Protein AF-A0A538TYU0-F1 (afdb_monomer_lite)

Sequence (383 aa):
MIAGYLTDHRKGSFALDLVLAPALLDLAMARHRGRPYVLGRWQAAYFGRKFGPLAARVRDAKRRLDPAWILNRGVLVGFRLRGILGAVVSTTMVPGVALLRTLLGLPGGATLGRTLRAALAVMPGPAAGRGEPVSAAHDVATNGKAPHAESAEVTTQVAAARALHCVNCGECNSVCPIFHESKIRLPQMLTHLGEAGFAGEAVPASGSALLDLCMRCGNCEAVCQAGIPHLPLYEQLQQASNAARPYDRERHVAVLTAVRGSSRYLRDFLDVRPGGYVRRTPAALPGVARYLLFRAENDAGPAATCIHCGGCVAVCPTGANKEFEGEDARWITTDHRRCIGCGTCVEVCPANHLNGGRTLRVMEAPTRDWFVALDEFEKQGTS

Radius of gyration: 24.49 Å; chains: 1; bounding box: 61×47×75 Å

pLDDT: mean 71.96, std 16.56, range [26.11, 94.56]

Secondary structure (DSSP, 8-state):
--HHHHS-TTBTHHHHHHHHHHHHHHHHHHHH----S---S-GGGGHHHHHGGGHHHHHHHHHHH-TT--TTBTTTB----SHHHHHHHHHHHHHHHHHHHHHTTSTTHHHHHHHHHHHHHTSB-TTTTSS--THHHHHHHHS-----S------HHHHHHHHTT-----HHHHT-HHHHHH---HHHHHHHHHHHHHTTPPPPHHHHHHHTT-----HHHHT-TT---HHHHHHHHHHHHHHHS---HHHHHHHHHHHHTSHHHIIIIISPPSSSSS--SS---TTS--EEEE----TTSGGGG-----HHHHT-TTS-EEES-SSSTTPEEE-TTT-----HHHHT-HHHHHHTS-SSEEEEPPPHHHHHHHHHHHHHTT-

InterPro domains:
  IPR009051 Alpha-helical ferredoxin [G3DSA:1.10.1060.10] (138-243)
  IPR017896 4Fe-4S ferredoxin-type, iron-sulphur binding domain [PF13183] (163-228)
  IPR017896 4Fe-4S ferredoxin-type, iron-sulphur binding domain [PS51379] (294-327)
  IPR017896 4Fe-4S ferredoxin-type, iron-sulphur binding domain [PS51379] (330-359)
  IPR017900 4Fe-4S ferredoxin, iron-sulphur binding, conserved site [PS00198] (166-177)
  IPR017900 4Fe-4S ferredoxin, iron-sulphur binding, conserved site [PS00198] (339-350)
  IPR050157 Photosystem I iron-sulfur center [PTHR24960] (159-352)

Organism: Eiseniibacteriota bacterium (NCBI:txid2212470)

Foldseek 3Di:
DCLLLPDDLQFQLSLLSLLVVLLVVVVCCVPVVDDDPDSQFQLQLVLCVVQPVCSVVVVVVCCVVPVVCLFCHRRNHDQAFADPSRVCSSNCSVVSSVVLNVLVPDVCSVVVSVVVSVVRRPPTGSQHVAADDLVVVVCCVPPVDPPPDPDPPCALLNLLSLLVSQSVRLQLLVQDLCCVVPVRSLLNSLSVLSPCVNVVHQQDPVSQVSLLLDLLLLSSCLRRSSNRPSNSNSVVNNVSSCVVDPDPLVVSLVNLLVSLPDPCCVVPPQNDDPDDPDDDDSDPNVPDQQWDFDALPDCPFLLVLAPLPCSLQSNQSQSQWDADPDPDRSDIGGNSVRDPSSCSSQVSGPSCVVPVSGNTPTDRDDDPVNVVVVVVVVVVVVD

Structure (mmCIF, N/CA/C/O backbone):
data_AF-A0A538TYU0-F1
#
_entry.id   AF-A0A538TYU0-F1
#
loop_
_atom_site.group_PDB
_atom_site.id
_atom_site.type_symbol
_atom_site.label_atom_id
_atom_site.label_alt_id
_atom_site.label_comp_id
_atom_site.label_asym_id
_atom_site.label_entity_id
_atom_site.label_seq_id
_atom_site.pdbx_PDB_ins_code
_atom_site.Cartn_x
_atom_site.Cartn_y
_atom_site.Cartn_z
_atom_site.occupancy
_atom_site.B_iso_or_equiv
_atom_site.auth_seq_id
_atom_site.auth_comp_id
_atom_site.auth_asym_id
_atom_site.auth_atom_id
_atom_site.pdbx_PDB_model_num
ATOM 1 N N . MET A 1 1 ? 10.589 -7.713 -11.048 1.00 45.81 1 MET A N 1
ATOM 2 C CA . MET A 1 1 ? 11.843 -7.116 -11.546 1.00 45.81 1 MET A CA 1
ATOM 3 C C . MET A 1 1 ? 12.604 -6.554 -10.360 1.00 45.81 1 MET A C 1
ATOM 5 O O . MET A 1 1 ? 12.067 -5.718 -9.649 1.00 45.81 1 MET A O 1
ATOM 9 N N . ILE A 1 2 ? 13.789 -7.112 -10.127 1.00 52.94 2 ILE A N 1
ATOM 10 C CA . ILE A 1 2 ? 14.536 -7.147 -8.860 1.00 52.94 2 ILE A CA 1
ATOM 11 C C . ILE A 1 2 ? 15.548 -5.982 -8.721 1.00 52.94 2 ILE A C 1
ATOM 13 O O . ILE A 1 2 ? 16.112 -5.779 -7.654 1.00 52.94 2 ILE A O 1
ATOM 17 N N . ALA A 1 3 ? 15.748 -5.165 -9.763 1.00 50.41 3 ALA A N 1
ATOM 18 C CA . ALA A 1 3 ? 16.797 -4.135 -9.784 1.00 50.41 3 ALA A CA 1
ATOM 19 C C . ALA A 1 3 ? 16.694 -3.106 -8.644 1.00 50.41 3 ALA A C 1
ATOM 21 O O . ALA A 1 3 ? 17.700 -2.767 -8.037 1.00 50.41 3 ALA A O 1
ATOM 22 N N . GLY A 1 4 ? 15.483 -2.667 -8.285 1.00 54.16 4 GLY A N 1
ATOM 23 C CA . GLY A 1 4 ? 15.311 -1.730 -7.169 1.00 54.16 4 GLY A CA 1
ATOM 24 C C . GLY A 1 4 ? 15.592 -2.331 -5.784 1.00 54.16 4 GLY A C 1
ATOM 25 O O . GLY A 1 4 ? 15.680 -1.581 -4.823 1.00 54.16 4 GLY A O 1
ATOM 26 N N . TYR A 1 5 ? 15.701 -3.659 -5.671 1.00 54.69 5 TYR A N 1
ATOM 27 C CA . TYR A 1 5 ? 16.047 -4.354 -4.428 1.00 54.69 5 TYR A CA 1
ATOM 28 C C . TYR A 1 5 ? 17.561 -4.585 -4.306 1.00 54.69 5 TYR A C 1
ATOM 30 O O . TYR A 1 5 ? 18.103 -4.555 -3.208 1.00 54.69 5 TYR A O 1
ATOM 38 N N . LEU A 1 6 ? 18.253 -4.796 -5.431 1.00 60.22 6 LEU A N 1
ATOM 39 C CA . LEU A 1 6 ? 19.683 -5.138 -5.451 1.00 60.22 6 LEU A CA 1
ATOM 40 C C . LEU A 1 6 ? 20.618 -3.937 -5.619 1.00 60.22 6 LEU A C 1
ATOM 42 O O . LEU A 1 6 ? 21.837 -4.105 -5.543 1.00 60.22 6 LEU A O 1
ATOM 46 N N . THR A 1 7 ? 20.080 -2.746 -5.875 1.00 71.75 7 THR A N 1
ATOM 47 C CA . THR A 1 7 ? 20.894 -1.570 -6.180 1.00 71.75 7 THR A CA 1
ATOM 48 C C . THR A 1 7 ? 20.493 -0.395 -5.307 1.00 71.75 7 THR A C 1
ATOM 50 O O . THR A 1 7 ? 19.320 -0.061 -5.213 1.00 71.75 7 THR A O 1
ATOM 53 N N . ASP A 1 8 ? 21.480 0.257 -4.696 1.00 76.94 8 ASP A N 1
ATOM 54 C CA . ASP A 1 8 ? 21.295 1.506 -3.960 1.00 76.94 8 ASP A CA 1
ATOM 55 C C . ASP A 1 8 ? 20.897 2.635 -4.928 1.00 76.94 8 ASP A C 1
ATOM 57 O O . ASP A 1 8 ? 21.692 3.051 -5.773 1.00 76.94 8 ASP A O 1
ATOM 61 N N . HIS A 1 9 ? 19.669 3.149 -4.799 1.00 78.69 9 HIS A N 1
ATOM 62 C CA . HIS A 1 9 ? 19.091 4.187 -5.671 1.00 78.69 9 HIS A CA 1
ATOM 63 C C . HIS A 1 9 ? 19.804 5.536 -5.510 1.00 78.69 9 HIS A C 1
ATOM 65 O O . HIS A 1 9 ? 19.615 6.459 -6.309 1.00 78.69 9 HIS A O 1
ATOM 71 N N . ARG A 1 10 ? 20.631 5.662 -4.468 1.00 79.25 10 ARG A N 1
ATOM 72 C CA . ARG A 1 10 ? 21.467 6.831 -4.196 1.00 79.25 10 ARG A CA 1
ATOM 73 C C . ARG A 1 10 ? 22.742 6.828 -5.036 1.00 79.25 10 ARG A C 1
ATOM 75 O O . ARG A 1 10 ? 23.387 7.868 -5.134 1.00 79.25 10 ARG A O 1
ATOM 82 N N . LYS A 1 11 ? 23.084 5.702 -5.674 1.00 86.56 11 LYS A N 1
ATOM 83 C CA . LYS A 1 11 ? 24.226 5.562 -6.586 1.00 86.56 11 LYS A CA 1
ATOM 84 C C . LYS A 1 11 ? 23.770 5.585 -8.041 1.00 86.56 11 LYS A C 1
ATOM 86 O O . LYS A 1 11 ? 22.711 5.064 -8.389 1.00 86.56 11 LYS A O 1
ATOM 91 N N . GLY A 1 12 ? 24.593 6.153 -8.915 1.00 88.00 12 GLY A N 1
ATOM 92 C CA . GLY A 1 12 ? 24.295 6.281 -10.340 1.00 88.00 12 GLY A CA 1
ATOM 93 C C . GLY A 1 12 ? 24.202 4.940 -11.071 1.00 88.00 12 GLY A C 1
ATOM 94 O O . GLY A 1 12 ? 23.494 4.839 -12.072 1.00 88.00 12 GLY A O 1
ATOM 95 N N . SER A 1 13 ? 24.824 3.880 -10.543 1.00 88.56 13 SER A N 1
ATOM 96 C CA . SER A 1 13 ? 24.722 2.509 -11.069 1.00 88.56 13 SER A CA 1
ATOM 97 C C . SER A 1 13 ? 23.277 2.002 -11.171 1.00 88.56 13 SER A C 1
ATOM 99 O O . SER A 1 13 ? 22.978 1.197 -12.055 1.00 88.56 13 SER A O 1
ATOM 101 N N . PHE A 1 14 ? 22.364 2.543 -10.355 1.00 85.81 14 PHE A N 1
ATOM 102 C CA . PHE A 1 14 ? 20.924 2.301 -10.450 1.00 85.81 14 PHE A CA 1
ATOM 103 C C . PHE A 1 14 ? 20.359 2.552 -11.854 1.00 85.81 14 PHE A C 1
ATOM 105 O O . PHE A 1 14 ? 19.514 1.788 -12.315 1.00 85.81 14 PHE A O 1
ATOM 112 N N . ALA A 1 15 ? 20.843 3.577 -12.562 1.00 86.06 15 ALA A N 1
ATOM 113 C CA . ALA A 1 15 ? 20.376 3.904 -13.907 1.00 86.06 15 ALA A CA 1
ATOM 114 C C . ALA A 1 15 ? 20.588 2.749 -14.896 1.00 86.06 15 ALA A C 1
ATOM 116 O O . ALA A 1 15 ? 19.697 2.433 -15.684 1.00 86.06 15 ALA A O 1
ATOM 117 N N . LEU A 1 16 ? 21.751 2.094 -14.826 1.00 87.25 16 LEU A N 1
ATOM 118 C CA . LEU A 1 16 ? 22.074 0.959 -15.685 1.00 87.25 16 LEU A CA 1
ATOM 119 C C . LEU A 1 16 ? 21.305 -0.295 -15.259 1.00 87.25 16 LEU A C 1
ATOM 121 O O . LEU A 1 16 ? 20.738 -0.986 -16.103 1.00 87.25 16 LEU A O 1
ATOM 125 N N . ASP A 1 17 ? 21.235 -0.565 -13.955 1.00 85.00 17 ASP A N 1
ATOM 126 C CA . ASP A 1 17 ? 20.553 -1.748 -13.424 1.00 85.00 17 ASP A CA 1
ATOM 127 C C . ASP A 1 17 ? 19.045 -1.737 -13.715 1.00 85.00 17 ASP A C 1
ATOM 129 O O . ASP A 1 17 ? 18.448 -2.783 -13.996 1.00 85.00 17 ASP A O 1
ATOM 133 N N . LEU A 1 18 ? 18.435 -0.548 -13.716 1.00 82.31 18 LEU A N 1
ATOM 134 C CA . LEU A 1 18 ? 17.023 -0.372 -14.038 1.00 82.31 18 LEU A CA 1
ATOM 135 C C . LEU A 1 18 ? 16.703 -0.769 -15.488 1.00 82.31 18 LEU A C 1
ATOM 137 O O . LEU A 1 18 ? 15.649 -1.349 -15.739 1.00 82.31 18 LEU A O 1
ATOM 141 N N . VAL A 1 19 ? 17.617 -0.502 -16.425 1.00 85.44 19 VAL A N 1
ATOM 142 C CA . VAL A 1 19 ? 17.491 -0.838 -17.856 1.00 85.44 19 VAL A CA 1
ATOM 143 C C . VAL A 1 19 ? 17.939 -2.279 -18.145 1.00 85.44 19 VAL A C 1
ATOM 145 O O . VAL A 1 19 ? 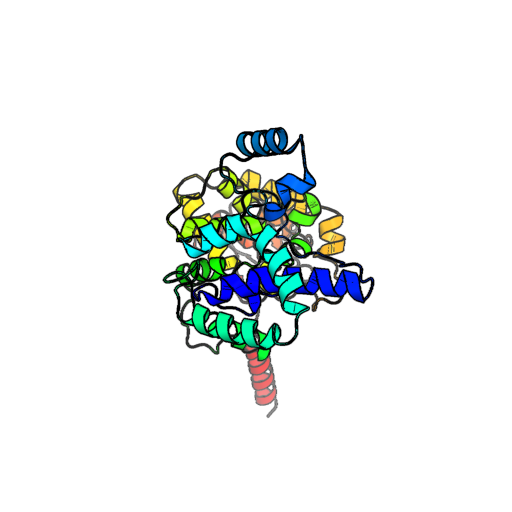17.398 -2.937 -19.038 1.00 85.44 19 VAL A O 1
ATOM 148 N N . LEU A 1 20 ? 18.878 -2.804 -17.355 1.00 85.25 20 LEU A N 1
ATOM 149 C CA . LEU A 1 20 ? 19.406 -4.162 -17.478 1.00 85.25 20 LEU A CA 1
ATOM 150 C C . LEU A 1 20 ? 18.343 -5.229 -17.250 1.00 85.25 20 LEU A C 1
ATOM 152 O O . LEU A 1 20 ? 18.216 -6.155 -18.046 1.00 85.25 20 LEU A O 1
ATOM 156 N N . ALA A 1 21 ? 17.560 -5.107 -16.182 1.00 80.00 21 ALA A N 1
ATOM 157 C CA . ALA A 1 21 ? 16.576 -6.127 -15.856 1.00 80.00 21 ALA A CA 1
ATOM 158 C C . ALA A 1 21 ? 15.508 -6.352 -16.959 1.00 80.00 21 ALA A C 1
ATOM 160 O O . ALA A 1 21 ? 15.220 -7.516 -17.249 1.00 80.00 21 ALA A O 1
ATOM 161 N N . PRO A 1 22 ? 14.929 -5.317 -17.608 1.00 80.56 22 PRO A N 1
ATOM 162 C CA . PRO A 1 22 ? 14.040 -5.519 -18.754 1.00 80.56 22 PRO A CA 1
ATOM 163 C C . PRO A 1 22 ? 14.766 -6.093 -19.969 1.00 80.56 22 PRO A C 1
ATOM 165 O O . PRO A 1 22 ? 14.225 -6.980 -20.617 1.00 80.56 22 PRO A O 1
ATOM 168 N N . ALA A 1 23 ? 16.003 -5.664 -20.241 1.00 84.88 23 ALA A N 1
ATOM 169 C CA . ALA A 1 23 ? 16.786 -6.211 -21.349 1.00 84.88 23 ALA A CA 1
ATOM 170 C C . ALA A 1 23 ? 17.063 -7.717 -21.176 1.00 84.88 23 ALA A C 1
ATOM 172 O O . ALA A 1 23 ? 16.933 -8.487 -22.128 1.00 84.88 23 ALA A O 1
ATOM 173 N N . LEU A 1 24 ? 17.391 -8.156 -19.956 1.00 81.81 24 LEU A N 1
ATOM 174 C CA . LEU A 1 24 ? 17.571 -9.574 -19.631 1.00 81.81 24 LEU A CA 1
ATOM 175 C C . LEU A 1 24 ? 16.269 -10.365 -19.776 1.00 81.81 24 LEU A C 1
ATOM 177 O O . LEU A 1 24 ? 16.295 -11.493 -20.265 1.00 81.81 24 LEU A O 1
ATOM 181 N N . LEU A 1 25 ? 15.136 -9.775 -19.386 1.00 80.38 25 LEU A N 1
ATOM 182 C CA . LEU A 1 25 ? 13.830 -10.407 -19.538 1.00 80.38 25 LEU A CA 1
ATOM 183 C C . LEU A 1 25 ? 13.468 -10.597 -21.015 1.00 80.38 25 LEU A C 1
ATOM 185 O O . LEU A 1 25 ? 13.085 -11.699 -21.401 1.00 80.38 25 LEU A O 1
ATOM 189 N N . ASP A 1 26 ? 13.665 -9.571 -21.845 1.00 81.19 26 ASP A N 1
ATOM 190 C CA . ASP A 1 26 ? 13.439 -9.644 -23.292 1.00 81.19 26 ASP A CA 1
ATOM 191 C C . ASP A 1 26 ? 14.320 -10.724 -23.944 1.00 81.19 26 ASP A C 1
ATOM 193 O O . ASP A 1 26 ? 13.837 -11.517 -24.755 1.00 81.19 26 ASP A O 1
ATOM 197 N N . LEU A 1 27 ? 15.604 -10.805 -23.567 1.00 82.19 27 LEU A N 1
ATOM 198 C CA . LEU A 1 27 ? 16.514 -11.855 -24.045 1.00 82.19 27 LEU A CA 1
ATOM 199 C C . LEU A 1 27 ? 16.064 -13.248 -23.607 1.00 82.19 27 LEU A C 1
ATOM 201 O O . LEU A 1 27 ? 16.085 -14.176 -24.417 1.00 82.19 27 LEU A O 1
ATOM 205 N N . ALA A 1 28 ? 15.654 -13.402 -22.347 1.00 81.81 28 ALA A N 1
ATOM 206 C CA . ALA A 1 28 ? 15.185 -14.675 -21.820 1.00 81.81 28 ALA A CA 1
ATOM 207 C C . ALA A 1 28 ? 13.914 -15.144 -22.543 1.00 81.81 28 ALA A C 1
ATOM 209 O O . ALA A 1 28 ? 13.820 -16.306 -22.938 1.00 81.81 28 ALA A O 1
ATOM 210 N N . MET A 1 29 ? 12.963 -14.237 -22.785 1.00 82.50 29 MET A N 1
ATOM 211 C CA . MET A 1 29 ? 11.754 -14.526 -23.558 1.00 82.50 29 MET A CA 1
ATOM 212 C C . MET A 1 29 ? 12.082 -14.912 -25.004 1.00 82.50 29 MET A C 1
ATOM 214 O O . MET A 1 29 ? 11.548 -15.901 -25.504 1.00 82.50 29 MET A O 1
ATOM 218 N N . ALA A 1 30 ? 12.985 -14.175 -25.659 1.00 82.25 30 ALA A N 1
ATOM 219 C CA . ALA A 1 30 ? 13.378 -14.437 -27.041 1.00 82.25 30 ALA A CA 1
ATOM 220 C C . ALA A 1 30 ? 14.114 -15.778 -27.206 1.00 82.25 30 ALA A C 1
ATOM 222 O O . ALA A 1 30 ? 13.846 -16.509 -28.156 1.00 82.25 30 ALA A O 1
ATOM 223 N N . ARG A 1 31 ? 15.027 -16.117 -26.284 1.00 84.19 31 ARG A N 1
ATOM 224 C CA . ARG A 1 31 ? 15.854 -17.334 -26.369 1.00 84.19 31 ARG A CA 1
ATOM 225 C C . ARG A 1 31 ? 15.167 -18.584 -25.834 1.00 84.19 31 ARG A C 1
ATOM 227 O O . ARG A 1 31 ? 15.345 -19.655 -26.400 1.00 84.19 31 ARG A O 1
ATOM 234 N N . HIS A 1 32 ? 14.389 -18.461 -24.762 1.00 83.06 32 HIS A N 1
ATOM 235 C CA . HIS A 1 32 ? 13.834 -19.613 -24.044 1.00 83.06 32 HIS A CA 1
ATOM 236 C C . HIS A 1 32 ? 12.313 -19.744 -24.183 1.00 83.06 32 HIS A C 1
ATOM 238 O O . HIS A 1 32 ? 11.716 -20.584 -23.517 1.00 83.06 32 HIS A O 1
ATOM 244 N N . ARG A 1 33 ? 11.668 -18.916 -25.023 1.00 80.00 33 ARG A N 1
ATOM 245 C CA . ARG A 1 33 ? 10.202 -18.879 -25.215 1.00 80.00 33 ARG A CA 1
ATOM 246 C C . ARG A 1 33 ? 9.415 -18.760 -23.898 1.00 80.00 33 ARG A C 1
ATOM 248 O O . ARG A 1 33 ? 8.262 -19.180 -23.811 1.00 80.00 33 ARG A O 1
ATOM 255 N N . GLY A 1 34 ? 10.035 -18.187 -22.866 1.00 68.06 34 GLY A N 1
ATOM 256 C CA . GLY A 1 34 ? 9.423 -18.018 -21.554 1.00 68.06 34 GLY A CA 1
ATOM 257 C C . GLY A 1 34 ? 8.248 -17.040 -21.601 1.00 68.06 34 GLY A C 1
ATOM 258 O O . GLY A 1 34 ? 8.292 -16.029 -22.302 1.00 68.06 34 GLY A O 1
ATOM 259 N N . ARG A 1 35 ? 7.199 -17.320 -20.822 1.00 61.75 35 ARG A N 1
ATOM 260 C CA . ARG A 1 35 ? 6.083 -16.395 -20.592 1.00 61.75 35 ARG A CA 1
ATOM 261 C C . ARG A 1 35 ? 6.214 -15.795 -19.191 1.00 61.75 35 ARG A C 1
ATOM 263 O O . ARG A 1 35 ? 6.073 -16.529 -18.215 1.00 61.75 35 ARG A O 1
ATOM 270 N N . PRO A 1 36 ? 6.497 -14.491 -19.052 1.00 61.84 36 PRO A N 1
ATOM 271 C CA . PRO A 1 36 ? 6.613 -13.876 -17.739 1.00 61.84 36 PRO A CA 1
ATOM 272 C C . PRO A 1 36 ? 5.249 -13.868 -17.045 1.00 61.84 36 PRO A C 1
ATOM 274 O O . PRO A 1 36 ? 4.289 -13.306 -17.566 1.00 61.84 36 PRO A O 1
ATOM 277 N N . TYR A 1 37 ? 5.182 -14.448 -15.845 1.00 51.88 37 TYR A N 1
ATOM 278 C CA . TYR A 1 37 ? 3.980 -14.419 -15.003 1.00 51.88 37 TYR A CA 1
ATOM 279 C C . TYR A 1 37 ? 3.629 -12.983 -14.561 1.00 51.88 37 TYR A C 1
ATOM 281 O O . TYR A 1 37 ? 2.462 -12.609 -14.502 1.00 51.88 37 TYR A O 1
ATOM 289 N N . VAL A 1 38 ? 4.647 -12.138 -14.324 1.00 52.72 38 VAL A N 1
ATOM 290 C CA . VAL A 1 38 ? 4.511 -10.693 -14.065 1.00 52.72 38 VAL A CA 1
ATOM 291 C C . VAL A 1 38 ? 5.725 -9.959 -14.651 1.00 52.72 38 VAL A C 1
ATOM 293 O O . VAL A 1 38 ? 6.854 -10.191 -14.229 1.00 52.72 38 VAL A O 1
ATOM 296 N N . LEU A 1 39 ? 5.517 -9.017 -15.579 1.00 52.75 39 LEU A N 1
ATOM 297 C CA . LEU A 1 39 ? 6.603 -8.275 -16.257 1.00 52.75 39 LEU A CA 1
ATOM 298 C C . LEU A 1 39 ? 7.386 -7.289 -15.359 1.00 52.75 39 LEU A C 1
ATOM 300 O O . LEU A 1 39 ? 8.367 -6.696 -15.791 1.00 52.75 39 LEU A O 1
ATOM 304 N N . GLY A 1 40 ? 6.998 -7.105 -14.094 1.00 54.06 40 GLY A N 1
ATOM 305 C CA . GLY A 1 40 ? 7.494 -5.994 -13.277 1.00 54.06 40 GLY A CA 1
ATOM 306 C C . GLY A 1 40 ? 6.951 -4.656 -13.798 1.00 54.06 40 GLY A C 1
ATOM 307 O O . GLY A 1 40 ? 6.911 -4.370 -14.991 1.00 54.06 40 GLY A O 1
ATOM 308 N N . ARG A 1 41 ? 6.405 -3.844 -12.899 1.00 57.22 41 ARG A N 1
ATOM 309 C CA . ARG A 1 41 ? 5.501 -2.750 -13.262 1.00 57.22 41 ARG A CA 1
ATOM 310 C C . ARG A 1 41 ? 6.262 -1.446 -13.547 1.00 57.22 41 ARG A C 1
ATOM 312 O O . ARG A 1 41 ? 6.225 -0.543 -12.728 1.00 57.22 41 ARG A O 1
ATOM 319 N N . TRP A 1 42 ? 6.870 -1.339 -14.731 1.00 64.50 42 TRP A N 1
ATOM 320 C CA . TRP A 1 42 ? 7.351 -0.069 -15.319 1.00 64.50 42 TRP A CA 1
ATOM 321 C C . TRP A 1 42 ? 6.707 0.191 -16.693 1.00 64.50 42 TRP A C 1
ATOM 323 O O . TRP A 1 42 ? 7.331 0.679 -17.633 1.00 64.50 42 TRP A O 1
ATOM 333 N N . GLN A 1 43 ? 5.424 -0.165 -16.821 1.00 72.12 43 GLN A N 1
ATOM 334 C CA . GLN A 1 43 ? 4.649 -0.036 -18.064 1.00 72.12 43 GLN A CA 1
ATOM 335 C C . GLN A 1 43 ? 4.526 1.422 -18.525 1.00 72.12 43 GLN A C 1
ATOM 337 O O . GLN A 1 43 ? 4.315 1.679 -19.707 1.00 72.12 43 GLN A O 1
ATOM 342 N N . ALA A 1 44 ? 4.698 2.376 -17.609 1.00 78.94 44 ALA A N 1
ATOM 343 C CA . ALA A 1 44 ? 4.678 3.800 -17.899 1.00 78.94 44 ALA A CA 1
ATOM 344 C C . ALA A 1 44 ? 5.704 4.227 -18.961 1.00 78.94 44 ALA A C 1
ATOM 346 O O . ALA A 1 44 ? 5.376 5.071 -19.792 1.00 78.94 44 ALA A O 1
ATOM 347 N N . ALA A 1 45 ? 6.890 3.608 -19.010 1.00 80.38 45 ALA A N 1
ATOM 348 C CA . ALA A 1 45 ? 7.867 3.880 -20.068 1.00 80.38 45 ALA A CA 1
ATOM 349 C C . ALA A 1 45 ? 7.356 3.449 -21.460 1.00 80.38 45 ALA A C 1
ATOM 351 O O . ALA A 1 45 ? 7.660 4.078 -22.469 1.00 80.38 45 ALA A O 1
ATOM 352 N N . TYR A 1 46 ? 6.509 2.419 -21.512 1.00 82.62 46 TYR A N 1
ATOM 353 C CA . TYR A 1 46 ? 5.915 1.868 -22.733 1.00 82.62 46 TYR A CA 1
ATOM 354 C C . TYR A 1 46 ? 4.505 2.410 -23.017 1.00 82.62 46 TYR A C 1
ATOM 356 O O . TYR A 1 46 ? 3.828 1.929 -23.927 1.00 82.62 46 TYR A O 1
ATOM 364 N N . PHE A 1 47 ? 4.053 3.425 -22.273 1.00 85.19 47 PHE A N 1
ATOM 365 C CA . PHE A 1 47 ? 2.687 3.948 -22.340 1.00 85.19 47 PHE A CA 1
ATOM 366 C C . PHE A 1 47 ? 2.260 4.337 -23.761 1.00 85.19 47 PHE A C 1
ATOM 368 O O . PHE A 1 47 ? 1.181 3.949 -24.209 1.00 85.19 47 PHE A O 1
ATOM 375 N N . GLY A 1 48 ? 3.122 5.053 -24.492 1.00 84.88 48 GLY A N 1
ATOM 376 C CA . GLY A 1 48 ? 2.845 5.460 -25.872 1.00 84.88 48 GLY A CA 1
ATOM 377 C C . GLY A 1 48 ? 2.633 4.267 -26.808 1.00 84.88 48 GLY A C 1
ATOM 378 O O . GLY A 1 48 ? 1.687 4.270 -27.588 1.00 84.88 48 GLY A O 1
ATOM 379 N N . ARG A 1 49 ? 3.443 3.208 -26.669 1.00 85.38 49 ARG A N 1
ATOM 380 C CA . ARG A 1 49 ? 3.296 1.972 -27.457 1.00 85.38 49 ARG A CA 1
ATOM 381 C C . ARG A 1 49 ? 2.019 1.213 -27.103 1.00 85.38 49 ARG A C 1
ATOM 383 O O . ARG A 1 49 ? 1.367 0.684 -27.990 1.00 85.38 49 ARG A O 1
ATOM 390 N N . LYS A 1 50 ? 1.656 1.172 -25.816 1.00 84.56 50 LYS A N 1
ATOM 391 C CA . LYS A 1 50 ? 0.471 0.449 -25.337 1.00 84.56 50 LYS A CA 1
ATOM 392 C C . LYS A 1 50 ? -0.841 1.076 -25.810 1.00 84.56 50 LYS A C 1
ATOM 394 O O . LYS A 1 50 ? -1.769 0.346 -26.134 1.00 84.56 50 LYS A O 1
ATOM 399 N N . PHE A 1 51 ? -0.942 2.405 -25.788 1.00 88.50 51 PHE A N 1
ATOM 400 C CA . PHE A 1 51 ? -2.205 3.099 -26.062 1.00 88.50 51 PHE A CA 1
ATOM 401 C C . PHE A 1 51 ? -2.279 3.754 -27.443 1.00 88.50 51 PHE A C 1
ATOM 403 O O . PHE A 1 51 ? -3.379 4.106 -27.867 1.00 88.50 51 PHE A O 1
ATOM 410 N N . GLY A 1 52 ? -1.153 3.928 -28.144 1.00 92.38 52 GLY A N 1
ATOM 411 C CA . GLY A 1 52 ? -1.120 4.484 -29.497 1.00 92.38 52 GLY A CA 1
ATOM 412 C C . GLY A 1 52 ? -1.916 5.798 -29.604 1.00 92.38 52 GLY A C 1
ATOM 413 O O . GLY A 1 52 ? -1.698 6.700 -28.786 1.00 92.38 52 GLY A O 1
ATOM 414 N N . PRO A 1 53 ? -2.885 5.909 -30.535 1.00 94.56 53 PRO A N 1
ATOM 415 C CA . PRO A 1 53 ? -3.727 7.102 -30.690 1.00 94.56 53 PRO A CA 1
ATOM 416 C C . PRO A 1 53 ? -4.511 7.502 -29.427 1.00 94.56 53 PRO A C 1
ATOM 418 O O . PRO A 1 53 ? -4.780 8.680 -29.201 1.00 94.56 53 PRO A O 1
ATOM 421 N N . LEU A 1 54 ? -4.846 6.546 -28.551 1.00 94.19 54 LEU A N 1
ATOM 422 C CA . LEU A 1 54 ? -5.604 6.805 -27.320 1.00 94.19 54 LEU A CA 1
ATOM 423 C C . LEU A 1 54 ? -4.747 7.407 -26.196 1.00 94.19 54 LEU A C 1
ATOM 425 O O . LEU A 1 54 ? -5.287 7.838 -25.175 1.00 94.19 54 LEU A O 1
ATOM 429 N N . ALA A 1 55 ? -3.421 7.473 -26.355 1.00 91.00 55 ALA A N 1
ATOM 430 C CA . ALA A 1 55 ? -2.504 7.919 -25.308 1.00 91.00 55 ALA A CA 1
ATOM 431 C C . ALA A 1 55 ? -2.806 9.340 -24.794 1.00 91.00 55 ALA A C 1
ATOM 433 O O . ALA A 1 55 ? -2.609 9.623 -23.609 1.00 91.00 55 ALA A O 1
ATOM 434 N N . ALA A 1 56 ? -3.271 10.245 -25.662 1.00 91.50 56 ALA A N 1
ATOM 435 C CA . ALA A 1 56 ? -3.672 11.596 -25.264 1.00 91.50 56 ALA A CA 1
ATOM 436 C C . ALA A 1 56 ? -4.941 11.570 -24.395 1.00 91.50 56 ALA A C 1
ATOM 438 O O . ALA A 1 56 ? -4.943 12.119 -23.295 1.00 91.50 56 ALA A O 1
ATOM 439 N N . ARG A 1 57 ? -5.975 10.840 -24.834 1.00 93.38 57 ARG A N 1
ATOM 440 C CA . ARG A 1 57 ? -7.245 10.683 -24.108 1.00 93.38 57 ARG A CA 1
ATOM 441 C C . ARG A 1 57 ? -7.054 10.042 -22.732 1.00 93.38 57 ARG A C 1
ATOM 443 O O . ARG A 1 57 ? -7.663 10.482 -21.763 1.00 93.38 57 ARG A O 1
ATOM 450 N N . VAL A 1 58 ? -6.184 9.035 -22.622 1.00 90.31 58 VAL A N 1
ATOM 451 C CA . VAL A 1 58 ? -5.885 8.376 -21.338 1.00 90.31 58 VAL A CA 1
ATOM 452 C C . VAL A 1 58 ? -5.133 9.316 -20.388 1.00 90.31 58 VAL A C 1
ATOM 454 O O . VAL A 1 58 ? -5.448 9.358 -19.200 1.00 90.31 58 VAL A O 1
ATOM 457 N N . ARG A 1 59 ? -4.178 10.115 -20.891 1.00 88.50 59 ARG A N 1
ATOM 458 C CA . ARG A 1 59 ? -3.506 11.152 -20.084 1.00 88.50 59 ARG A CA 1
ATOM 459 C C . ARG A 1 59 ? -4.480 12.223 -19.606 1.00 88.50 59 ARG A C 1
ATOM 461 O O . ARG A 1 59 ? -4.375 12.677 -18.471 1.00 88.50 59 ARG A O 1
ATOM 468 N N . ASP A 1 60 ? -5.427 12.603 -20.451 1.00 91.12 60 ASP A N 1
ATOM 469 C CA . ASP A 1 60 ? -6.434 13.589 -20.090 1.00 91.12 60 ASP A CA 1
ATOM 470 C C . ASP A 1 60 ? -7.400 13.074 -19.017 1.00 91.12 60 ASP A C 1
ATOM 472 O O . ASP A 1 60 ? -7.599 13.720 -17.989 1.00 91.12 60 ASP A O 1
ATOM 476 N N . ALA A 1 61 ? -7.904 11.848 -19.181 1.00 90.94 61 ALA A N 1
ATOM 477 C CA . ALA A 1 61 ? -8.688 11.173 -18.152 1.00 90.94 61 ALA A CA 1
ATOM 478 C C . ALA A 1 61 ? -7.920 11.073 -16.824 1.00 90.94 61 ALA A C 1
ATOM 480 O O . ALA A 1 61 ? -8.483 11.353 -15.771 1.00 90.94 61 ALA A O 1
ATOM 481 N N . LYS A 1 62 ? -6.619 10.748 -16.871 1.00 87.38 62 LYS A N 1
ATOM 482 C CA . LYS A 1 62 ? -5.760 10.700 -15.683 1.00 87.38 62 LYS A CA 1
ATOM 483 C C . LYS A 1 62 ? -5.687 12.049 -14.963 1.00 87.38 62 LYS A C 1
ATOM 485 O O . LYS A 1 62 ? -5.818 12.070 -13.746 1.00 87.38 62 LYS A O 1
ATOM 490 N N . ARG A 1 63 ? -5.505 13.154 -15.693 1.00 88.12 63 ARG A N 1
ATOM 491 C CA . ARG A 1 63 ? -5.453 14.505 -15.106 1.00 88.12 63 ARG A CA 1
ATOM 492 C C . ARG A 1 63 ? -6.782 14.923 -14.479 1.00 88.12 63 ARG A C 1
ATOM 494 O O . ARG A 1 63 ? -6.766 15.545 -13.427 1.00 88.12 63 ARG A O 1
ATOM 501 N N . ARG A 1 64 ? -7.909 14.561 -15.101 1.00 89.81 64 ARG A N 1
ATOM 502 C CA . ARG A 1 64 ? -9.250 14.888 -14.590 1.00 89.81 64 ARG A CA 1
ATOM 503 C C . ARG A 1 64 ? -9.646 14.059 -13.367 1.00 89.81 64 ARG A C 1
ATOM 505 O O . ARG A 1 64 ? -10.197 14.609 -12.426 1.00 89.81 64 ARG A O 1
ATOM 512 N N . LEU A 1 65 ? -9.377 12.752 -13.383 1.00 86.69 65 LEU A N 1
ATOM 513 C CA . LEU A 1 65 ? -9.809 11.822 -12.329 1.00 86.69 65 LEU A CA 1
ATOM 514 C C . LEU A 1 65 ? -8.827 11.720 -11.154 1.00 86.69 65 LEU A C 1
ATOM 516 O O . LEU A 1 65 ? -9.215 11.293 -10.073 1.00 86.69 65 LEU A O 1
ATOM 520 N N . ASP A 1 66 ? -7.556 12.063 -11.360 1.00 84.06 66 ASP A N 1
ATOM 521 C CA . ASP A 1 66 ? -6.526 12.030 -10.320 1.00 84.06 66 ASP A CA 1
ATOM 522 C C . ASP A 1 66 ? -5.587 13.241 -10.425 1.00 84.06 66 ASP A C 1
ATOM 524 O O . ASP A 1 66 ? -4.416 13.098 -10.801 1.00 84.06 66 ASP A O 1
ATOM 528 N N . PRO A 1 67 ? -6.092 14.447 -10.114 1.00 82.06 67 PRO A N 1
ATOM 529 C CA . PRO A 1 67 ? -5.310 15.676 -10.213 1.00 82.06 67 PRO A CA 1
ATOM 530 C C . PRO A 1 67 ? -4.088 15.672 -9.283 1.00 82.06 67 PRO A C 1
ATOM 532 O O . PRO A 1 67 ? -3.060 16.252 -9.621 1.00 82.06 67 PRO A O 1
ATOM 535 N N . ALA A 1 68 ? -4.167 14.957 -8.156 1.00 78.44 68 ALA A N 1
ATOM 536 C CA . ALA A 1 68 ? -3.081 14.807 -7.188 1.00 78.44 68 ALA A CA 1
ATOM 537 C C . ALA A 1 68 ? -2.069 13.697 -7.549 1.00 78.44 68 ALA A C 1
ATOM 539 O O . ALA A 1 68 ? -1.114 13.476 -6.812 1.00 78.44 68 ALA A O 1
ATOM 540 N N . TRP A 1 69 ? -2.250 12.996 -8.676 1.00 79.56 69 TRP A N 1
ATOM 541 C CA . TRP A 1 69 ? -1.317 11.974 -9.177 1.00 79.56 69 TRP A CA 1
ATOM 542 C C . TRP A 1 69 ? -1.018 10.804 -8.215 1.00 79.56 69 TRP A C 1
ATOM 544 O O . TRP A 1 69 ? 0.036 10.169 -8.308 1.00 79.56 69 TRP A O 1
ATOM 554 N N . ILE A 1 70 ? -1.959 10.459 -7.338 1.00 77.44 70 ILE A N 1
ATOM 555 C CA . ILE A 1 70 ? -1.788 9.430 -6.301 1.00 77.44 70 ILE A CA 1
ATOM 556 C C . ILE A 1 70 ? -2.095 8.024 -6.834 1.00 77.44 70 ILE A C 1
ATOM 558 O O . ILE A 1 70 ? -1.427 7.043 -6.508 1.00 77.44 70 ILE A O 1
ATOM 562 N N . LEU A 1 71 ? -3.114 7.892 -7.682 1.00 76.62 71 LEU A N 1
ATOM 563 C CA . LEU A 1 71 ? -3.610 6.607 -8.169 1.00 76.62 71 LEU A CA 1
ATOM 564 C C . LEU A 1 71 ? -2.600 5.954 -9.123 1.00 76.62 71 LEU A C 1
ATOM 566 O O . LEU A 1 71 ? -2.389 6.418 -10.244 1.00 76.62 71 LEU A O 1
ATOM 570 N N . ASN A 1 72 ? -2.040 4.802 -8.746 1.00 72.44 72 ASN A N 1
ATOM 571 C CA . ASN A 1 72 ? -1.142 4.019 -9.612 1.00 72.44 72 ASN A CA 1
ATOM 572 C C . ASN A 1 72 ? 0.081 4.807 -10.144 1.00 72.44 72 ASN A C 1
ATOM 574 O O . ASN A 1 72 ? 0.490 4.596 -11.295 1.00 72.44 72 ASN A O 1
ATOM 578 N N . ARG A 1 73 ? 0.657 5.708 -9.334 1.00 75.88 73 ARG A N 1
ATOM 579 C CA . ARG A 1 73 ? 1.830 6.520 -9.700 1.00 75.88 73 ARG A CA 1
ATOM 580 C C . ARG A 1 73 ? 2.966 5.650 -10.253 1.00 75.88 73 ARG A C 1
ATOM 582 O O . ARG A 1 73 ? 3.267 4.587 -9.715 1.00 75.88 73 ARG A O 1
ATOM 589 N N . GLY A 1 74 ? 3.555 6.065 -11.376 1.00 71.62 74 GLY A N 1
ATOM 590 C CA . GLY A 1 74 ? 4.716 5.409 -11.994 1.00 71.62 74 GLY A CA 1
ATOM 591 C C . GLY A 1 74 ? 4.450 4.050 -12.653 1.00 71.62 74 GLY A C 1
ATOM 592 O O . GLY A 1 74 ? 5.298 3.563 -13.397 1.00 71.62 74 GLY A O 1
ATOM 593 N N . VAL A 1 75 ? 3.274 3.442 -12.448 1.00 73.69 75 VAL A N 1
ATOM 594 C CA . VAL A 1 75 ? 2.975 2.100 -12.969 1.00 73.69 75 VAL A CA 1
ATOM 595 C C . VAL A 1 75 ? 2.512 2.152 -14.418 1.00 73.69 75 VAL A C 1
ATOM 597 O O . VAL A 1 75 ? 3.103 1.487 -15.265 1.00 73.69 75 VAL A O 1
ATOM 600 N N . LEU A 1 76 ? 1.447 2.907 -14.702 1.00 76.25 76 LEU A N 1
ATOM 601 C CA . LEU A 1 76 ? 0.877 3.026 -16.051 1.00 76.25 76 LEU A CA 1
ATOM 602 C C . LEU A 1 76 ? 1.234 4.356 -16.709 1.00 76.25 76 LEU A C 1
ATOM 604 O O . LEU A 1 76 ? 1.417 4.405 -17.916 1.00 76.25 76 LEU A O 1
ATOM 608 N N . VAL A 1 77 ? 1.322 5.427 -15.923 1.00 76.75 77 VAL A N 1
ATOM 609 C CA . VAL A 1 77 ? 1.601 6.787 -16.391 1.00 76.75 77 VAL A CA 1
ATOM 610 C C . VAL A 1 77 ? 2.579 7.435 -15.415 1.00 76.75 77 VAL A C 1
ATOM 612 O O . VAL A 1 77 ? 2.551 7.133 -14.222 1.00 76.75 77 VAL A O 1
ATOM 615 N N . GLY A 1 78 ? 3.420 8.344 -15.910 1.00 74.00 78 GLY A N 1
ATOM 616 C CA . GLY A 1 78 ? 4.252 9.187 -15.052 1.00 74.00 78 GLY A CA 1
ATOM 617 C C . GLY A 1 78 ? 5.446 8.455 -14.448 1.00 74.00 78 GLY A C 1
ATOM 618 O O . GLY A 1 78 ? 5.674 8.556 -13.246 1.00 74.00 78 GLY A O 1
ATOM 619 N N . PHE A 1 79 ? 6.209 7.730 -15.272 1.00 76.88 79 PHE A N 1
ATOM 620 C CA . PHE A 1 79 ? 7.550 7.292 -14.885 1.00 76.88 79 PHE A CA 1
ATOM 621 C C . PHE A 1 79 ? 8.433 8.534 -14.724 1.00 76.88 79 PHE A C 1
ATOM 623 O O . PHE A 1 79 ? 8.761 9.198 -15.706 1.00 76.88 79 PHE A O 1
ATOM 630 N N . ARG A 1 80 ? 8.725 8.898 -13.475 1.00 75.12 80 ARG A N 1
ATOM 631 C CA . ARG A 1 80 ? 9.542 10.057 -13.121 1.00 75.12 80 ARG A CA 1
ATOM 632 C C . ARG A 1 80 ? 10.516 9.658 -12.029 1.00 75.12 80 ARG A C 1
ATOM 634 O O . ARG A 1 80 ? 10.100 9.179 -10.980 1.00 75.12 80 ARG A O 1
ATOM 641 N N . LEU A 1 81 ? 11.789 9.909 -12.284 1.00 78.06 81 LEU A N 1
ATOM 642 C CA . LEU A 1 81 ? 12.871 9.818 -11.312 1.00 78.06 81 LEU A CA 1
ATOM 643 C C . LEU A 1 81 ? 13.457 11.218 -11.099 1.00 78.06 81 LEU A C 1
ATOM 645 O O . LEU A 1 81 ? 13.398 12.062 -11.996 1.00 78.06 81 LEU A O 1
ATOM 649 N N . ARG A 1 82 ? 14.002 11.481 -9.910 1.00 74.88 82 ARG A N 1
ATOM 650 C CA . ARG A 1 82 ? 14.554 12.796 -9.560 1.00 74.88 82 ARG A CA 1
ATOM 651 C C . ARG A 1 82 ? 15.981 12.987 -10.088 1.00 74.88 82 ARG A C 1
ATOM 653 O O . ARG A 1 82 ? 16.702 12.024 -10.339 1.00 74.88 82 ARG A O 1
ATOM 660 N N . GLY A 1 83 ? 16.383 14.251 -10.225 1.00 82.44 83 GLY A N 1
ATOM 661 C CA . GLY A 1 83 ? 17.718 14.645 -10.677 1.00 82.44 83 GLY A CA 1
ATOM 662 C C . GLY A 1 83 ? 17.947 14.457 -12.179 1.00 82.44 83 GLY A C 1
ATOM 663 O O . GLY A 1 83 ? 17.117 13.890 -12.892 1.00 82.44 83 GLY A O 1
ATOM 664 N N . ILE A 1 84 ? 19.098 14.936 -12.656 1.00 86.25 84 ILE A N 1
ATOM 665 C CA . ILE A 1 84 ? 19.481 14.878 -14.076 1.00 86.25 84 ILE A CA 1
ATOM 666 C C . ILE A 1 84 ? 19.495 13.427 -14.562 1.00 86.25 84 ILE A C 1
ATOM 668 O O . ILE A 1 84 ? 18.849 13.097 -15.555 1.00 86.25 84 ILE A O 1
ATOM 672 N N . LEU A 1 85 ? 20.156 12.537 -13.814 1.00 85.69 85 LEU A N 1
ATOM 673 C CA . LEU A 1 85 ? 20.231 11.120 -14.163 1.00 85.69 85 LEU A CA 1
ATOM 674 C C . LEU A 1 85 ? 18.840 10.466 -14.199 1.00 85.69 85 LEU A C 1
ATOM 676 O O . LEU A 1 85 ? 18.544 9.697 -15.109 1.00 85.69 85 LEU A O 1
ATOM 680 N N . GLY A 1 86 ? 17.954 10.819 -13.264 1.00 84.69 86 GLY A N 1
ATOM 681 C CA . GLY A 1 86 ? 16.575 10.341 -13.268 1.00 84.69 86 GLY A CA 1
ATOM 682 C C . GLY A 1 86 ? 15.774 10.807 -14.487 1.00 84.69 86 GLY A C 1
ATOM 683 O O . GLY A 1 86 ? 15.043 10.008 -15.080 1.00 84.69 86 GLY A O 1
ATOM 684 N N . ALA A 1 87 ? 15.936 12.062 -14.910 1.00 87.25 87 ALA A N 1
ATOM 685 C CA . ALA A 1 87 ? 15.295 12.597 -16.112 1.00 87.25 87 ALA A CA 1
ATOM 686 C C . ALA A 1 87 ? 15.804 11.909 -17.392 1.00 87.25 87 ALA A C 1
ATOM 688 O O . ALA A 1 87 ? 15.004 11.521 -18.252 1.00 87.25 87 ALA A O 1
ATOM 689 N N . VAL A 1 88 ? 17.119 11.680 -17.485 1.00 89.00 88 VAL A N 1
ATOM 690 C CA . VAL A 1 88 ? 17.737 10.942 -18.597 1.00 89.00 88 VAL A CA 1
ATOM 691 C C . VAL A 1 88 ? 17.186 9.521 -18.657 1.00 89.00 88 VAL A C 1
ATOM 693 O O . VAL A 1 88 ? 16.677 9.107 -19.696 1.00 89.00 88 VAL A O 1
ATOM 696 N N . VAL A 1 89 ? 17.191 8.786 -17.544 1.00 86.56 89 VAL A N 1
ATOM 697 C CA . VAL A 1 89 ? 16.646 7.419 -17.492 1.00 86.56 89 VAL A CA 1
ATOM 698 C C . VAL A 1 89 ? 15.161 7.403 -17.856 1.00 86.56 89 VAL A C 1
ATOM 700 O O . VAL A 1 89 ? 14.725 6.553 -18.626 1.00 86.56 89 VAL A O 1
ATOM 703 N N . SER A 1 90 ? 14.378 8.370 -17.371 1.00 84.94 90 SER A N 1
ATOM 704 C CA . SER A 1 90 ? 12.933 8.431 -17.631 1.00 84.94 90 SER A CA 1
ATOM 705 C C . SER A 1 90 ? 12.596 8.599 -19.114 1.00 84.94 90 SER A C 1
ATOM 707 O O . SER A 1 90 ? 11.628 8.012 -19.597 1.00 84.94 90 SER A O 1
ATOM 709 N N . THR A 1 91 ? 13.401 9.372 -19.844 1.00 86.12 91 THR A N 1
ATOM 710 C CA . THR A 1 91 ? 13.205 9.637 -21.280 1.00 86.12 91 THR A CA 1
ATOM 711 C C . THR A 1 91 ? 13.842 8.574 -22.175 1.00 86.12 91 THR A C 1
ATOM 713 O O . THR A 1 91 ? 13.303 8.256 -23.234 1.00 86.12 91 THR A O 1
ATOM 716 N N . THR A 1 92 ? 14.952 7.977 -21.737 1.00 88.75 92 THR A N 1
ATOM 717 C CA . THR A 1 92 ? 15.730 7.013 -22.529 1.00 88.75 92 THR A CA 1
ATOM 718 C C . THR A 1 92 ? 15.468 5.554 -22.163 1.00 88.75 92 THR A C 1
ATOM 720 O O . THR A 1 92 ? 16.035 4.678 -22.802 1.00 88.75 92 THR A O 1
ATOM 723 N N . MET A 1 93 ? 14.576 5.254 -21.211 1.00 86.69 93 MET A N 1
ATOM 724 C CA . MET A 1 93 ? 14.304 3.885 -20.743 1.00 86.69 93 MET A CA 1
ATOM 725 C C . MET A 1 93 ? 14.064 2.895 -21.893 1.00 86.69 93 MET A C 1
ATOM 727 O O . MET A 1 93 ? 14.755 1.891 -22.004 1.00 86.69 93 MET A O 1
ATOM 731 N N . VAL A 1 94 ? 13.103 3.177 -22.779 1.00 86.19 94 VAL A N 1
ATOM 732 C CA . VAL A 1 94 ? 12.736 2.272 -23.883 1.00 86.19 94 VAL A CA 1
ATOM 733 C C . VAL A 1 94 ? 13.861 2.089 -24.915 1.00 86.19 94 VAL A C 1
ATOM 735 O O . VAL A 1 94 ? 14.200 0.938 -25.204 1.00 86.19 94 VAL A O 1
ATOM 738 N N . PRO A 1 95 ? 14.458 3.155 -25.491 1.00 89.88 95 PRO A N 1
ATOM 739 C CA . PRO A 1 95 ? 15.587 2.984 -26.406 1.00 89.88 95 PRO A CA 1
ATOM 740 C C . PRO A 1 95 ? 16.822 2.397 -25.706 1.00 89.88 95 PRO A C 1
ATOM 742 O O . PRO A 1 95 ? 17.534 1.599 -26.309 1.00 89.88 95 PRO A O 1
ATOM 745 N N . GLY A 1 96 ? 17.036 2.708 -24.427 1.00 89.31 96 GLY A N 1
ATOM 746 C CA . GLY A 1 96 ? 18.109 2.160 -23.601 1.00 89.31 96 GLY A CA 1
ATOM 747 C C . GLY A 1 96 ? 17.986 0.651 -23.407 1.00 89.31 96 GLY A C 1
ATOM 748 O O . GLY A 1 96 ? 18.978 -0.056 -23.562 1.00 89.31 96 GLY A O 1
ATOM 749 N N . VAL A 1 97 ? 16.775 0.134 -23.156 1.00 87.88 97 VAL A N 1
ATOM 750 C CA . VAL A 1 97 ? 16.528 -1.319 -23.081 1.00 87.88 97 VAL A CA 1
ATOM 751 C C . VAL A 1 97 ? 16.869 -1.986 -24.412 1.00 87.88 97 VAL A C 1
ATOM 753 O O . VAL A 1 97 ? 17.562 -3.003 -24.433 1.00 87.88 97 VAL A O 1
ATOM 756 N N . ALA A 1 98 ? 16.430 -1.399 -25.529 1.00 88.00 98 ALA A N 1
ATOM 757 C CA . ALA A 1 98 ? 16.703 -1.936 -26.859 1.00 88.00 98 ALA A CA 1
ATOM 758 C C . ALA A 1 98 ? 18.205 -1.944 -27.189 1.00 88.00 98 ALA A C 1
ATOM 760 O O . ALA A 1 98 ? 18.703 -2.942 -27.709 1.00 88.00 98 ALA A O 1
ATOM 761 N N . LEU A 1 99 ? 18.923 -0.866 -26.857 1.00 89.44 99 LEU A N 1
ATOM 762 C CA . LEU A 1 99 ? 20.369 -0.759 -27.043 1.00 89.44 99 LEU A CA 1
ATOM 763 C C . LEU A 1 99 ? 21.114 -1.783 -26.183 1.00 89.44 99 LEU A C 1
ATOM 765 O O . LEU A 1 99 ? 21.941 -2.534 -26.696 1.00 89.44 99 LEU A O 1
ATOM 769 N N . LEU A 1 100 ? 20.794 -1.851 -24.889 1.00 88.00 100 LEU A N 1
ATOM 770 C CA . LEU A 1 100 ? 21.459 -2.751 -23.952 1.00 88.00 100 LEU A CA 1
ATOM 771 C C . LEU A 1 100 ? 21.241 -4.220 -24.325 1.00 88.00 100 LEU A C 1
ATOM 773 O O . LEU A 1 100 ? 22.174 -5.015 -24.252 1.00 88.00 100 LEU A O 1
ATOM 777 N N . ARG A 1 101 ? 20.045 -4.574 -24.805 1.00 87.12 101 ARG A N 1
ATOM 778 C CA . ARG A 1 101 ? 19.748 -5.902 -25.356 1.00 87.12 101 ARG A CA 1
ATOM 779 C C . ARG A 1 101 ? 20.692 -6.273 -26.503 1.00 87.12 101 ARG A C 1
ATOM 781 O O . ARG A 1 101 ? 21.179 -7.399 -26.541 1.00 87.12 101 ARG A O 1
ATOM 788 N N . THR A 1 102 ? 20.950 -5.341 -27.421 1.00 86.38 102 THR A N 1
ATOM 789 C CA . THR A 1 102 ? 21.874 -5.547 -28.547 1.00 86.38 102 THR A CA 1
ATOM 790 C C . THR A 1 102 ? 23.314 -5.679 -28.056 1.00 86.38 102 THR A C 1
ATOM 792 O O . THR A 1 102 ? 24.002 -6.621 -28.438 1.00 86.38 102 THR A O 1
ATOM 795 N N . LEU A 1 103 ? 23.751 -4.794 -27.154 1.00 86.81 103 LEU A N 1
ATOM 796 C CA . LEU A 1 103 ? 25.116 -4.789 -26.614 1.00 86.81 103 LEU A CA 1
ATOM 797 C C . LEU A 1 103 ? 25.443 -6.050 -25.804 1.00 86.81 103 LEU A C 1
ATOM 799 O O . LEU A 1 103 ? 26.541 -6.582 -25.924 1.00 86.81 103 LEU A O 1
ATOM 803 N N . LEU A 1 104 ? 24.494 -6.570 -25.020 1.00 82.94 104 LEU A N 1
ATOM 804 C CA . LEU A 1 104 ? 24.661 -7.827 -24.277 1.00 82.94 104 LEU A CA 1
ATOM 805 C C . LEU A 1 104 ? 24.794 -9.054 -25.193 1.00 82.94 104 LEU A C 1
ATOM 807 O O . LEU A 1 104 ? 25.246 -10.104 -24.742 1.00 82.94 104 LEU A O 1
ATOM 811 N N . GLY A 1 105 ? 24.389 -8.940 -26.461 1.00 77.50 105 GLY A N 1
ATOM 812 C CA . GLY A 1 105 ? 24.579 -9.973 -27.475 1.00 77.50 105 GLY A CA 1
ATOM 813 C C . GLY A 1 105 ? 25.957 -9.957 -28.144 1.00 77.50 105 GLY A C 1
ATOM 814 O O . GLY A 1 105 ? 26.274 -10.915 -28.845 1.00 77.50 105 GLY A O 1
ATOM 815 N N . LEU A 1 106 ? 26.764 -8.908 -27.946 1.00 86.19 106 LEU A N 1
ATOM 816 C CA . LEU A 1 106 ? 28.082 -8.763 -28.568 1.00 86.19 106 LEU A CA 1
ATOM 817 C C . LEU A 1 106 ? 29.198 -9.379 -27.704 1.00 86.19 106 LEU A C 1
ATOM 819 O O . LEU A 1 106 ? 29.118 -9.336 -26.468 1.00 86.19 106 LEU A O 1
ATOM 823 N N . PRO A 1 107 ? 30.284 -9.889 -28.319 1.00 86.06 107 PRO A N 1
ATOM 824 C CA . PRO A 1 107 ? 31.488 -10.279 -27.590 1.00 86.06 107 PRO A CA 1
ATOM 825 C C . PRO A 1 107 ? 31.997 -9.123 -26.716 1.00 86.06 107 PRO A C 1
ATOM 827 O O . PRO A 1 107 ? 32.134 -7.995 -27.179 1.00 86.06 107 PRO A O 1
ATOM 830 N N . GLY A 1 108 ? 32.246 -9.383 -25.430 1.00 83.69 108 GLY A N 1
ATOM 831 C CA . GLY A 1 108 ? 32.734 -8.367 -24.486 1.00 83.69 108 GLY A CA 1
ATOM 832 C C . GLY A 1 108 ? 31.670 -7.430 -23.892 1.00 83.69 108 GLY A C 1
ATOM 833 O O . GLY A 1 108 ? 31.990 -6.676 -22.970 1.00 83.69 108 GLY A O 1
ATOM 834 N N . GLY A 1 109 ? 30.400 -7.517 -24.312 1.00 84.06 109 GLY A N 1
ATOM 835 C CA . GLY A 1 109 ? 29.315 -6.667 -23.797 1.00 84.06 109 GLY A CA 1
ATOM 836 C C . GLY A 1 109 ? 29.123 -6.747 -22.276 1.00 84.06 109 GLY A C 1
ATOM 837 O O . GLY A 1 109 ? 28.874 -5.737 -21.619 1.00 84.06 109 GLY A O 1
ATOM 838 N N . ALA A 1 110 ? 29.333 -7.925 -21.680 1.00 80.88 110 ALA A N 1
ATOM 839 C CA . ALA A 1 110 ? 29.284 -8.106 -20.226 1.00 80.88 110 ALA A CA 1
ATOM 840 C C . ALA A 1 110 ? 30.436 -7.397 -19.486 1.00 80.88 110 ALA A C 1
ATOM 842 O O . ALA A 1 110 ? 30.258 -6.907 -18.370 1.00 80.88 110 ALA A O 1
ATOM 843 N N . THR A 1 111 ? 31.626 -7.330 -20.087 1.00 86.88 111 THR A N 1
ATOM 844 C CA . THR A 1 111 ? 32.777 -6.622 -19.506 1.00 86.88 111 THR A CA 1
ATOM 845 C C . THR A 1 111 ? 32.560 -5.117 -19.577 1.00 86.88 111 THR A C 1
ATOM 847 O O . THR A 1 111 ? 32.699 -4.451 -18.555 1.00 86.88 111 THR A O 1
ATOM 850 N N . LEU A 1 112 ? 32.099 -4.608 -20.724 1.00 86.56 112 LEU A N 1
ATOM 851 C CA . LEU A 1 112 ? 31.714 -3.204 -20.887 1.00 86.56 112 LEU A CA 1
ATOM 852 C C . LEU A 1 112 ? 30.595 -2.790 -19.912 1.00 86.56 112 LEU A C 1
ATOM 854 O O . LEU A 1 112 ? 30.644 -1.721 -19.312 1.00 86.56 112 LEU A O 1
ATOM 858 N N . GLY A 1 113 ? 29.595 -3.652 -19.706 1.00 85.75 113 GLY A N 1
ATOM 859 C CA . GLY A 1 113 ? 28.526 -3.399 -18.739 1.00 85.75 113 GLY A CA 1
ATOM 860 C C . GLY A 1 113 ? 29.040 -3.289 -17.299 1.00 85.75 113 GLY A C 1
ATOM 861 O O . GLY A 1 113 ? 28.620 -2.395 -16.565 1.00 85.75 113 GLY A O 1
ATOM 862 N N . ARG A 1 114 ? 29.981 -4.154 -16.893 1.00 86.81 114 ARG A N 1
ATOM 863 C CA . ARG A 1 114 ? 30.598 -4.106 -15.555 1.00 86.81 114 ARG A CA 1
ATOM 864 C C . ARG A 1 114 ? 31.442 -2.849 -15.351 1.00 86.81 114 ARG A C 1
ATOM 866 O O . ARG A 1 114 ? 31.324 -2.226 -14.297 1.00 86.81 114 ARG A O 1
ATOM 873 N N . THR A 1 115 ? 32.248 -2.457 -16.340 1.00 89.25 115 THR A N 1
ATOM 874 C CA . THR A 1 115 ? 33.064 -1.236 -16.251 1.00 89.25 115 THR A CA 1
ATOM 875 C C . THR A 1 115 ? 32.189 0.012 -16.191 1.00 89.25 115 THR A C 1
ATOM 877 O O . THR A 1 115 ? 32.394 0.855 -15.320 1.00 89.25 115 THR A O 1
ATOM 880 N N . LEU A 1 116 ? 31.148 0.093 -17.025 1.00 88.62 116 LEU A N 1
ATOM 881 C CA . LEU A 1 116 ? 30.189 1.197 -16.993 1.00 88.62 116 LEU A CA 1
ATOM 882 C C . LEU A 1 116 ? 29.426 1.255 -15.663 1.00 88.62 116 LEU A C 1
ATOM 884 O O . LEU A 1 116 ? 29.258 2.333 -15.096 1.00 88.62 116 LEU A O 1
ATOM 888 N N . ARG A 1 117 ? 28.999 0.106 -15.122 1.00 88.69 117 ARG A N 1
ATOM 889 C CA . ARG A 1 117 ? 28.343 0.043 -13.807 1.00 88.69 117 ARG A CA 1
ATOM 890 C C . ARG A 1 117 ? 29.252 0.571 -12.699 1.00 88.69 117 ARG A C 1
ATOM 892 O O . ARG A 1 117 ? 28.776 1.321 -11.852 1.00 88.69 117 ARG A O 1
ATOM 899 N N . ALA A 1 118 ? 30.528 0.185 -12.702 1.00 88.69 118 ALA A N 1
ATOM 900 C CA . ALA A 1 118 ? 31.510 0.650 -11.725 1.00 88.69 118 ALA A CA 1
ATOM 901 C C . ALA A 1 118 ? 31.748 2.165 -11.840 1.00 88.69 118 ALA A C 1
ATOM 903 O O . ALA A 1 118 ? 31.721 2.861 -10.828 1.00 88.69 118 ALA A O 1
ATOM 904 N N . ALA A 1 119 ? 31.876 2.686 -13.064 1.00 89.75 119 ALA A N 1
ATOM 905 C CA . ALA A 1 119 ? 32.017 4.120 -13.313 1.00 89.75 119 ALA A CA 1
ATOM 906 C C . ALA A 1 119 ? 30.784 4.924 -12.856 1.00 89.75 119 ALA A C 1
ATOM 908 O O . ALA A 1 119 ? 30.916 5.983 -12.253 1.00 89.75 119 ALA A O 1
ATOM 909 N N . LEU A 1 120 ? 29.570 4.409 -13.073 1.00 89.88 120 LEU A N 1
ATOM 910 C CA . LEU A 1 120 ? 28.340 5.060 -12.608 1.00 89.88 120 LEU A CA 1
ATOM 911 C C . LEU A 1 120 ? 28.128 4.935 -11.091 1.00 89.88 120 LEU A C 1
ATOM 913 O O . LEU A 1 120 ? 27.388 5.728 -10.513 1.00 89.88 120 LEU A O 1
ATOM 917 N N . ALA A 1 121 ? 28.746 3.956 -10.423 1.00 87.38 121 ALA A N 1
ATOM 918 C CA . ALA A 1 121 ? 28.550 3.723 -8.992 1.00 87.38 121 ALA A CA 1
ATOM 919 C C . ALA A 1 121 ? 29.086 4.859 -8.105 1.00 87.38 121 ALA A C 1
ATOM 921 O O . ALA A 1 121 ? 28.603 5.011 -6.983 1.00 87.38 121 ALA A O 1
ATOM 922 N N . VAL A 1 122 ? 30.048 5.646 -8.602 1.00 89.12 122 VAL A N 1
ATOM 923 C CA . VAL A 1 122 ? 30.587 6.828 -7.905 1.00 89.12 122 VAL A CA 1
ATOM 924 C C . VAL A 1 122 ? 29.777 8.100 -8.164 1.00 89.12 122 VAL A C 1
ATOM 926 O O . VAL A 1 122 ? 29.947 9.092 -7.463 1.00 89.12 122 VAL A O 1
ATOM 929 N N . MET A 1 123 ? 28.878 8.085 -9.151 1.00 89.81 123 MET A N 1
ATOM 930 C CA . MET A 1 123 ? 28.012 9.223 -9.452 1.00 89.81 123 MET A CA 1
ATOM 931 C C . MET A 1 123 ? 26.784 9.243 -8.530 1.00 89.81 123 MET A C 1
ATOM 933 O O . MET A 1 123 ? 26.306 8.181 -8.116 1.00 89.81 123 MET A O 1
ATOM 937 N N . PRO A 1 124 ? 26.212 10.426 -8.240 1.00 87.69 124 PRO A N 1
ATOM 938 C CA . PRO A 1 124 ? 24.961 10.521 -7.500 1.00 87.69 124 PRO A CA 1
ATOM 939 C C . PRO A 1 124 ? 23.797 9.928 -8.309 1.00 87.69 124 PRO A C 1
ATOM 941 O O . PRO A 1 124 ? 23.569 10.273 -9.470 1.00 87.69 124 PRO A O 1
ATOM 944 N N . GLY A 1 125 ? 23.054 9.021 -7.679 1.00 85.44 125 GLY A N 1
ATOM 945 C CA . GLY A 1 125 ? 21.832 8.429 -8.215 1.00 85.44 125 GLY A CA 1
ATOM 946 C C . GLY A 1 125 ? 20.591 9.311 -8.023 1.00 85.44 125 GLY A C 1
ATOM 947 O O . GLY A 1 125 ? 20.656 10.354 -7.370 1.00 85.44 125 GLY A O 1
ATOM 948 N N . PRO A 1 126 ? 19.425 8.893 -8.548 1.00 79.62 126 PRO A N 1
ATOM 949 C CA . PRO A 1 126 ? 18.171 9.644 -8.416 1.00 79.62 126 PRO A CA 1
ATOM 950 C C . PRO A 1 126 ? 17.716 9.906 -6.972 1.00 79.62 126 PRO A C 1
ATOM 952 O O . PRO A 1 126 ? 16.986 10.868 -6.728 1.00 79.62 126 PRO A O 1
ATOM 955 N N . ALA A 1 127 ? 18.143 9.069 -6.023 1.00 75.94 127 ALA A N 1
ATOM 956 C CA . ALA A 1 127 ? 17.883 9.247 -4.597 1.00 75.94 127 ALA A CA 1
ATOM 957 C C . ALA A 1 127 ? 19.089 9.819 -3.824 1.00 75.94 127 ALA A C 1
ATOM 959 O O . ALA A 1 127 ? 19.069 9.822 -2.603 1.00 75.94 127 ALA A O 1
ATOM 960 N N . ALA A 1 128 ? 20.155 10.296 -4.479 1.00 79.94 128 ALA A N 1
ATOM 961 C CA . ALA A 1 128 ? 21.337 10.806 -3.775 1.00 79.94 128 ALA A CA 1
ATOM 962 C C . ALA A 1 128 ? 20.976 11.894 -2.744 1.00 79.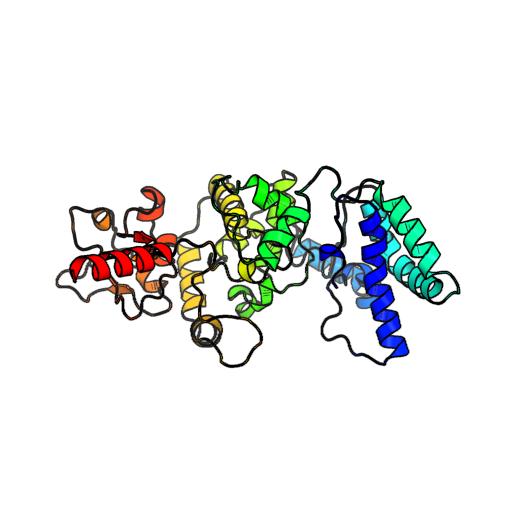94 128 ALA A C 1
ATOM 964 O O . ALA A 1 128 ? 20.183 12.795 -3.026 1.00 79.94 128 ALA A O 1
ATOM 965 N N . GLY A 1 129 ? 21.542 11.781 -1.538 1.00 69.81 129 GLY A N 1
ATOM 966 C CA . GLY A 1 129 ? 21.233 12.669 -0.411 1.00 69.81 129 GLY A CA 1
ATOM 967 C C . GLY A 1 129 ? 19.827 12.494 0.181 1.00 69.81 129 GLY A C 1
ATOM 968 O O . GLY A 1 129 ? 19.399 13.328 0.972 1.00 69.81 129 GLY A O 1
ATOM 969 N N . ARG A 1 130 ? 19.083 11.450 -0.211 1.00 66.00 130 ARG A N 1
ATOM 970 C CA . ARG A 1 130 ? 17.731 11.146 0.273 1.00 66.00 130 ARG A CA 1
ATOM 971 C C . ARG A 1 130 ? 17.599 9.650 0.575 1.00 66.00 130 ARG A C 1
ATOM 973 O O . ARG A 1 130 ? 17.992 8.810 -0.228 1.00 66.00 130 ARG A O 1
ATOM 980 N N . GLY A 1 131 ? 17.002 9.319 1.715 1.00 60.16 131 GLY A N 1
ATOM 981 C CA . GLY A 1 131 ? 16.768 7.931 2.117 1.00 60.16 131 GLY A CA 1
ATOM 982 C C . GLY A 1 131 ? 17.961 7.244 2.797 1.00 60.16 131 GLY A C 1
ATOM 983 O O . GLY A 1 131 ? 19.121 7.628 2.637 1.00 60.16 131 GLY A O 1
ATOM 984 N N . GLU A 1 132 ? 17.653 6.196 3.556 1.00 59.09 132 GLU A N 1
ATOM 985 C CA . GLU A 1 132 ? 18.623 5.367 4.290 1.00 59.09 132 GLU A CA 1
ATOM 986 C C . GLU A 1 132 ? 19.380 4.391 3.362 1.00 59.09 132 GLU A C 1
ATOM 988 O O . GLU A 1 132 ? 18.826 3.977 2.339 1.00 59.09 132 GLU A O 1
ATOM 993 N N . PRO A 1 133 ? 20.621 3.968 3.679 1.00 58.81 133 PRO A N 1
ATOM 994 C CA . PRO A 1 133 ? 21.294 2.882 2.970 1.00 58.81 133 PRO A CA 1
ATOM 995 C C . PRO A 1 133 ? 20.506 1.568 3.027 1.00 58.81 133 PRO A C 1
ATOM 997 O O . PRO A 1 133 ? 20.013 1.162 4.077 1.00 58.81 133 PRO A O 1
ATOM 1000 N N . VAL A 1 134 ? 20.475 0.839 1.906 1.00 52.75 134 VAL A N 1
ATOM 1001 C CA . VAL A 1 134 ? 19.835 -0.490 1.801 1.00 52.75 134 VAL A CA 1
ATOM 1002 C C . VAL A 1 134 ? 20.461 -1.520 2.762 1.00 52.75 134 VAL A C 1
ATOM 1004 O O . VAL A 1 134 ? 19.804 -2.495 3.117 1.00 52.75 134 VAL A O 1
ATOM 1007 N N . SER A 1 135 ? 21.695 -1.306 3.245 1.00 50.31 135 SER A N 1
ATOM 1008 C CA . SER A 1 135 ? 22.393 -2.233 4.153 1.00 50.31 135 SER A CA 1
ATOM 1009 C C . SER A 1 135 ? 21.647 -2.500 5.466 1.00 50.31 135 SER A C 1
ATOM 1011 O O . SER A 1 135 ? 21.778 -3.591 6.001 1.00 50.31 135 SER A O 1
ATOM 1013 N N . ALA A 1 136 ? 20.783 -1.590 5.930 1.00 47.25 136 ALA A N 1
ATOM 1014 C CA . ALA A 1 136 ? 19.945 -1.821 7.112 1.00 47.25 136 ALA A CA 1
ATOM 1015 C C . ALA A 1 136 ? 18.779 -2.814 6.878 1.00 47.25 136 ALA A C 1
ATOM 1017 O O . ALA A 1 136 ? 18.126 -3.234 7.830 1.00 47.25 136 ALA A O 1
ATOM 1018 N N . ALA A 1 137 ? 18.476 -3.170 5.622 1.00 42.25 137 ALA A N 1
ATOM 1019 C CA . ALA A 1 137 ? 17.358 -4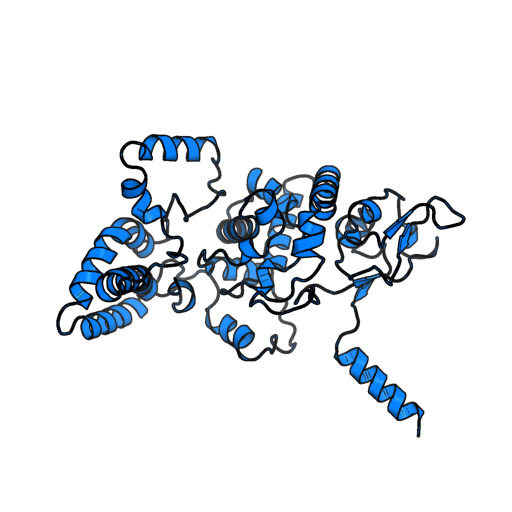.046 5.256 1.00 42.25 137 ALA A CA 1
ATOM 1020 C C . ALA A 1 137 ? 17.758 -5.524 5.086 1.00 42.25 137 ALA A C 1
ATOM 1022 O O . ALA A 1 137 ? 16.891 -6.396 5.136 1.00 42.25 137 ALA A O 1
ATOM 1023 N N . HIS A 1 138 ? 19.048 -5.826 4.886 1.00 38.81 138 HIS A N 1
ATOM 1024 C CA . HIS A 1 138 ? 19.504 -7.212 4.735 1.00 38.81 138 HIS A CA 1
ATOM 1025 C C . HIS A 1 138 ? 19.538 -7.960 6.074 1.00 38.81 138 HIS A C 1
ATOM 1027 O O . HIS A 1 138 ? 19.110 -9.110 6.116 1.00 38.81 138 HIS A O 1
ATOM 1033 N N . ASP A 1 139 ? 19.919 -7.301 7.170 1.00 34.41 139 ASP A N 1
ATOM 1034 C CA . ASP A 1 139 ? 20.027 -7.947 8.488 1.00 34.41 139 ASP A CA 1
ATOM 1035 C C . ASP A 1 139 ? 18.668 -8.373 9.071 1.00 34.41 139 ASP A C 1
ATOM 1037 O O . ASP A 1 139 ? 18.561 -9.420 9.711 1.00 34.41 139 ASP A O 1
ATOM 1041 N N . VAL A 1 140 ? 17.602 -7.623 8.770 1.00 40.97 140 VAL A N 1
ATOM 1042 C CA . VAL A 1 140 ? 16.225 -7.952 9.186 1.00 40.97 140 VAL A CA 1
ATOM 1043 C C . VAL A 1 140 ? 15.669 -9.150 8.403 1.00 40.97 140 VAL A C 1
ATOM 1045 O O . VAL A 1 140 ? 14.915 -9.959 8.944 1.00 40.97 140 VAL A O 1
ATOM 1048 N N . ALA A 1 141 ? 16.040 -9.286 7.125 1.00 36.72 141 ALA A N 1
ATOM 1049 C CA . ALA A 1 141 ? 15.490 -10.299 6.226 1.00 36.72 141 ALA A CA 1
ATOM 1050 C C . ALA A 1 141 ? 16.205 -11.661 6.308 1.00 36.72 141 ALA A C 1
ATOM 1052 O O . ALA A 1 141 ? 15.571 -12.688 6.061 1.00 36.72 141 ALA A O 1
ATOM 1053 N N . THR A 1 142 ? 17.500 -11.696 6.641 1.00 33.69 142 THR A N 1
ATOM 1054 C CA . THR A 1 142 ? 18.312 -12.929 6.615 1.00 33.69 142 THR A CA 1
ATOM 1055 C C . THR A 1 142 ? 18.397 -13.638 7.962 1.00 33.69 142 THR A C 1
ATOM 1057 O O . THR A 1 142 ? 18.390 -14.866 7.992 1.00 33.69 142 THR A O 1
ATOM 1060 N N . ASN A 1 143 ? 18.420 -12.900 9.075 1.00 29.56 143 ASN A N 1
ATOM 1061 C CA . ASN A 1 143 ? 18.738 -13.481 10.381 1.00 29.56 143 ASN A CA 1
ATOM 1062 C C . ASN A 1 143 ? 17.547 -13.623 11.329 1.00 29.56 143 ASN A C 1
ATOM 1064 O O . ASN A 1 143 ? 17.712 -14.172 12.416 1.00 29.56 143 ASN A O 1
ATOM 1068 N N . GLY A 1 144 ? 16.356 -13.116 10.982 1.00 32.81 144 GLY A N 1
ATOM 1069 C CA . GLY A 1 144 ? 15.178 -13.168 11.864 1.00 32.81 144 GLY A CA 1
ATOM 1070 C C . GLY A 1 144 ? 15.353 -12.441 13.206 1.00 32.81 144 GLY A C 1
ATOM 1071 O O . GLY A 1 144 ? 14.408 -12.363 13.989 1.00 32.81 144 GLY A O 1
ATOM 1072 N N . LYS A 1 145 ? 16.535 -11.873 13.456 1.00 26.11 145 LYS A N 1
ATOM 1073 C CA . LYS A 1 145 ? 16.779 -10.854 14.453 1.00 26.11 145 LYS A CA 1
ATOM 1074 C C . LYS A 1 145 ? 16.168 -9.576 13.896 1.00 26.11 145 LYS A C 1
ATOM 1076 O O . LYS A 1 145 ? 16.781 -8.875 13.094 1.00 26.11 145 LYS A O 1
ATOM 1081 N N . ALA A 1 146 ? 14.955 -9.263 14.355 1.00 34.88 146 ALA A N 1
ATOM 1082 C CA . ALA A 1 146 ? 14.661 -7.860 14.617 1.00 34.88 146 ALA A CA 1
ATOM 1083 C C . ALA A 1 146 ? 15.892 -7.298 15.350 1.00 34.88 146 ALA A C 1
ATOM 1085 O O . ALA A 1 146 ? 16.424 -8.031 16.194 1.00 34.88 146 ALA A O 1
ATOM 1086 N N . PRO A 1 147 ? 16.408 -6.109 14.986 1.00 31.55 147 PRO A N 1
ATOM 1087 C CA . PRO A 1 147 ? 17.540 -5.526 15.693 1.00 31.55 147 PRO A CA 1
ATOM 1088 C C . PRO A 1 147 ? 17.267 -5.694 17.184 1.00 31.55 147 PRO A C 1
ATOM 1090 O O . PRO A 1 147 ? 16.226 -5.245 17.670 1.00 31.55 147 PRO A O 1
ATOM 1093 N N . HIS A 1 148 ? 18.11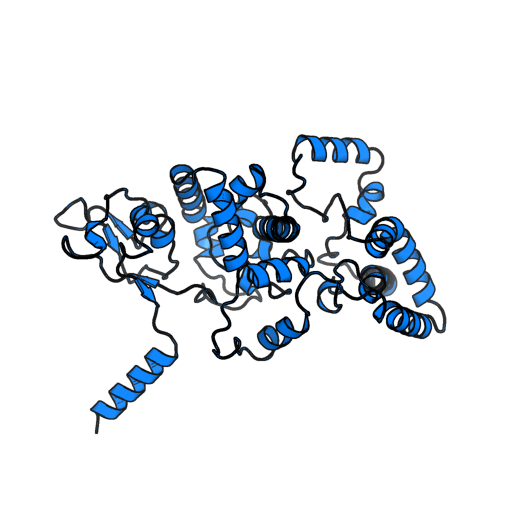3 -6.485 17.857 1.00 30.09 148 HIS A N 1
ATOM 1094 C CA . HIS A 1 148 ? 18.001 -6.634 19.295 1.00 30.09 148 HIS A CA 1
ATOM 1095 C C . HIS A 1 148 ? 18.017 -5.221 19.845 1.00 30.09 148 HIS A C 1
ATOM 1097 O O . HIS A 1 148 ? 18.888 -4.430 19.489 1.00 30.09 148 HIS A O 1
ATOM 1103 N N . ALA A 1 149 ? 16.986 -4.940 20.627 1.00 33.25 149 ALA A N 1
ATOM 1104 C CA . ALA A 1 149 ? 16.812 -3.754 21.424 1.00 33.25 149 ALA A CA 1
ATOM 1105 C C . ALA A 1 149 ? 18.143 -3.286 22.038 1.00 33.25 149 ALA A C 1
ATOM 1107 O O . ALA A 1 149 ? 18.540 -3.734 23.103 1.00 33.25 149 ALA A O 1
ATOM 1108 N N . GLU A 1 150 ? 18.805 -2.353 21.371 1.00 26.69 150 GLU A N 1
ATOM 1109 C CA . GLU A 1 150 ? 18.874 -1.012 21.919 1.00 26.69 150 GLU A CA 1
ATOM 1110 C C . GLU A 1 150 ? 17.861 -0.195 21.127 1.00 26.69 150 GLU A C 1
ATOM 1112 O O . GLU A 1 150 ? 17.900 -0.121 19.899 1.00 26.69 150 GLU A O 1
ATOM 1117 N N . SER A 1 151 ? 16.866 0.307 21.842 1.00 31.23 151 SER A N 1
ATOM 1118 C CA . SER A 1 151 ? 15.735 1.089 21.367 1.00 31.23 151 SER A CA 1
ATOM 1119 C C . SER A 1 151 ? 16.183 2.394 20.700 1.00 31.23 151 SER A C 1
ATOM 1121 O O . SER A 1 151 ? 16.014 3.476 21.253 1.00 31.23 151 SER A O 1
ATOM 1123 N N . ALA A 1 152 ? 16.724 2.315 19.488 1.00 35.12 152 ALA A N 1
ATOM 1124 C CA . ALA A 1 152 ? 16.595 3.405 18.543 1.00 35.12 152 ALA A CA 1
ATOM 1125 C C . ALA A 1 152 ? 15.154 3.340 18.036 1.00 35.12 152 ALA A C 1
ATOM 1127 O O . ALA A 1 152 ? 14.826 2.541 17.158 1.00 35.12 152 ALA A O 1
ATOM 1128 N N . GLU A 1 153 ? 14.280 4.115 18.677 1.00 37.06 153 GLU A N 1
ATOM 1129 C CA . GLU A 1 153 ? 12.944 4.460 18.196 1.00 37.06 153 GLU A CA 1
ATOM 1130 C C . GLU A 1 153 ? 12.969 4.506 16.661 1.00 37.06 153 GLU A C 1
ATOM 1132 O O . GLU A 1 153 ? 13.729 5.284 16.076 1.00 37.06 153 GLU A O 1
ATOM 1137 N N . VAL A 1 154 ? 12.209 3.638 15.980 1.00 49.12 154 VAL A N 1
ATOM 1138 C CA . VAL A 1 154 ? 12.054 3.757 14.525 1.00 49.12 154 VAL A CA 1
ATOM 1139 C C . VAL A 1 154 ? 11.260 5.032 14.307 1.00 49.12 154 VAL A C 1
ATOM 1141 O O . VAL A 1 154 ? 10.031 5.028 14.304 1.00 49.12 154 VAL A O 1
ATOM 1144 N N . THR A 1 155 ? 11.976 6.147 14.199 1.00 54.53 155 THR A N 1
ATOM 1145 C CA . THR A 1 155 ? 11.354 7.449 14.055 1.00 54.53 155 THR A CA 1
ATOM 1146 C C . THR A 1 155 ? 10.582 7.464 12.745 1.00 54.53 155 THR A C 1
ATOM 1148 O O . THR A 1 155 ? 10.948 6.837 11.743 1.00 54.53 155 THR A O 1
ATOM 1151 N N . THR A 1 156 ? 9.491 8.212 12.730 1.00 56.69 156 THR A N 1
ATOM 1152 C CA . THR A 1 156 ? 8.687 8.453 11.530 1.00 56.69 156 THR A CA 1
ATOM 1153 C C . THR A 1 156 ? 9.546 8.956 10.353 1.00 56.69 156 THR A C 1
ATOM 1155 O O . THR A 1 156 ? 9.313 8.607 9.195 1.00 56.69 156 THR A O 1
ATOM 1158 N N . GLN A 1 157 ? 10.649 9.649 10.652 1.00 60.19 157 GLN A N 1
ATOM 1159 C CA . GLN A 1 157 ? 11.669 10.071 9.693 1.00 60.19 157 GLN A CA 1
ATOM 1160 C C . GLN A 1 157 ? 12.424 8.901 9.030 1.00 60.19 157 GLN A C 1
ATOM 1162 O O . GLN A 1 157 ? 12.634 8.934 7.815 1.00 60.19 157 GLN A O 1
ATOM 1167 N N . VAL A 1 158 ? 12.766 7.837 9.769 1.00 63.59 158 VAL A N 1
ATOM 1168 C CA . VAL A 1 158 ? 13.365 6.601 9.217 1.00 63.59 158 VAL A CA 1
ATOM 1169 C C . VAL A 1 158 ? 12.361 5.859 8.330 1.00 63.59 158 VAL A C 1
ATOM 1171 O O . VAL A 1 158 ? 12.717 5.354 7.260 1.00 63.59 158 VAL A O 1
ATOM 1174 N N . ALA A 1 159 ? 11.088 5.824 8.732 1.00 65.62 159 ALA A N 1
ATOM 1175 C CA . ALA A 1 159 ? 10.026 5.192 7.953 1.00 65.62 159 ALA A CA 1
ATOM 1176 C C . ALA A 1 159 ? 9.796 5.897 6.605 1.00 65.62 159 ALA A C 1
ATOM 1178 O O . ALA A 1 159 ? 9.755 5.249 5.553 1.00 65.62 159 ALA A O 1
ATOM 1179 N N . ALA A 1 160 ? 9.734 7.229 6.620 1.00 66.75 160 ALA A N 1
ATOM 1180 C CA . ALA A 1 160 ? 9.601 8.055 5.424 1.00 66.75 160 ALA A CA 1
ATOM 1181 C C . ALA A 1 160 ? 10.842 7.978 4.517 1.00 66.75 160 ALA A C 1
ATOM 1183 O O . ALA A 1 160 ? 10.714 7.853 3.297 1.00 66.75 160 ALA A O 1
ATOM 1184 N N . ALA A 1 161 ? 12.045 7.939 5.096 1.00 68.19 161 ALA A N 1
ATOM 1185 C CA . ALA A 1 161 ? 13.290 7.739 4.357 1.00 68.19 161 ALA A CA 1
ATOM 1186 C C . ALA A 1 161 ? 13.338 6.375 3.639 1.00 68.19 161 ALA A C 1
ATOM 1188 O O . ALA A 1 161 ? 13.882 6.275 2.537 1.00 68.19 161 ALA A O 1
ATOM 1189 N N . ARG A 1 162 ? 12.743 5.323 4.224 1.00 74.25 162 ARG A N 1
ATOM 1190 C CA . ARG A 1 162 ? 12.653 3.991 3.601 1.00 74.25 162 ARG A CA 1
ATOM 1191 C C . ARG A 1 162 ? 11.602 3.898 2.497 1.00 74.25 162 ARG A C 1
ATOM 1193 O O . ARG A 1 162 ? 11.772 3.088 1.588 1.00 74.25 162 ARG A O 1
ATOM 1200 N N . ALA A 1 163 ? 10.563 4.736 2.516 1.00 77.62 163 ALA A N 1
ATOM 1201 C CA . ALA A 1 163 ? 9.527 4.752 1.478 1.00 77.62 163 ALA A CA 1
ATOM 1202 C C . ALA A 1 163 ? 10.099 4.968 0.060 1.00 77.62 163 ALA A C 1
ATOM 1204 O O . ALA A 1 163 ? 9.574 4.415 -0.909 1.00 77.62 163 ALA A O 1
ATOM 1205 N N . LEU A 1 164 ? 11.225 5.689 -0.045 1.00 75.56 164 LEU A N 1
ATOM 1206 C CA . LEU A 1 164 ? 11.974 5.924 -1.288 1.00 75.56 164 LEU A CA 1
ATOM 1207 C C . LEU A 1 164 ? 12.476 4.636 -1.965 1.00 75.56 164 LEU A C 1
ATOM 1209 O O . LEU A 1 164 ? 12.713 4.636 -3.170 1.00 75.56 164 LEU A O 1
ATOM 1213 N N . HIS A 1 165 ? 12.596 3.530 -1.225 1.00 76.00 165 HIS A N 1
ATOM 1214 C CA . HIS A 1 165 ? 13.049 2.237 -1.753 1.00 76.00 165 HIS A CA 1
ATOM 1215 C C . HIS A 1 165 ? 11.916 1.384 -2.334 1.00 76.00 165 HIS A C 1
ATOM 1217 O O . HIS A 1 165 ? 12.138 0.241 -2.738 1.00 76.00 165 HIS A O 1
ATOM 1223 N N . CYS A 1 166 ? 10.681 1.896 -2.391 1.00 79.06 166 CYS A N 1
ATOM 1224 C CA . CYS A 1 166 ? 9.552 1.160 -2.951 1.00 79.06 166 CYS A CA 1
ATOM 1225 C C . CYS A 1 166 ? 9.792 0.792 -4.427 1.00 79.06 166 CYS A C 1
ATOM 1227 O O . CYS A 1 166 ? 9.741 1.624 -5.330 1.00 79.06 166 CYS A O 1
ATOM 1229 N N . VAL A 1 167 ? 9.960 -0.503 -4.702 1.00 75.44 167 VAL A N 1
ATOM 1230 C CA . VAL A 1 167 ? 10.235 -1.023 -6.057 1.00 75.44 167 VAL A CA 1
ATOM 1231 C C . VAL A 1 167 ? 8.978 -1.294 -6.890 1.00 75.44 167 VAL A C 1
ATOM 1233 O O . VAL A 1 167 ? 9.043 -1.914 -7.952 1.00 75.44 167 VAL A O 1
ATOM 1236 N N . ASN A 1 168 ? 7.805 -0.889 -6.398 1.00 78.00 168 ASN A N 1
ATOM 1237 C CA . ASN A 1 168 ? 6.515 -1.083 -7.064 1.00 78.00 168 ASN A CA 1
ATOM 1238 C C . ASN A 1 168 ? 6.159 -2.550 -7.419 1.00 78.00 168 ASN A C 1
ATOM 1240 O O . ASN A 1 168 ? 5.334 -2.781 -8.309 1.00 78.00 168 ASN A O 1
ATOM 1244 N N . CYS A 1 169 ? 6.694 -3.553 -6.699 1.00 76.69 169 CYS A N 1
ATOM 1245 C CA . CYS A 1 169 ? 6.417 -4.982 -6.956 1.00 76.69 169 CYS A CA 1
ATOM 1246 C C . CYS A 1 169 ? 4.921 -5.328 -6.838 1.00 76.69 169 CYS A C 1
ATOM 1248 O O . CYS A 1 169 ? 4.356 -6.015 -7.694 1.00 76.69 169 CYS A O 1
ATOM 1250 N N . GLY A 1 170 ? 4.254 -4.752 -5.837 1.00 80.88 170 GLY A N 1
ATOM 1251 C CA . GLY A 1 170 ? 2.826 -4.923 -5.591 1.00 80.88 170 GLY A CA 1
ATOM 1252 C C . GLY A 1 170 ? 2.472 -6.081 -4.674 1.00 80.88 170 GLY A C 1
ATOM 1253 O O . GLY A 1 170 ? 1.280 -6.334 -4.547 1.00 80.88 170 GLY A O 1
ATOM 1254 N N . GLU A 1 171 ? 3.453 -6.713 -4.026 1.00 82.31 171 GLU A N 1
ATOM 1255 C CA . GLU A 1 171 ? 3.218 -7.796 -3.061 1.00 82.31 171 GLU A CA 1
ATOM 1256 C C . GLU A 1 171 ? 2.388 -7.327 -1.859 1.00 82.31 171 GLU A C 1
ATOM 1258 O O . GLU A 1 171 ? 1.487 -8.001 -1.386 1.00 82.31 171 GLU A O 1
ATOM 1263 N N . CYS A 1 172 ? 2.582 -6.086 -1.418 1.00 85.00 172 CYS A N 1
ATOM 1264 C CA . CYS A 1 172 ? 1.727 -5.513 -0.384 1.00 85.00 172 CYS A CA 1
ATOM 1265 C C . CYS A 1 172 ? 0.243 -5.426 -0.793 1.00 85.00 172 CYS A C 1
ATOM 1267 O O . CYS A 1 172 ? -0.623 -5.448 0.076 1.00 85.00 172 CYS A O 1
ATOM 1269 N N . ASN A 1 173 ? -0.078 -5.351 -2.093 1.00 87.06 173 ASN A N 1
ATOM 1270 C CA . ASN A 1 173 ? -1.472 -5.339 -2.539 1.00 87.06 173 ASN A CA 1
ATOM 1271 C C . ASN A 1 173 ? -2.100 -6.736 -2.519 1.00 87.06 173 ASN A C 1
ATOM 1273 O O . ASN A 1 173 ? -3.283 -6.826 -2.215 1.00 87.06 173 ASN A O 1
ATOM 1277 N N . SER A 1 174 ? -1.350 -7.803 -2.835 1.00 83.75 174 SER A N 1
ATOM 1278 C CA . SER A 1 174 ? -1.869 -9.188 -2.830 1.00 83.75 174 SER A CA 1
ATOM 1279 C C . SER A 1 174 ? -2.278 -9.667 -1.439 1.00 83.75 174 SER A C 1
ATOM 1281 O O . SER A 1 174 ? -2.996 -10.652 -1.326 1.00 83.75 174 SER A O 1
ATOM 1283 N N . VAL A 1 175 ? -1.852 -8.962 -0.391 1.00 78.50 175 VAL A N 1
ATOM 1284 C CA . VAL A 1 175 ? -2.219 -9.244 1.002 1.00 78.50 175 VAL A CA 1
ATOM 1285 C C . VAL A 1 175 ? -3.106 -8.161 1.627 1.00 78.50 175 VAL A C 1
ATOM 1287 O O . VAL A 1 175 ? -3.355 -8.180 2.832 1.00 78.50 175 VAL A O 1
ATOM 1290 N N . CYS A 1 176 ? -3.576 -7.192 0.832 1.00 85.19 176 CYS A N 1
ATOM 1291 C CA . CYS A 1 176 ? -4.385 -6.075 1.314 1.00 85.19 176 CYS A CA 1
ATOM 1292 C C . CYS A 1 176 ? -5.890 -6.332 1.116 1.00 85.19 176 CYS A C 1
ATOM 1294 O O . CYS A 1 176 ? -6.345 -6.385 -0.030 1.00 85.19 176 CYS A O 1
ATOM 1296 N N . PRO A 1 177 ? -6.695 -6.371 2.193 1.00 82.88 177 PRO A N 1
ATOM 1297 C CA . PRO A 1 177 ? -8.147 -6.530 2.099 1.00 82.88 177 PRO A CA 1
ATOM 1298 C C . PRO A 1 177 ? -8.823 -5.505 1.183 1.00 82.88 177 PRO A C 1
ATOM 1300 O O . PRO A 1 177 ? -9.585 -5.864 0.287 1.00 82.88 177 PRO A O 1
ATOM 1303 N N . ILE A 1 178 ? -8.460 -4.226 1.326 1.00 86.12 178 ILE A N 1
ATOM 1304 C CA . ILE A 1 178 ? -9.028 -3.135 0.525 1.00 86.12 178 ILE A CA 1
ATOM 1305 C C . ILE A 1 178 ? -8.729 -3.320 -0.961 1.00 86.12 178 ILE A C 1
ATOM 1307 O O . ILE A 1 178 ? -9.610 -3.106 -1.796 1.00 86.12 178 ILE A O 1
ATOM 1311 N N . PHE A 1 179 ? -7.517 -3.761 -1.313 1.00 87.56 179 PHE A N 1
ATOM 1312 C CA . PHE A 1 179 ? -7.190 -4.062 -2.705 1.00 87.56 179 PHE A CA 1
ATOM 1313 C C . PHE A 1 179 ? -8.029 -5.216 -3.240 1.00 87.56 179 PHE A C 1
ATOM 1315 O O . PHE A 1 179 ? -8.475 -5.176 -4.386 1.00 87.56 179 PHE A O 1
ATOM 1322 N N . HIS A 1 180 ? -8.266 -6.248 -2.438 1.00 83.62 180 HIS A N 1
ATOM 1323 C CA . HIS A 1 180 ? -9.059 -7.377 -2.890 1.00 83.62 180 HIS A CA 1
ATOM 1324 C C . HIS A 1 180 ? -10.498 -6.965 -3.194 1.00 83.62 180 HIS A C 1
ATOM 1326 O O . HIS A 1 180 ? -10.977 -7.333 -4.276 1.00 83.62 180 HIS A O 1
ATOM 1332 N N . GLU A 1 181 ? -11.110 -6.151 -2.334 1.00 81.62 181 GLU A N 1
ATOM 1333 C CA . GLU A 1 181 ? -12.484 -5.661 -2.495 1.00 81.62 181 GLU A CA 1
ATOM 1334 C C . GLU A 1 181 ? -12.636 -4.618 -3.606 1.00 81.62 181 GLU A C 1
ATOM 1336 O O . GLU A 1 181 ? -13.478 -4.758 -4.486 1.00 81.62 181 GLU A O 1
ATOM 1341 N N . SER A 1 182 ? -11.787 -3.592 -3.619 1.00 84.38 182 SER A N 1
ATOM 1342 C CA . SER A 1 182 ? -12.000 -2.396 -4.451 1.00 84.38 182 SER A CA 1
ATOM 1343 C C . SER A 1 182 ? -11.015 -2.243 -5.610 1.00 84.38 182 SER A C 1
ATOM 1345 O O . SER A 1 182 ? -11.161 -1.352 -6.443 1.00 84.38 182 SER A O 1
ATOM 1347 N N . LYS A 1 183 ? -9.959 -3.066 -5.652 1.00 85.19 183 LYS A N 1
ATOM 1348 C CA . LYS A 1 183 ? -8.788 -2.906 -6.541 1.00 85.19 183 LYS A CA 1
ATOM 1349 C C . LYS A 1 183 ? -7.996 -1.613 -6.329 1.00 85.19 183 LYS A C 1
ATOM 1351 O O . LYS A 1 183 ? -7.030 -1.369 -7.059 1.00 85.19 183 LYS A O 1
ATOM 1356 N N . ILE A 1 184 ? -8.312 -0.835 -5.292 1.00 86.56 184 ILE A N 1
ATOM 1357 C CA . ILE A 1 184 ? -7.475 0.273 -4.828 1.00 86.56 184 ILE A CA 1
ATOM 1358 C C . ILE A 1 184 ? -6.178 -0.319 -4.284 1.00 86.56 184 ILE A C 1
ATOM 1360 O O . ILE A 1 184 ? -6.185 -1.138 -3.368 1.00 86.56 184 ILE A O 1
ATOM 1364 N N . ARG A 1 185 ? -5.037 0.085 -4.845 1.00 89.38 185 ARG A N 1
ATOM 1365 C CA . ARG A 1 185 ? -3.702 -0.407 -4.454 1.00 89.38 185 ARG A CA 1
ATOM 1366 C C . ARG A 1 185 ? -3.205 0.312 -3.212 1.00 89.38 185 ARG A C 1
ATOM 1368 O O . ARG A 1 185 ? -2.169 0.976 -3.237 1.00 89.38 185 ARG A O 1
ATOM 1375 N N . LEU A 1 186 ? -4.016 0.211 -2.165 1.00 90.69 186 LEU A N 1
ATOM 1376 C CA . LEU A 1 186 ? -3.968 1.074 -1.004 1.00 90.69 186 LEU A CA 1
ATOM 1377 C C . LEU A 1 186 ? -2.561 1.143 -0.392 1.00 90.69 186 LEU A C 1
ATOM 1379 O O . LEU A 1 186 ? -2.029 2.249 -0.356 1.00 90.69 186 LEU A O 1
ATOM 1383 N N . PRO A 1 187 ? -1.884 0.032 -0.034 1.00 90.38 187 PRO A N 1
ATOM 1384 C CA . PRO A 1 187 ? -0.575 0.123 0.606 1.00 90.38 187 PRO A CA 1
ATOM 1385 C C . PRO A 1 187 ? 0.459 0.830 -0.269 1.00 90.38 187 PRO A C 1
ATOM 1387 O O . PRO A 1 187 ? 1.170 1.711 0.193 1.00 90.38 187 PRO A O 1
ATOM 1390 N N . GLN A 1 188 ? 0.513 0.520 -1.568 1.00 88.44 188 GLN A N 1
ATOM 1391 C CA . GLN A 1 188 ? 1.468 1.194 -2.454 1.00 88.44 188 GLN A CA 1
ATOM 1392 C C . GLN A 1 188 ? 1.194 2.684 -2.581 1.00 88.44 188 GLN A C 1
ATOM 1394 O O . GLN A 1 188 ? 2.131 3.475 -2.569 1.00 88.44 188 GLN A O 1
ATOM 1399 N N . MET A 1 189 ? -0.077 3.056 -2.706 1.00 89.88 189 MET A N 1
ATOM 1400 C CA . MET A 1 189 ? -0.467 4.454 -2.821 1.00 89.88 189 MET A CA 1
ATOM 1401 C C . MET A 1 189 ? -0.141 5.224 -1.538 1.00 89.88 189 MET A C 1
ATOM 1403 O O . MET A 1 189 ? 0.391 6.324 -1.628 1.00 89.88 189 MET A O 1
ATOM 1407 N N . LEU A 1 190 ? -0.359 4.632 -0.359 1.00 91.81 190 LEU A N 1
ATOM 1408 C CA . LEU A 1 190 ? 0.054 5.225 0.915 1.00 91.81 190 LEU A CA 1
ATOM 1409 C C . LEU A 1 190 ? 1.582 5.339 1.035 1.00 91.81 190 LEU A C 1
ATOM 1411 O O . LEU A 1 190 ? 2.090 6.358 1.490 1.00 91.81 190 LEU A O 1
ATOM 1415 N N . THR A 1 191 ? 2.339 4.350 0.556 1.00 89.38 191 THR A N 1
ATOM 1416 C CA . THR A 1 191 ? 3.809 4.434 0.512 1.00 89.38 191 THR A CA 1
ATOM 1417 C C . THR A 1 191 ? 4.287 5.563 -0.409 1.00 89.38 191 THR A C 1
ATOM 1419 O O . THR A 1 191 ? 5.232 6.270 -0.071 1.00 89.38 191 THR A O 1
ATOM 1422 N N . HIS A 1 192 ? 3.616 5.795 -1.544 1.00 85.62 192 HIS A N 1
ATOM 1423 C CA . HIS A 1 192 ? 3.908 6.929 -2.435 1.00 85.62 192 HIS A CA 1
ATOM 1424 C C . HIS A 1 192 ? 3.535 8.284 -1.827 1.00 85.62 192 HIS A C 1
ATOM 1426 O O . HIS A 1 192 ? 4.195 9.278 -2.126 1.00 85.62 192 HIS A O 1
ATOM 1432 N N . LEU A 1 193 ? 2.506 8.337 -0.975 1.00 86.81 193 LEU A N 1
ATOM 1433 C CA . LEU A 1 193 ? 2.229 9.524 -0.160 1.00 86.81 193 LEU A CA 1
ATOM 1434 C C . LEU A 1 193 ? 3.352 9.764 0.848 1.00 86.81 193 LEU A C 1
ATOM 1436 O O . LEU A 1 193 ? 3.763 10.902 1.017 1.00 86.81 193 LEU A O 1
ATOM 1440 N N . GLY A 1 194 ? 3.894 8.705 1.452 1.00 85.12 194 GLY A N 1
ATOM 1441 C CA . GLY A 1 194 ? 5.072 8.782 2.317 1.00 85.12 194 GLY A CA 1
ATOM 1442 C C . GLY A 1 194 ? 6.299 9.354 1.606 1.00 85.12 194 GLY A C 1
ATOM 1443 O O . GLY A 1 194 ? 6.963 10.243 2.130 1.00 85.12 194 GLY A O 1
ATOM 1444 N N . GLU A 1 195 ? 6.557 8.904 0.376 1.00 80.12 195 GLU A N 1
ATOM 1445 C CA . GLU A 1 195 ? 7.611 9.454 -0.488 1.00 80.12 195 GLU A CA 1
ATOM 1446 C C . GLU A 1 195 ? 7.416 10.957 -0.757 1.00 80.12 195 GLU A C 1
ATOM 1448 O O . GLU A 1 195 ? 8.366 11.737 -0.670 1.00 80.12 195 GLU A O 1
ATOM 1453 N N . ALA A 1 196 ? 6.187 11.369 -1.087 1.00 78.69 196 ALA A N 1
ATOM 1454 C CA . ALA A 1 196 ? 5.846 12.769 -1.336 1.00 78.69 196 ALA A CA 1
ATOM 1455 C C . ALA A 1 196 ? 5.970 13.617 -0.056 1.00 78.69 196 ALA A C 1
ATOM 1457 O O . ALA A 1 196 ? 6.596 14.676 -0.074 1.00 78.69 196 ALA A O 1
ATOM 1458 N N . GLY A 1 197 ? 5.470 13.107 1.071 1.00 79.31 197 GLY A N 1
ATOM 1459 C CA . GLY A 1 197 ? 5.577 13.737 2.386 1.00 79.31 197 GLY A CA 1
ATOM 1460 C C . GLY A 1 197 ? 7.025 13.942 2.826 1.00 79.31 197 GLY A C 1
ATOM 1461 O O . GLY A 1 197 ? 7.374 15.021 3.295 1.00 79.31 197 GLY A O 1
ATOM 1462 N N . PHE A 1 198 ? 7.910 12.970 2.572 1.00 76.31 198 PHE A N 1
ATOM 1463 C CA . PHE A 1 198 ? 9.351 13.127 2.811 1.00 76.31 198 PHE A CA 1
ATOM 1464 C C . PHE A 1 198 ? 9.968 14.273 1.993 1.00 76.31 198 PHE A C 1
ATOM 1466 O O . PHE A 1 198 ? 10.975 14.861 2.381 1.00 76.31 198 PHE A O 1
ATOM 1473 N N . ALA A 1 199 ? 9.373 14.614 0.851 1.00 70.69 199 ALA A N 1
ATOM 1474 C CA . ALA A 1 199 ? 9.784 15.753 0.044 1.00 70.69 199 ALA A CA 1
ATOM 1475 C C . ALA A 1 199 ? 9.145 17.089 0.456 1.00 70.69 199 ALA A C 1
ATOM 1477 O O . ALA A 1 199 ? 9.339 18.075 -0.254 1.00 70.69 199 ALA A O 1
ATOM 1478 N N . GLY A 1 200 ? 8.404 17.121 1.565 1.00 76.12 200 GLY A N 1
ATOM 1479 C CA . GLY A 1 200 ? 7.693 18.303 2.048 1.00 76.12 200 GLY A CA 1
ATOM 1480 C C . GLY A 1 200 ? 6.349 18.546 1.360 1.00 76.12 200 GLY A C 1
ATOM 1481 O O . GLY A 1 200 ? 5.776 19.620 1.520 1.00 76.12 200 GLY A O 1
ATOM 1482 N N . GLU A 1 201 ? 5.835 17.588 0.583 1.00 82.69 201 GLU A N 1
ATOM 1483 C CA . GLU A 1 201 ? 4.509 17.709 -0.025 1.00 82.69 201 GLU A CA 1
ATOM 1484 C C . GLU A 1 201 ? 3.423 17.399 1.019 1.00 82.69 201 GLU A C 1
ATOM 1486 O O . GLU A 1 201 ? 3.485 16.390 1.724 1.00 82.69 201 GLU A O 1
ATOM 1491 N N . ALA A 1 202 ? 2.407 18.258 1.120 1.00 85.50 202 ALA A N 1
ATOM 1492 C CA . ALA A 1 2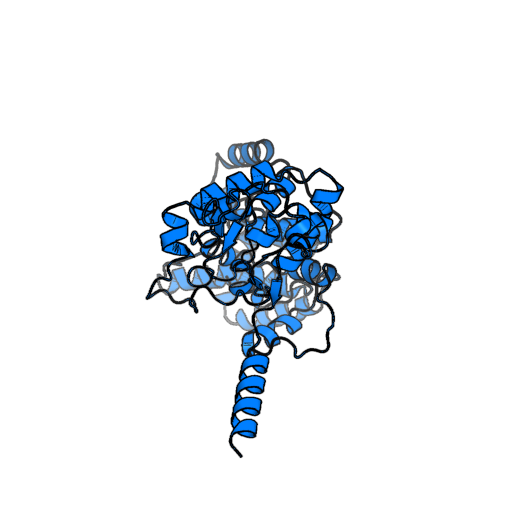02 ? 1.278 18.030 2.018 1.00 85.50 202 ALA A CA 1
ATOM 1493 C C . ALA A 1 202 ? 0.422 16.841 1.554 1.00 85.50 202 ALA A C 1
ATOM 1495 O O . ALA A 1 202 ? 0.299 16.578 0.356 1.00 85.50 202 ALA A O 1
ATOM 1496 N N . VAL A 1 203 ? -0.227 16.152 2.500 1.00 88.12 203 VAL A N 1
ATOM 1497 C CA . VAL A 1 203 ? -1.169 15.073 2.177 1.00 88.12 203 VAL A CA 1
ATOM 1498 C C . VAL A 1 203 ? -2.415 15.678 1.508 1.00 88.12 203 VAL A C 1
ATOM 1500 O O . VAL A 1 203 ? -3.130 16.451 2.144 1.00 88.12 203 VAL A O 1
ATOM 1503 N N . PRO A 1 204 ? -2.713 15.349 0.239 1.00 88.25 204 PRO A N 1
ATOM 1504 C CA . PRO A 1 204 ? -3.899 15.861 -0.445 1.00 88.25 204 PRO A CA 1
ATOM 1505 C C . PRO A 1 204 ? -5.181 15.200 0.086 1.00 88.25 204 PRO A C 1
ATOM 1507 O O . PRO A 1 204 ? -5.140 14.088 0.609 1.00 88.25 204 PRO A O 1
ATOM 1510 N N . ALA A 1 205 ? -6.347 15.813 -0.148 1.00 85.25 205 ALA A N 1
ATOM 1511 C CA . ALA A 1 205 ? -7.646 15.301 0.319 1.00 85.25 205 ALA A CA 1
ATOM 1512 C C . ALA A 1 205 ? -7.953 13.856 -0.133 1.00 85.25 205 ALA A C 1
ATOM 1514 O O . ALA A 1 205 ? -8.500 13.055 0.624 1.00 85.25 205 ALA A O 1
ATOM 1515 N N . SER A 1 206 ? -7.565 13.481 -1.354 1.00 85.06 206 SER A N 1
ATOM 1516 C CA . SER A 1 206 ? -7.674 12.095 -1.824 1.00 85.06 206 SER A CA 1
ATOM 1517 C C . SER A 1 206 ? -6.694 11.158 -1.112 1.00 85.06 206 SER A C 1
ATOM 1519 O O . SER A 1 206 ? -7.031 10.003 -0.875 1.00 85.06 206 SER A O 1
ATOM 1521 N N . GLY A 1 207 ? -5.516 11.647 -0.720 1.00 88.31 207 GLY A N 1
ATOM 1522 C CA . GLY A 1 207 ? -4.561 10.922 0.120 1.00 88.31 207 GLY A CA 1
ATOM 1523 C C . GLY A 1 207 ? -5.107 10.670 1.522 1.00 88.31 207 GLY A C 1
ATOM 1524 O O . GLY A 1 207 ? -5.072 9.547 2.010 1.00 88.31 207 GLY A O 1
ATOM 1525 N N . SER A 1 208 ? -5.715 11.691 2.113 1.00 87.25 208 SER A N 1
ATOM 1526 C CA . SER A 1 208 ? -6.474 11.604 3.355 1.00 87.25 208 SER A CA 1
ATOM 1527 C C . SER A 1 208 ? -7.595 10.560 3.296 1.00 87.25 208 SER A C 1
ATOM 1529 O O . SER A 1 208 ? -7.671 9.697 4.164 1.00 87.25 208 SER A O 1
ATOM 1531 N N . ALA A 1 209 ? -8.413 10.569 2.240 1.00 85.56 209 ALA A N 1
ATOM 1532 C CA . ALA A 1 209 ? -9.467 9.570 2.065 1.00 85.56 209 ALA A CA 1
ATOM 1533 C C . ALA A 1 209 ? -8.920 8.140 1.921 1.00 85.56 209 ALA A C 1
ATOM 1535 O O . ALA A 1 209 ? -9.588 7.192 2.317 1.00 85.56 209 ALA A O 1
ATOM 1536 N N . LEU A 1 210 ? -7.722 7.968 1.352 1.00 89.12 210 LEU A N 1
ATOM 1537 C CA . LEU A 1 210 ? -7.051 6.668 1.283 1.00 89.12 210 LEU A CA 1
ATOM 1538 C C . LEU A 1 210 ? -6.542 6.228 2.656 1.00 89.12 210 LEU A C 1
ATOM 1540 O O . LEU A 1 210 ? -6.698 5.061 3.000 1.00 89.12 210 LEU A O 1
ATOM 1544 N N . LEU A 1 211 ? -5.956 7.139 3.437 1.00 87.56 211 LEU A N 1
ATOM 1545 C CA . LEU A 1 211 ? -5.500 6.848 4.798 1.00 87.56 211 LEU A CA 1
ATOM 1546 C C . LEU A 1 211 ? -6.651 6.315 5.663 1.00 87.56 211 LEU A C 1
ATOM 1548 O O . LEU A 1 211 ? -6.481 5.290 6.318 1.00 87.56 211 LEU A O 1
ATOM 1552 N N . ASP A 1 212 ? -7.850 6.889 5.523 1.00 84.69 212 ASP A N 1
ATOM 1553 C CA . ASP A 1 212 ? -9.056 6.436 6.229 1.00 84.69 212 ASP A CA 1
ATOM 1554 C C . ASP A 1 212 ? -9.515 5.016 5.830 1.00 84.69 212 ASP A C 1
ATOM 1556 O O . ASP A 1 212 ? -10.291 4.399 6.556 1.00 84.69 212 ASP A O 1
ATOM 1560 N N . LEU A 1 213 ? -9.054 4.467 4.696 1.00 85.00 213 LEU A N 1
ATOM 1561 C CA . LEU A 1 213 ? -9.325 3.074 4.302 1.00 85.00 213 LEU A CA 1
ATOM 1562 C C . LEU A 1 213 ? -8.341 2.079 4.935 1.00 85.00 213 LEU A C 1
ATOM 1564 O O . LEU A 1 213 ? -8.565 0.867 4.873 1.00 85.00 213 LEU A O 1
ATOM 1568 N N . CYS A 1 214 ? -7.210 2.547 5.466 1.00 84.06 214 CYS A N 1
ATOM 1569 C CA . CYS A 1 214 ? -6.190 1.671 6.022 1.00 84.06 214 CYS A CA 1
ATOM 1570 C C . CYS A 1 214 ? -6.711 0.991 7.287 1.00 84.06 214 CYS A C 1
ATOM 1572 O O . CYS A 1 214 ? -7.038 1.650 8.260 1.00 84.06 214 CYS A O 1
ATOM 1574 N N . MET A 1 215 ? -6.722 -0.342 7.296 1.00 79.00 215 MET A N 1
ATOM 1575 C CA . MET A 1 215 ? -7.169 -1.137 8.449 1.00 79.00 215 MET A CA 1
ATOM 1576 C C . MET A 1 215 ? -6.062 -1.388 9.486 1.00 79.00 215 MET A C 1
ATOM 1578 O O . MET A 1 215 ? -6.200 -2.295 10.302 1.00 79.00 215 MET A O 1
ATOM 1582 N N . ARG A 1 216 ? -4.899 -0.739 9.323 1.00 76.19 216 ARG A N 1
ATOM 1583 C CA . ARG A 1 216 ? -3.684 -0.899 10.148 1.00 76.19 216 ARG A CA 1
ATOM 1584 C C . ARG A 1 216 ? -3.267 -2.352 10.446 1.00 76.19 216 ARG A C 1
ATOM 1586 O O . ARG A 1 216 ? -2.593 -2.638 11.424 1.00 76.19 216 ARG A O 1
ATOM 1593 N N . CYS A 1 217 ? -3.601 -3.284 9.551 1.00 72.06 217 CYS A N 1
ATOM 1594 C CA . CYS A 1 217 ? -3.399 -4.719 9.768 1.00 72.06 217 CYS A CA 1
ATOM 1595 C C . CYS A 1 217 ? -1.961 -5.219 9.560 1.00 72.06 217 CYS A C 1
ATOM 1597 O O . CYS A 1 217 ? -1.732 -6.404 9.700 1.00 72.06 217 CYS A O 1
ATOM 1599 N N . GLY A 1 218 ? -0.999 -4.398 9.132 1.00 74.00 218 GLY A N 1
ATOM 1600 C CA . GLY A 1 218 ? 0.413 -4.807 9.015 1.00 74.00 218 GLY A CA 1
ATOM 1601 C C . GLY A 1 218 ? 0.773 -5.837 7.927 1.00 74.00 218 GLY A C 1
ATOM 1602 O O . GLY A 1 218 ? 1.949 -5.972 7.604 1.00 74.00 218 GLY A O 1
ATOM 1603 N N . ASN A 1 219 ? -0.188 -6.503 7.272 1.00 76.19 219 ASN A N 1
ATOM 1604 C CA . ASN A 1 219 ? 0.090 -7.510 6.228 1.00 76.19 219 ASN A CA 1
ATOM 1605 C C . ASN A 1 219 ? 1.051 -7.002 5.139 1.00 76.19 219 ASN A C 1
ATOM 1607 O O . ASN A 1 219 ? 1.955 -7.710 4.700 1.00 76.19 219 ASN A O 1
ATOM 1611 N N . CYS A 1 220 ? 0.862 -5.751 4.712 1.00 82.44 220 CYS A N 1
ATOM 1612 C CA . CYS A 1 220 ? 1.690 -5.109 3.695 1.00 82.44 220 CYS A CA 1
ATOM 1613 C C . CYS A 1 220 ? 3.160 -4.945 4.104 1.00 82.44 220 CYS A C 1
ATOM 1615 O O . CYS A 1 220 ? 4.031 -4.993 3.238 1.00 82.44 220 CYS A O 1
ATOM 1617 N N . GLU A 1 221 ? 3.428 -4.725 5.390 1.00 79.12 221 GLU A N 1
ATOM 1618 C CA . GLU A 1 221 ? 4.766 -4.622 5.971 1.00 79.12 221 GLU A CA 1
ATOM 1619 C C . GLU A 1 221 ? 5.448 -5.989 5.999 1.00 79.12 221 GLU A C 1
ATOM 1621 O O . GLU A 1 221 ? 6.567 -6.120 5.509 1.00 79.12 221 GLU A O 1
ATOM 1626 N N . ALA A 1 222 ? 4.728 -7.030 6.429 1.00 70.31 222 ALA A N 1
ATOM 1627 C CA . ALA A 1 222 ? 5.250 -8.393 6.535 1.00 70.31 222 ALA A CA 1
ATOM 1628 C C . ALA A 1 222 ? 5.727 -8.994 5.199 1.00 70.31 222 ALA A C 1
ATOM 1630 O O . ALA A 1 222 ? 6.636 -9.822 5.181 1.00 70.31 222 ALA A O 1
ATOM 1631 N N . VAL A 1 223 ? 5.130 -8.585 4.074 1.00 72.75 223 VAL A N 1
ATOM 1632 C CA . VAL A 1 223 ? 5.527 -9.039 2.727 1.00 72.75 223 VAL A CA 1
ATOM 1633 C C . VAL A 1 223 ? 6.384 -8.023 1.968 1.00 72.75 223 VAL A C 1
ATOM 1635 O O . VAL A 1 223 ? 6.715 -8.231 0.792 1.00 72.75 223 VAL A O 1
ATOM 1638 N N . CYS A 1 224 ? 6.721 -6.896 2.601 1.00 76.69 224 CYS A N 1
ATOM 1639 C CA . CYS A 1 224 ? 7.441 -5.816 1.950 1.00 76.69 224 CYS A CA 1
ATOM 1640 C C . CYS A 1 224 ? 8.878 -6.235 1.633 1.00 76.69 224 CYS A C 1
ATOM 1642 O O . CYS A 1 224 ? 9.749 -6.257 2.496 1.00 76.69 224 CYS A O 1
ATOM 1644 N N . GLN A 1 225 ? 9.149 -6.474 0.351 1.00 75.06 225 GLN A N 1
ATOM 1645 C CA . GLN A 1 225 ? 10.489 -6.830 -0.130 1.00 75.06 225 GLN A CA 1
ATOM 1646 C C . GLN A 1 225 ? 11.523 -5.719 0.114 1.00 75.06 225 GLN A C 1
ATOM 1648 O O . GLN A 1 225 ? 12.711 -5.994 0.177 1.00 75.06 225 GLN A O 1
ATOM 1653 N N . ALA A 1 226 ? 11.080 -4.466 0.244 1.00 74.31 226 ALA A N 1
ATOM 1654 C CA . ALA A 1 226 ? 11.944 -3.319 0.519 1.00 74.31 226 ALA A CA 1
ATOM 1655 C C . ALA A 1 226 ? 12.123 -3.034 2.025 1.00 74.31 226 ALA A C 1
ATOM 1657 O O . ALA A 1 226 ? 12.810 -2.079 2.374 1.00 74.31 226 ALA A O 1
ATOM 1658 N N . GLY A 1 227 ? 11.492 -3.812 2.917 1.00 73.88 227 GLY A N 1
ATOM 1659 C CA . GLY A 1 227 ? 11.597 -3.608 4.368 1.00 73.88 227 GLY A CA 1
ATOM 1660 C C . GLY A 1 227 ? 11.067 -2.251 4.848 1.00 73.88 227 GLY A C 1
ATOM 1661 O O . GLY A 1 227 ? 11.566 -1.700 5.828 1.00 73.88 227 GLY A O 1
ATOM 1662 N N . ILE A 1 228 ? 10.098 -1.673 4.131 1.00 79.12 228 ILE A N 1
ATOM 1663 C CA . ILE A 1 228 ? 9.486 -0.390 4.497 1.00 79.12 228 ILE A CA 1
ATOM 1664 C C . ILE A 1 228 ? 8.593 -0.618 5.723 1.00 79.12 228 ILE A C 1
ATOM 1666 O O . ILE A 1 228 ? 7.664 -1.423 5.607 1.00 79.12 228 ILE A O 1
ATOM 1670 N N . PRO A 1 229 ? 8.822 0.091 6.846 1.00 77.44 229 PRO A N 1
ATOM 1671 C CA . PRO A 1 229 ? 7.931 0.060 8.001 1.00 77.44 229 PRO A CA 1
ATOM 1672 C C . PRO A 1 229 ? 6.672 0.873 7.666 1.00 77.44 229 PRO A C 1
ATOM 1674 O O . PRO A 1 229 ? 6.598 2.086 7.875 1.00 77.44 229 PRO A O 1
ATOM 1677 N N . HIS A 1 230 ? 5.709 0.209 7.031 1.00 82.31 230 HIS A N 1
ATOM 1678 C CA . HIS A 1 230 ? 4.483 0.816 6.534 1.00 82.31 230 HIS A CA 1
ATOM 1679 C C . HIS A 1 230 ? 3.612 1.366 7.661 1.00 82.31 230 HIS A C 1
ATOM 1681 O O . HIS A 1 230 ? 3.035 2.432 7.481 1.00 82.31 230 HIS A O 1
ATOM 1687 N N . LEU A 1 231 ? 3.501 0.684 8.805 1.00 79.44 231 LEU A N 1
ATOM 1688 C CA . LEU A 1 231 ? 2.608 1.138 9.874 1.00 79.44 231 LEU A CA 1
ATOM 1689 C C . LEU A 1 231 ? 3.065 2.465 10.502 1.00 79.44 231 LEU A C 1
ATOM 1691 O O . LEU A 1 231 ? 2.259 3.398 10.477 1.00 79.44 231 LEU A O 1
ATOM 1695 N N . PRO A 1 232 ? 4.332 2.629 10.942 1.00 76.31 232 PRO A N 1
ATOM 1696 C CA . PRO A 1 232 ? 4.824 3.927 11.413 1.00 76.31 232 PRO A CA 1
ATOM 1697 C C . PRO A 1 232 ? 4.722 5.029 10.349 1.00 76.31 232 PRO A C 1
ATOM 1699 O O . PRO A 1 232 ? 4.376 6.170 10.653 1.00 76.31 232 PRO A O 1
ATOM 1702 N N . LEU A 1 233 ? 4.972 4.688 9.077 1.00 83.62 233 LEU A N 1
ATOM 1703 C CA . LEU A 1 233 ? 4.826 5.626 7.963 1.00 83.62 233 LEU A CA 1
ATOM 1704 C C . LEU A 1 233 ? 3.377 6.108 7.810 1.00 83.62 233 LEU A C 1
ATOM 1706 O O . LEU A 1 233 ? 3.120 7.303 7.672 1.00 83.62 233 LEU A O 1
ATOM 1710 N N . TYR A 1 234 ? 2.417 5.183 7.803 1.00 87.69 234 TYR A N 1
ATOM 1711 C CA . TYR A 1 234 ? 1.002 5.505 7.626 1.00 87.69 234 TYR A CA 1
ATOM 1712 C C . TYR A 1 234 ? 0.443 6.240 8.837 1.00 87.69 234 TYR A C 1
ATOM 1714 O O . TYR A 1 234 ? -0.405 7.113 8.676 1.00 87.69 234 TYR A O 1
ATOM 1722 N N . GLU A 1 235 ? 0.937 5.933 10.032 1.00 81.50 235 GLU A N 1
ATOM 1723 C CA . GLU A 1 235 ? 0.598 6.658 11.247 1.00 81.50 235 GLU A CA 1
ATOM 1724 C C . GLU A 1 235 ? 1.037 8.120 11.184 1.00 81.50 235 GLU A C 1
ATOM 1726 O O . GLU A 1 235 ? 0.211 9.001 11.414 1.00 81.50 235 GLU A O 1
ATOM 1731 N N . GLN A 1 236 ? 2.281 8.391 10.779 1.00 83.25 236 GLN A N 1
ATOM 1732 C CA . GLN A 1 236 ? 2.758 9.759 10.571 1.00 83.25 236 GLN A CA 1
ATOM 1733 C C . GLN A 1 236 ? 1.889 10.510 9.553 1.00 83.25 236 GLN A C 1
ATOM 1735 O O . GLN A 1 236 ? 1.487 11.652 9.782 1.00 83.25 236 GLN A O 1
ATOM 1740 N N . LEU A 1 237 ? 1.572 9.867 8.425 1.00 87.31 237 LEU A N 1
ATOM 1741 C CA . LEU A 1 237 ? 0.714 10.453 7.396 1.00 87.31 237 LEU A CA 1
ATOM 1742 C C . LEU A 1 237 ? -0.706 10.715 7.917 1.00 87.31 237 LEU A C 1
ATOM 1744 O O . LEU A 1 237 ? -1.292 11.750 7.598 1.00 87.31 237 LEU A O 1
ATOM 1748 N N . GLN A 1 238 ? -1.256 9.810 8.732 1.00 86.31 238 GLN A N 1
ATOM 1749 C CA . GLN A 1 238 ? -2.564 9.989 9.358 1.00 86.31 238 GLN A CA 1
ATOM 1750 C C . GLN A 1 238 ? -2.544 11.155 10.347 1.00 86.31 238 GLN A C 1
ATOM 1752 O O . GLN A 1 238 ? -3.464 11.964 10.322 1.00 86.31 238 GLN A O 1
ATOM 1757 N N . GLN A 1 239 ? -1.509 11.284 11.181 1.00 84.12 239 GLN A N 1
ATOM 1758 C CA . GLN A 1 239 ? -1.359 12.410 12.108 1.00 84.12 239 GLN A CA 1
ATOM 1759 C C . GLN A 1 239 ? -1.297 13.742 11.351 1.00 84.12 239 GLN A C 1
ATOM 1761 O O . GLN A 1 239 ? -2.039 14.666 11.676 1.00 84.12 239 GLN A O 1
ATOM 1766 N N . ALA A 1 240 ? -0.495 13.814 10.283 1.00 84.81 240 ALA A N 1
ATOM 1767 C CA . ALA A 1 240 ? -0.428 14.992 9.419 1.00 84.81 240 ALA A CA 1
ATOM 1768 C C . ALA A 1 240 ? -1.783 15.306 8.756 1.00 84.81 240 ALA A C 1
ATOM 1770 O O . ALA A 1 240 ? -2.202 16.461 8.709 1.00 84.81 240 ALA A O 1
ATOM 1771 N N . SER A 1 241 ? -2.508 14.281 8.291 1.00 88.62 241 SER A N 1
ATOM 1772 C CA . SER A 1 241 ? -3.868 14.432 7.759 1.00 88.62 241 SER A CA 1
ATOM 1773 C C . SER A 1 241 ? -4.845 14.941 8.826 1.00 88.62 241 SER A C 1
ATOM 1775 O O . SER A 1 241 ? -5.644 15.822 8.532 1.00 88.62 241 SER A O 1
ATOM 1777 N N . ASN A 1 242 ? -4.796 14.401 10.045 1.00 85.00 242 ASN A N 1
ATOM 1778 C CA . ASN A 1 242 ? -5.700 14.756 11.143 1.00 85.00 242 ASN A CA 1
ATOM 1779 C C . ASN A 1 242 ? -5.442 16.172 11.684 1.00 85.00 242 ASN A C 1
ATOM 1781 O O . ASN A 1 242 ? -6.357 16.814 12.188 1.00 85.00 242 ASN A O 1
ATOM 1785 N N . ALA A 1 243 ? -4.210 16.674 11.568 1.00 84.00 243 ALA A N 1
ATOM 1786 C CA . ALA A 1 243 ? -3.893 18.066 11.880 1.00 84.00 243 ALA A CA 1
ATOM 1787 C C . ALA A 1 243 ? -4.487 19.040 10.846 1.00 84.00 243 ALA A C 1
ATOM 1789 O O . ALA A 1 243 ? -4.855 20.160 11.188 1.00 84.00 243 ALA A O 1
ATOM 1790 N N . ALA A 1 244 ? -4.593 18.614 9.583 1.00 83.69 244 ALA A N 1
ATOM 1791 C CA . ALA A 1 244 ? -5.118 19.432 8.490 1.00 83.69 244 ALA A CA 1
ATOM 1792 C C . ALA A 1 244 ? -6.644 19.336 8.323 1.00 83.69 244 ALA A C 1
ATOM 1794 O O . ALA A 1 244 ? -7.257 20.225 7.732 1.00 83.69 244 ALA A O 1
ATOM 1795 N N . ARG A 1 245 ? -7.269 18.258 8.809 1.00 82.94 245 ARG A N 1
ATOM 1796 C CA . ARG A 1 245 ? -8.723 18.064 8.770 1.00 82.94 245 ARG A CA 1
ATOM 1797 C C . ARG A 1 245 ? -9.218 17.177 9.918 1.00 82.94 245 ARG A C 1
ATOM 1799 O O . ARG A 1 245 ? -8.492 16.286 10.351 1.00 82.94 245 ARG A O 1
ATOM 1806 N N . PRO A 1 246 ? -10.484 17.321 10.341 1.00 75.25 246 PRO A N 1
ATOM 1807 C CA . PRO A 1 246 ? -11.087 16.401 11.295 1.00 75.25 246 PRO A CA 1
ATOM 1808 C C . PRO A 1 246 ? -11.092 14.960 10.767 1.00 75.25 246 PRO A C 1
ATOM 1810 O O . PRO A 1 246 ? -11.368 14.707 9.589 1.00 75.25 246 PRO A O 1
ATOM 1813 N N . TYR A 1 247 ? -10.801 14.013 11.655 1.00 73.06 247 TYR A N 1
ATOM 1814 C CA . TYR A 1 247 ? -10.935 12.585 11.385 1.00 73.06 247 TYR A CA 1
ATOM 1815 C C . TYR A 1 247 ? -12.420 12.189 11.328 1.00 73.06 247 TYR A C 1
ATOM 1817 O O . TYR A 1 247 ? -13.156 12.378 12.296 1.00 73.06 247 TYR A O 1
ATOM 1825 N N . ASP A 1 248 ? -12.854 11.621 10.200 1.00 78.44 248 ASP A N 1
ATOM 1826 C CA . ASP A 1 248 ? -14.232 11.166 9.980 1.00 78.44 248 ASP A CA 1
ATOM 1827 C C . ASP A 1 248 ? -14.423 9.747 10.539 1.00 78.44 248 ASP A C 1
ATOM 1829 O O . ASP A 1 248 ? -14.310 8.730 9.844 1.00 78.44 248 ASP A O 1
ATOM 1833 N N . ARG A 1 249 ? -14.662 9.691 11.852 1.00 76.62 249 ARG A N 1
ATOM 1834 C CA . ARG A 1 249 ? -14.804 8.438 12.597 1.00 76.62 249 ARG A CA 1
ATOM 1835 C C . ARG A 1 249 ? -15.970 7.589 12.095 1.00 76.62 249 ARG A C 1
ATOM 1837 O O . ARG A 1 249 ? -15.823 6.372 12.000 1.00 76.62 249 ARG A O 1
ATOM 1844 N N . GLU A 1 250 ? -17.118 8.200 11.812 1.00 83.25 250 GLU A N 1
ATOM 1845 C CA . GLU A 1 250 ? -18.322 7.477 11.385 1.00 83.25 250 GLU A CA 1
ATOM 1846 C C . GLU A 1 250 ? -18.079 6.758 10.063 1.00 83.25 250 GLU A C 1
ATOM 1848 O O . GLU A 1 250 ? -18.324 5.553 9.949 1.00 83.25 250 GLU A O 1
ATOM 1853 N N . ARG A 1 251 ? -17.490 7.461 9.090 1.00 82.56 251 ARG A N 1
ATOM 1854 C CA . ARG A 1 251 ? -17.112 6.862 7.814 1.00 82.56 251 ARG A CA 1
ATOM 1855 C C . ARG A 1 251 ? -16.092 5.742 7.982 1.00 82.56 251 ARG A C 1
ATOM 1857 O O . ARG A 1 251 ? -16.239 4.701 7.342 1.00 82.56 251 ARG A O 1
ATOM 1864 N N . HIS A 1 252 ? -15.071 5.926 8.818 1.00 76.56 252 HIS A N 1
ATOM 1865 C CA . HIS A 1 252 ? -14.063 4.890 9.048 1.00 76.56 252 HIS A CA 1
ATOM 1866 C C . HIS A 1 252 ? -14.678 3.622 9.663 1.00 76.56 252 HIS A C 1
ATOM 1868 O O . HIS A 1 252 ? -14.448 2.519 9.163 1.00 76.56 252 HIS A O 1
ATOM 1874 N N . VAL A 1 253 ? -15.535 3.769 10.681 1.00 79.56 253 VAL A N 1
ATOM 1875 C CA . VAL A 1 253 ? -16.279 2.650 11.286 1.00 79.56 253 VAL A CA 1
ATOM 1876 C C . VAL A 1 253 ? -17.153 1.945 10.247 1.00 79.56 253 VAL A C 1
ATOM 1878 O O . VAL A 1 253 ? -17.131 0.715 10.172 1.00 79.56 253 VAL A O 1
ATOM 1881 N N . ALA A 1 254 ? -17.872 2.693 9.407 1.00 85.19 254 ALA A N 1
ATOM 1882 C CA . ALA A 1 254 ? -18.714 2.123 8.355 1.00 85.19 254 ALA A CA 1
ATOM 1883 C C . ALA A 1 254 ? -17.899 1.317 7.328 1.00 85.19 254 ALA A C 1
ATOM 1885 O O . ALA A 1 254 ? -18.267 0.190 6.991 1.00 85.19 254 ALA A O 1
ATOM 1886 N N . VAL A 1 255 ? -16.757 1.850 6.874 1.00 81.06 255 VAL A N 1
ATOM 1887 C CA . VAL A 1 255 ? -15.847 1.148 5.952 1.00 81.06 255 VAL A CA 1
ATOM 1888 C C . VAL A 1 255 ? -15.313 -0.134 6.584 1.00 81.06 255 VAL A C 1
ATOM 1890 O O . VAL A 1 255 ? -15.372 -1.192 5.955 1.00 81.06 255 VAL A O 1
ATOM 1893 N N . LEU A 1 256 ? -14.806 -0.069 7.820 1.00 76.19 256 LEU A N 1
ATOM 1894 C CA . LEU A 1 256 ? -14.271 -1.244 8.506 1.00 76.19 256 LEU A CA 1
ATOM 1895 C C . LEU A 1 256 ? -15.336 -2.320 8.705 1.00 76.19 256 LEU A C 1
ATOM 1897 O O . LEU A 1 256 ? -15.052 -3.491 8.466 1.00 76.19 256 LEU A O 1
ATOM 1901 N N . THR A 1 257 ? -16.548 -1.927 9.091 1.00 80.75 257 THR A N 1
ATOM 1902 C CA . THR A 1 257 ? -17.684 -2.842 9.259 1.00 80.75 257 THR A CA 1
ATOM 1903 C C . THR A 1 257 ? -18.021 -3.533 7.938 1.00 80.75 257 THR A C 1
ATOM 1905 O O . THR A 1 257 ? -18.089 -4.759 7.883 1.00 80.75 257 THR A O 1
ATOM 1908 N N . ALA A 1 258 ? -18.141 -2.770 6.845 1.00 84.94 258 ALA A N 1
ATOM 1909 C CA . ALA A 1 258 ? -18.457 -3.312 5.524 1.00 84.94 258 ALA A CA 1
ATOM 1910 C C . ALA A 1 258 ? -17.379 -4.277 5.005 1.00 84.94 258 ALA A C 1
ATOM 1912 O O . ALA A 1 258 ? -17.694 -5.346 4.483 1.00 84.94 258 ALA A O 1
ATOM 1913 N N . VAL A 1 259 ? -16.099 -3.924 5.160 1.00 79.00 259 VAL A N 1
ATOM 1914 C CA . VAL A 1 259 ? -14.986 -4.771 4.709 1.00 79.00 259 VAL A CA 1
ATOM 1915 C C . VAL A 1 259 ? -14.886 -6.028 5.565 1.00 79.00 259 VAL A C 1
ATOM 1917 O O . VAL A 1 259 ? -14.749 -7.115 5.020 1.00 79.00 259 VAL A O 1
ATOM 1920 N N . ARG A 1 260 ? -14.971 -5.912 6.893 1.00 76.75 260 ARG A N 1
ATOM 1921 C CA . ARG A 1 260 ? -14.762 -7.049 7.803 1.00 76.75 260 ARG A CA 1
ATOM 1922 C C . ARG A 1 260 ? -15.938 -8.005 7.865 1.00 76.75 260 ARG A C 1
ATOM 1924 O O . ARG A 1 260 ? -15.726 -9.198 8.049 1.00 76.75 260 ARG A O 1
ATOM 1931 N N . GLY A 1 261 ? -17.147 -7.490 7.667 1.00 78.31 261 GLY A N 1
ATOM 1932 C CA . GLY A 1 261 ? -18.343 -8.299 7.477 1.00 78.31 261 GLY A CA 1
ATOM 1933 C C . GLY A 1 261 ? -18.425 -8.943 6.090 1.00 78.31 261 GLY A C 1
ATOM 1934 O O . GLY A 1 261 ? -19.315 -9.758 5.854 1.00 78.31 261 GLY A O 1
ATOM 1935 N N . SER A 1 262 ? -17.525 -8.610 5.152 1.00 82.44 262 SER A N 1
ATOM 1936 C CA . SER A 1 262 ? -17.559 -9.209 3.821 1.00 82.44 262 SER A CA 1
ATOM 1937 C C . SER A 1 262 ? -17.221 -10.702 3.900 1.00 82.44 262 SER A C 1
ATOM 1939 O O . SER A 1 262 ? -16.239 -11.127 4.513 1.00 82.44 262 SER A O 1
ATOM 1941 N N . SER A 1 263 ? -18.000 -11.525 3.193 1.00 78.00 263 SER A N 1
ATOM 1942 C CA . SER A 1 263 ? -17.730 -12.966 3.061 1.00 78.00 263 SER A CA 1
ATOM 1943 C C . SER A 1 263 ? -16.321 -13.270 2.543 1.00 78.00 263 SER A C 1
ATOM 1945 O O . SER A 1 263 ? -15.785 -14.350 2.780 1.00 78.00 263 SER A O 1
ATOM 1947 N N . ARG A 1 264 ? -15.726 -12.340 1.795 1.00 73.75 264 ARG A N 1
ATOM 1948 C CA . ARG A 1 264 ? -14.377 -12.490 1.271 1.00 73.75 264 ARG A CA 1
ATOM 1949 C C . ARG A 1 264 ? -13.329 -12.196 2.338 1.00 73.75 264 ARG A C 1
ATOM 1951 O O . ARG A 1 264 ? -12.375 -12.954 2.429 1.00 73.75 264 ARG A O 1
ATOM 1958 N N . TYR A 1 265 ? -13.508 -11.164 3.158 1.00 74.12 265 TYR A N 1
ATOM 1959 C CA . TYR A 1 265 ? -12.634 -10.912 4.300 1.00 74.12 265 TYR A CA 1
ATOM 1960 C C . TYR A 1 265 ? -12.632 -12.095 5.269 1.00 74.12 265 TYR A C 1
ATOM 1962 O O . TYR A 1 265 ? -11.571 -12.603 5.624 1.00 74.12 265 TYR A O 1
ATOM 1970 N N . LEU A 1 266 ? -13.822 -12.600 5.596 1.00 70.62 266 LEU A N 1
ATOM 1971 C CA . LEU A 1 266 ? -13.995 -13.763 6.464 1.00 70.62 266 LEU A CA 1
ATOM 1972 C C . LEU A 1 266 ? -13.269 -15.004 5.934 1.00 70.62 266 LEU A C 1
ATOM 1974 O O . LEU A 1 266 ? -12.469 -15.591 6.654 1.00 70.62 266 LEU A O 1
ATOM 1978 N N . ARG A 1 267 ? -13.452 -15.351 4.656 1.00 69.94 267 ARG A N 1
ATOM 1979 C CA . ARG A 1 267 ? -12.860 -16.573 4.084 1.00 69.94 267 ARG A CA 1
ATOM 1980 C C . ARG A 1 267 ? -11.400 -16.464 3.658 1.00 69.94 267 ARG A C 1
ATOM 1982 O O . ARG A 1 267 ? -10.692 -17.459 3.696 1.00 69.94 267 ARG A O 1
ATOM 1989 N N . ASP A 1 268 ? -10.985 -15.315 3.129 1.00 67.75 268 ASP A N 1
ATOM 1990 C CA . ASP A 1 268 ? -9.665 -15.174 2.501 1.00 67.75 268 ASP A CA 1
ATOM 1991 C C . ASP A 1 268 ? -8.630 -14.547 3.445 1.00 67.75 268 ASP A C 1
ATOM 1993 O O . ASP A 1 268 ? -7.433 -14.702 3.204 1.00 67.75 268 ASP A O 1
ATOM 1997 N N . PHE A 1 269 ? -9.070 -13.813 4.476 1.00 66.19 269 PHE A N 1
ATOM 1998 C CA . PHE A 1 269 ? -8.184 -13.033 5.347 1.00 66.19 269 PHE A CA 1
ATOM 1999 C C . PHE A 1 269 ? -8.269 -13.412 6.829 1.00 66.19 269 PHE A C 1
ATOM 2001 O O . PHE A 1 269 ? -7.263 -13.266 7.522 1.00 66.19 269 PHE A O 1
ATOM 2008 N N . LEU A 1 270 ? -9.421 -13.883 7.319 1.00 63.88 270 LEU A N 1
ATOM 2009 C CA . LEU A 1 270 ? -9.566 -14.370 8.697 1.00 63.88 270 LEU A CA 1
ATOM 2010 C C . LEU A 1 270 ? -9.361 -15.886 8.785 1.00 63.88 270 LEU A C 1
ATOM 2012 O O . LEU A 1 270 ? -8.557 -16.336 9.601 1.00 63.88 270 LEU A O 1
ATOM 2016 N N . ASP A 1 271 ? -10.018 -16.653 7.914 1.00 50.28 271 ASP A N 1
ATOM 2017 C CA . ASP A 1 271 ? -9.793 -18.091 7.775 1.00 50.28 271 ASP A CA 1
ATOM 2018 C C . ASP A 1 271 ? -8.553 -18.349 6.914 1.00 50.28 271 ASP A C 1
ATOM 2020 O O . ASP A 1 271 ? -8.492 -18.064 5.719 1.00 50.28 271 ASP A O 1
ATOM 2024 N N . VAL A 1 272 ? -7.505 -18.880 7.529 1.00 46.66 272 VAL A N 1
ATOM 2025 C CA . VAL A 1 272 ? -6.248 -19.153 6.834 1.00 46.66 272 VAL A CA 1
ATOM 2026 C C . VAL A 1 272 ? -6.408 -20.307 5.859 1.00 46.66 272 VAL A C 1
ATOM 2028 O O . VAL A 1 272 ? -6.745 -21.424 6.242 1.00 46.66 272 VAL A O 1
ATOM 2031 N N . ARG A 1 273 ? -6.104 -20.047 4.582 1.00 36.50 273 ARG A N 1
ATOM 2032 C CA . ARG A 1 273 ? -6.045 -21.086 3.550 1.00 36.50 273 ARG A CA 1
ATOM 2033 C C . ARG A 1 273 ? -4.888 -22.064 3.806 1.00 36.50 273 ARG A C 1
ATOM 2035 O O . ARG A 1 273 ? -3.750 -21.619 3.969 1.00 36.50 273 ARG A O 1
ATOM 2042 N N . PRO A 1 274 ? -5.109 -23.382 3.686 1.00 30.78 274 PRO A N 1
ATOM 2043 C CA . PRO A 1 274 ? -4.034 -24.325 3.414 1.00 30.78 274 PRO A CA 1
ATOM 2044 C C . PRO A 1 274 ? -3.589 -24.178 1.946 1.00 30.78 274 PRO A C 1
ATOM 2046 O O . PRO A 1 274 ? -4.419 -24.214 1.040 1.00 30.78 274 PRO A O 1
ATOM 2049 N N . GLY A 1 275 ? -2.282 -24.042 1.691 1.00 33.69 275 GLY A N 1
ATOM 2050 C CA . GLY A 1 275 ? -1.706 -24.377 0.375 1.00 33.69 275 GLY A CA 1
ATOM 2051 C C . GLY A 1 275 ? -1.279 -23.245 -0.573 1.00 33.69 275 GLY A C 1
ATOM 2052 O O . GLY A 1 275 ? -1.093 -23.504 -1.758 1.00 33.69 275 GLY A O 1
ATOM 2053 N N . GLY A 1 276 ? -1.060 -22.015 -0.105 1.00 32.41 276 GLY A N 1
ATOM 2054 C CA . GLY A 1 276 ? -0.345 -20.983 -0.871 1.00 32.41 276 GLY A CA 1
ATOM 2055 C C . GLY A 1 276 ? 0.972 -20.634 -0.187 1.00 32.41 276 GLY A C 1
ATOM 2056 O O . GLY A 1 276 ? 0.991 -20.474 1.026 1.00 32.41 276 GLY A O 1
ATOM 2057 N N . TYR A 1 277 ? 2.068 -20.530 -0.935 1.00 32.91 277 TYR A N 1
ATOM 2058 C CA . TYR A 1 277 ? 3.422 -20.233 -0.446 1.00 32.91 277 TYR A CA 1
ATOM 2059 C C . TYR A 1 277 ? 3.545 -18.808 0.150 1.00 32.91 277 TYR A C 1
ATOM 2061 O O . TYR A 1 277 ? 4.262 -17.971 -0.380 1.00 32.91 277 TYR A O 1
ATOM 2069 N N . VAL A 1 278 ? 2.861 -18.511 1.258 1.00 32.09 278 VAL A N 1
ATOM 2070 C CA . VAL A 1 278 ? 3.192 -17.420 2.184 1.00 32.09 278 VAL A CA 1
ATOM 2071 C C . VAL A 1 278 ? 2.883 -17.899 3.598 1.00 32.09 278 VAL A C 1
ATOM 2073 O O . VAL A 1 278 ? 1.802 -18.381 3.915 1.00 32.09 278 VAL A O 1
ATOM 2076 N N . ARG A 1 279 ? 3.910 -17.806 4.436 1.00 28.08 279 ARG A N 1
ATOM 2077 C CA . ARG A 1 279 ? 3.935 -18.195 5.839 1.00 28.08 279 ARG A CA 1
ATOM 2078 C C . ARG A 1 279 ? 2.822 -17.517 6.655 1.00 28.08 279 ARG A C 1
ATOM 2080 O O . ARG A 1 279 ? 2.734 -16.295 6.654 1.00 28.08 279 ARG A O 1
ATOM 2087 N N . ARG A 1 280 ? 2.209 -18.359 7.499 1.00 32.09 280 ARG A N 1
ATOM 2088 C CA . ARG A 1 280 ? 1.513 -18.109 8.779 1.00 32.09 280 ARG A CA 1
ATOM 2089 C C . ARG A 1 280 ? -0.007 -17.884 8.681 1.00 32.09 280 ARG A C 1
ATOM 2091 O O . ARG A 1 280 ? -0.477 -17.001 7.975 1.00 32.09 280 ARG A O 1
ATOM 2098 N N . THR A 1 281 ? -0.730 -18.700 9.469 1.00 29.44 281 THR A N 1
ATOM 2099 C CA . THR A 1 281 ? -1.765 -18.344 10.481 1.00 29.44 281 THR A CA 1
ATOM 2100 C C . THR A 1 281 ? -1.949 -16.828 10.616 1.00 29.44 281 THR A C 1
ATOM 2102 O O . THR A 1 281 ? -0.899 -16.197 10.552 1.00 29.44 281 THR A O 1
ATOM 2105 N N . PRO A 1 282 ? -3.137 -16.213 10.861 1.00 37.06 282 PRO A N 1
ATOM 2106 C CA . PRO A 1 282 ? -3.238 -14.756 10.986 1.00 37.06 282 PRO A CA 1
ATOM 2107 C C . PRO A 1 282 ? -2.246 -14.382 12.071 1.00 37.06 282 PRO A C 1
ATOM 2109 O O . PRO A 1 282 ? -2.400 -14.779 13.231 1.00 37.06 282 PRO A O 1
ATOM 2112 N N . ALA A 1 283 ? -1.101 -13.856 11.640 1.00 36.91 283 ALA A N 1
ATOM 2113 C CA . ALA A 1 283 ? 0.064 -13.949 12.481 1.00 36.91 283 ALA A CA 1
ATOM 2114 C C . ALA A 1 283 ? -0.240 -13.052 13.675 1.00 36.91 283 ALA A C 1
ATOM 2116 O O . ALA A 1 283 ? -1.035 -12.113 13.587 1.00 36.91 283 ALA A O 1
ATOM 2117 N N . ALA A 1 284 ? 0.435 -13.292 14.790 1.00 37.50 284 ALA A N 1
ATOM 2118 C CA . ALA A 1 284 ? 0.927 -12.138 15.519 1.00 37.50 284 ALA A CA 1
ATOM 2119 C C . ALA A 1 284 ? 1.472 -11.165 14.475 1.00 37.50 284 ALA A C 1
ATOM 2121 O O . ALA A 1 284 ? 2.481 -11.487 13.847 1.00 37.50 284 ALA A O 1
ATOM 2122 N N . LEU A 1 285 ? 0.727 -10.100 14.181 1.00 38.16 285 LEU A N 1
ATOM 2123 C CA . LEU A 1 285 ? 1.116 -9.111 13.196 1.00 38.16 285 LEU A CA 1
ATOM 2124 C C . LEU A 1 285 ? 2.500 -8.627 13.641 1.00 38.16 285 LEU A C 1
ATOM 2126 O O . LEU A 1 285 ? 2.604 -8.074 14.736 1.00 38.16 285 LEU A O 1
ATOM 2130 N N . PRO A 1 286 ? 3.580 -8.933 12.902 1.00 34.62 286 PRO A N 1
ATOM 2131 C CA . PRO A 1 286 ? 4.917 -8.584 13.354 1.00 34.62 286 PRO A CA 1
ATOM 2132 C C . PRO A 1 286 ? 5.006 -7.060 13.455 1.00 34.62 286 PRO A C 1
ATOM 2134 O O . PRO A 1 286 ? 4.657 -6.378 12.496 1.00 34.62 286 PRO A O 1
ATOM 2137 N N . GLY A 1 287 ? 5.413 -6.539 14.613 1.00 38.22 287 GLY A N 1
ATOM 2138 C CA . GLY A 1 287 ? 5.504 -5.093 14.856 1.00 38.22 287 GLY A CA 1
ATOM 2139 C C . GLY A 1 287 ? 4.194 -4.403 15.258 1.00 38.22 287 GLY A C 1
ATOM 2140 O O . GLY A 1 287 ? 4.205 -3.201 15.496 1.00 38.22 287 GLY A O 1
ATOM 2141 N N . VAL A 1 288 ? 3.079 -5.130 15.381 1.00 38.53 288 VAL A N 1
ATOM 2142 C CA . VAL A 1 288 ? 1.868 -4.613 16.035 1.00 38.53 288 VAL A CA 1
ATOM 2143 C C . VAL A 1 288 ? 1.864 -5.145 17.457 1.00 38.53 288 VAL A C 1
ATOM 2145 O O . VAL A 1 288 ? 1.897 -6.364 17.650 1.00 38.53 288 VAL A O 1
ATOM 2148 N N . ALA A 1 289 ? 1.808 -4.246 18.439 1.00 40.84 289 ALA A N 1
ATOM 2149 C CA . ALA A 1 289 ? 1.538 -4.622 19.819 1.00 40.84 289 ALA A CA 1
ATOM 2150 C C . ALA A 1 289 ? 0.262 -5.475 19.827 1.00 40.84 289 ALA A C 1
ATOM 2152 O O . ALA A 1 289 ? -0.830 -5.015 19.483 1.00 40.84 289 ALA A O 1
ATOM 2153 N N . ARG A 1 290 ? 0.407 -6.772 20.109 1.00 42.69 290 ARG A N 1
ATOM 2154 C CA . ARG A 1 290 ? -0.752 -7.654 20.237 1.00 42.69 290 ARG A CA 1
ATOM 2155 C C . ARG A 1 290 ? -1.467 -7.226 21.495 1.00 42.69 290 ARG A C 1
ATOM 2157 O O . ARG A 1 290 ? -0.807 -7.007 22.492 1.00 42.69 290 ARG A O 1
ATOM 2164 N N . TYR A 1 291 ? -2.784 -7.153 21.486 1.00 47.97 291 TYR A N 1
ATOM 2165 C CA . TYR A 1 291 ? -3.518 -6.738 22.672 1.00 47.97 291 TYR A CA 1
ATOM 2166 C C . TYR A 1 291 ? -4.351 -7.902 23.193 1.00 47.97 291 TYR A C 1
ATOM 2168 O O . TYR A 1 291 ? -5.289 -8.350 22.530 1.00 47.97 291 TYR A O 1
ATOM 2176 N N . LEU A 1 292 ? -4.010 -8.395 24.382 1.00 48.84 292 LEU A N 1
ATOM 2177 C CA . LEU A 1 292 ? -4.964 -9.109 25.213 1.00 48.84 292 LEU A CA 1
ATOM 2178 C C . LEU A 1 292 ? -5.865 -8.059 25.848 1.00 48.84 292 LEU A C 1
ATOM 2180 O O . LEU A 1 292 ? -5.483 -7.328 26.761 1.00 48.84 292 LEU A O 1
ATOM 2184 N N . LEU A 1 293 ? -7.069 -7.966 25.298 1.00 51.78 293 LEU A N 1
ATOM 2185 C CA . LEU A 1 293 ? -8.153 -7.210 25.897 1.00 51.78 293 LEU A CA 1
ATOM 2186 C C . LEU A 1 293 ? -8.625 -7.995 27.107 1.00 51.78 293 LEU A C 1
ATOM 2188 O O . LEU A 1 293 ? -9.265 -9.026 26.940 1.00 51.78 293 LEU A O 1
ATOM 2192 N N . PHE A 1 294 ? -8.275 -7.533 28.300 1.00 49.00 294 PHE A N 1
ATOM 2193 C CA . PHE A 1 294 ? -8.862 -8.016 29.536 1.00 49.00 294 PHE A CA 1
ATOM 2194 C C . PHE A 1 294 ? -10.143 -7.241 29.809 1.00 49.00 294 PHE A C 1
ATOM 2196 O O . PHE A 1 294 ? -10.248 -6.046 29.520 1.00 49.00 294 PHE A O 1
ATOM 2203 N N . ARG A 1 295 ? -11.126 -7.967 30.338 1.00 47.19 295 ARG A N 1
ATOM 2204 C CA . ARG A 1 295 ? -12.470 -7.490 30.641 1.00 47.19 295 ARG A CA 1
ATOM 2205 C C . ARG A 1 295 ? -12.430 -6.099 31.298 1.00 47.19 295 ARG A C 1
ATOM 2207 O O . ARG A 1 295 ? -11.774 -5.890 32.318 1.00 47.19 295 ARG A O 1
ATOM 2214 N N . ALA A 1 296 ? -13.111 -5.145 30.675 1.00 47.53 296 ALA A N 1
ATOM 2215 C CA . ALA A 1 296 ? -13.297 -3.788 31.168 1.00 47.53 296 ALA A CA 1
ATOM 2216 C C . ALA A 1 296 ? -14.519 -3.769 32.110 1.00 47.53 296 ALA A C 1
ATOM 2218 O O . ALA A 1 296 ? -15.544 -3.185 31.786 1.00 47.53 296 ALA A O 1
ATOM 2219 N N . GLU A 1 297 ? -14.454 -4.495 33.228 1.00 46.44 297 GLU A N 1
ATOM 2220 C CA . GLU A 1 297 ? -15.584 -4.640 34.162 1.00 46.44 297 GLU A CA 1
ATOM 2221 C C . GLU A 1 297 ? -15.539 -3.636 35.317 1.00 46.44 297 GLU A C 1
ATOM 2223 O O . GLU A 1 297 ? -15.356 -4.093 36.438 1.00 46.44 297 GLU A O 1
ATOM 2228 N N . ASN A 1 298 ? -15.669 -2.312 35.125 1.00 50.38 298 ASN A N 1
ATOM 2229 C CA . ASN A 1 298 ? -16.056 -1.411 36.239 1.00 50.38 298 ASN A CA 1
ATOM 2230 C C . ASN A 1 298 ? -16.076 0.096 35.930 1.00 50.38 298 ASN A C 1
ATOM 2232 O O . ASN A 1 298 ? -15.170 0.644 35.300 1.00 50.38 298 ASN A O 1
ATOM 2236 N N . ASP A 1 299 ? -17.017 0.768 36.603 1.00 52.41 299 ASP A N 1
ATOM 2237 C CA . ASP A 1 299 ? -17.179 2.222 36.785 1.00 52.41 299 ASP A CA 1
ATOM 2238 C C . ASP A 1 299 ? -15.990 2.929 37.482 1.00 52.41 299 ASP A C 1
ATOM 2240 O O . ASP A 1 299 ? -16.010 4.142 37.675 1.00 52.41 299 ASP A O 1
ATOM 2244 N N . ALA A 1 300 ? -14.936 2.195 37.860 1.00 54.69 300 ALA A N 1
ATOM 2245 C CA . ALA A 1 300 ? -13.753 2.712 38.562 1.00 54.69 300 ALA A CA 1
ATOM 2246 C C . ALA A 1 300 ? -12.423 2.474 37.814 1.00 54.69 300 ALA A C 1
ATOM 2248 O O . ALA A 1 300 ? -11.345 2.693 38.367 1.00 54.69 300 ALA A O 1
ATOM 2249 N N . GLY A 1 301 ? -12.469 2.030 36.556 1.00 55.03 301 GLY A N 1
ATOM 2250 C CA . GLY A 1 301 ? -11.285 1.820 35.720 1.00 55.03 301 GLY A CA 1
ATOM 2251 C C . GLY A 1 301 ? -11.273 2.710 34.478 1.00 55.03 301 GLY A C 1
ATOM 2252 O O . GLY A 1 301 ? -12.178 3.513 34.272 1.00 55.03 301 GLY A O 1
ATOM 2253 N N . PRO A 1 302 ? -10.297 2.539 33.574 1.00 52.69 302 PRO A N 1
ATOM 2254 C CA . PRO A 1 302 ? -10.351 3.197 32.273 1.00 52.69 302 PRO A CA 1
ATOM 2255 C C . PRO A 1 302 ? -11.633 2.896 31.474 1.00 52.69 302 PRO A C 1
ATOM 2257 O O . PRO A 1 302 ? -12.067 3.707 30.664 1.00 52.69 302 PRO A O 1
ATOM 2260 N N . ALA A 1 303 ? -12.276 1.760 31.754 1.00 55.75 303 ALA A N 1
ATOM 2261 C CA . ALA A 1 303 ? -13.599 1.396 31.259 1.00 55.75 303 ALA A CA 1
ATOM 2262 C C . ALA A 1 303 ? -14.683 2.451 31.561 1.00 55.75 303 ALA A C 1
ATOM 2264 O O . ALA A 1 303 ? -15.628 2.575 30.787 1.00 55.75 303 ALA A O 1
ATOM 2265 N N . ALA A 1 304 ? -14.520 3.252 32.621 1.00 63.31 304 ALA A N 1
ATOM 2266 C CA . ALA A 1 304 ? -15.436 4.327 33.005 1.00 63.31 304 ALA A CA 1
ATOM 2267 C C . ALA A 1 304 ? -15.522 5.454 31.961 1.00 63.31 304 ALA A C 1
ATOM 2269 O O . ALA A 1 304 ? -16.491 6.206 31.943 1.00 63.31 304 ALA A O 1
ATOM 2270 N N . THR A 1 305 ? -14.538 5.578 31.059 1.00 69.06 305 THR A N 1
ATOM 2271 C CA . THR A 1 305 ? -14.611 6.531 29.940 1.00 69.06 305 THR A CA 1
ATOM 2272 C C . THR A 1 305 ? -15.352 5.967 28.724 1.00 69.06 305 THR A C 1
ATOM 2274 O O . THR A 1 305 ? -15.392 6.612 27.675 1.00 69.06 305 THR A O 1
ATOM 2277 N N . CYS A 1 306 ? -15.905 4.753 28.809 1.00 74.44 306 CYS A N 1
ATOM 2278 C CA . CYS A 1 306 ? -16.736 4.188 27.755 1.00 74.44 306 CYS A CA 1
ATOM 2279 C C . CYS A 1 306 ? -18.034 4.993 27.609 1.00 74.44 306 CYS A C 1
ATOM 2281 O O . CYS A 1 306 ? -18.751 5.222 28.573 1.00 74.44 306 CYS A O 1
ATOM 2283 N N . ILE A 1 307 ? -18.358 5.380 26.375 1.00 78.56 307 ILE A N 1
ATOM 2284 C CA . ILE A 1 307 ? -19.595 6.108 26.043 1.00 78.56 307 ILE A CA 1
ATOM 2285 C C . ILE A 1 307 ? -20.657 5.210 25.391 1.00 78.56 307 ILE A C 1
ATOM 2287 O O . ILE A 1 307 ? -21.595 5.710 24.783 1.00 78.56 307 ILE A O 1
ATOM 2291 N N . HIS A 1 308 ? -20.466 3.887 25.432 1.00 76.38 308 HIS A N 1
ATOM 2292 C CA . HIS A 1 308 ? -21.429 2.888 24.943 1.00 76.38 308 HIS A CA 1
ATOM 2293 C C . HIS A 1 308 ? -21.882 3.071 23.481 1.00 76.38 308 HIS A C 1
ATOM 2295 O O . HIS A 1 308 ? -23.005 2.762 23.111 1.00 76.38 308 HIS A O 1
ATOM 2301 N N . CYS A 1 309 ? -20.988 3.557 22.615 1.00 80.94 309 CYS A N 1
ATOM 2302 C CA . CYS A 1 309 ? -21.304 3.840 21.208 1.00 80.94 309 CYS A CA 1
ATOM 2303 C C . CYS A 1 309 ? -21.325 2.615 20.269 1.00 80.94 309 CYS A C 1
ATOM 2305 O O . CYS A 1 309 ? -21.476 2.795 19.063 1.00 80.94 309 CYS A O 1
ATOM 2307 N N . GLY A 1 310 ? -21.027 1.410 20.764 1.00 80.44 310 GLY A N 1
ATOM 2308 C CA . GLY A 1 310 ? -21.043 0.158 19.988 1.00 80.44 310 GLY A CA 1
ATOM 2309 C C . GLY A 1 310 ? -20.018 0.001 18.855 1.00 80.44 310 GLY A C 1
ATOM 2310 O O . GLY A 1 310 ? -19.917 -1.054 18.228 1.00 80.44 310 GLY A O 1
ATOM 2311 N N . GLY A 1 311 ? -19.175 1.007 18.599 1.00 82.44 311 GLY A N 1
ATOM 2312 C CA . GLY A 1 311 ? -18.224 0.969 17.480 1.00 82.44 311 GLY A CA 1
ATOM 2313 C C . GLY A 1 311 ? -17.276 -0.238 17.507 1.00 82.44 311 GLY A C 1
ATOM 2314 O O . GLY A 1 311 ? -16.978 -0.809 16.462 1.00 82.44 311 GLY A O 1
ATOM 2315 N N . CYS A 1 312 ? -16.831 -0.671 18.690 1.00 77.81 312 CYS A N 1
ATOM 2316 C CA . CYS A 1 312 ? -15.954 -1.836 18.846 1.00 77.81 312 CYS A CA 1
ATOM 2317 C C . CYS A 1 312 ? -16.641 -3.184 18.567 1.00 77.81 312 CYS A C 1
ATOM 2319 O O . CYS A 1 312 ? -15.937 -4.150 18.259 1.00 77.81 312 CYS A O 1
ATOM 2321 N N . VAL A 1 313 ? -17.969 -3.257 18.674 1.00 82.94 313 VAL A N 1
ATOM 2322 C CA . VAL A 1 313 ? -18.782 -4.444 18.368 1.00 82.94 313 VAL A CA 1
ATOM 2323 C C . VAL A 1 313 ? -18.957 -4.546 16.860 1.00 82.94 313 VAL A C 1
ATOM 2325 O O . VAL A 1 313 ? -18.588 -5.561 16.272 1.00 82.94 313 VAL A O 1
ATOM 2328 N N . ALA A 1 314 ? -19.365 -3.446 16.220 1.00 83.62 314 ALA A N 1
ATOM 2329 C CA . ALA A 1 314 ? -19.565 -3.372 14.773 1.00 83.62 314 ALA A CA 1
ATOM 2330 C C . ALA A 1 314 ? -18.312 -3.753 13.959 1.00 83.62 314 ALA A C 1
ATOM 2332 O O . ALA A 1 314 ? -18.406 -4.460 12.958 1.00 83.62 314 ALA A O 1
ATOM 2333 N N . VAL A 1 315 ? -17.118 -3.333 14.397 1.00 78.06 315 VAL A N 1
ATOM 2334 C CA . VAL A 1 315 ? -15.867 -3.609 13.660 1.00 78.06 315 VAL A CA 1
ATOM 2335 C C . VAL A 1 315 ? -15.192 -4.936 14.022 1.00 78.06 315 VAL A C 1
ATOM 2337 O O . VAL A 1 315 ? -14.104 -5.226 13.506 1.00 78.06 315 VAL A O 1
ATOM 2340 N N . CYS A 1 316 ? -15.771 -5.725 14.936 1.00 77.81 316 CYS A N 1
ATOM 2341 C CA . CYS A 1 316 ? -15.158 -6.956 15.417 1.00 77.81 316 CYS A CA 1
ATOM 2342 C C . CYS A 1 316 ? -15.285 -8.080 14.371 1.00 77.81 316 CYS A C 1
ATOM 2344 O O . CYS A 1 316 ? -16.379 -8.597 14.154 1.00 77.81 316 CYS A O 1
ATOM 2346 N N . PRO A 1 317 ? -14.178 -8.523 13.750 1.00 74.31 317 PRO A N 1
ATOM 2347 C CA . PRO A 1 317 ? -14.237 -9.465 12.634 1.00 74.31 317 PRO A CA 1
ATOM 2348 C C . PRO A 1 317 ? -14.697 -10.871 13.034 1.00 74.31 317 PRO A C 1
ATOM 2350 O O . PRO A 1 317 ? -15.208 -11.618 12.209 1.00 74.31 317 PRO A O 1
ATOM 2353 N N . THR A 1 318 ? -14.491 -11.242 14.295 1.00 75.88 318 THR A N 1
ATOM 2354 C CA . THR A 1 318 ? -14.813 -12.570 14.828 1.00 75.88 318 THR A CA 1
ATOM 2355 C C . THR A 1 318 ? -16.065 -12.567 15.702 1.00 75.88 318 THR A C 1
ATOM 2357 O O . THR A 1 318 ? -16.388 -13.584 16.317 1.00 75.88 318 THR A O 1
ATOM 2360 N N . GLY A 1 319 ? -16.751 -11.421 15.809 1.00 79.50 319 GLY A N 1
ATOM 2361 C CA . GLY A 1 319 ? -17.873 -11.254 16.734 1.00 79.50 319 GLY A CA 1
ATOM 2362 C C . GLY A 1 319 ? -17.484 -11.529 18.191 1.00 79.50 319 GLY A C 1
ATOM 2363 O O . GLY A 1 319 ? -18.280 -12.079 18.949 1.00 79.50 319 GLY A O 1
ATOM 2364 N N . ALA A 1 320 ? -16.232 -11.234 18.562 1.00 78.44 320 ALA A N 1
ATOM 2365 C CA . ALA A 1 320 ? -15.748 -11.391 19.927 1.00 78.44 320 ALA A CA 1
ATOM 2366 C C . ALA A 1 320 ? -16.337 -10.331 20.862 1.00 78.44 320 ALA A C 1
ATOM 2368 O O . ALA A 1 320 ? -16.662 -10.658 21.993 1.00 78.44 320 ALA A O 1
ATOM 2369 N N . ASN A 1 321 ? -16.489 -9.084 20.407 1.00 78.94 321 ASN A N 1
ATOM 2370 C CA . ASN A 1 321 ? -17.148 -8.040 21.192 1.00 78.94 321 ASN A CA 1
ATOM 2371 C C . ASN A 1 321 ? -18.662 -8.143 21.032 1.00 78.94 321 ASN A C 1
ATOM 2373 O O . ASN A 1 321 ? -19.141 -8.286 19.907 1.00 78.94 321 ASN A O 1
ATOM 2377 N N . LYS A 1 322 ? -19.392 -8.049 22.140 1.00 77.38 322 LYS A N 1
ATOM 2378 C CA . LYS A 1 322 ? -20.838 -8.240 22.186 1.00 77.38 322 LYS A CA 1
ATOM 2379 C C . LYS A 1 322 ? -21.501 -7.193 23.073 1.00 77.38 322 LYS A C 1
ATOM 2381 O O . LYS A 1 322 ? -20.912 -6.745 24.052 1.00 77.38 322 LYS A O 1
ATOM 2386 N N . GLU A 1 323 ? -22.720 -6.822 22.710 1.00 76.31 323 GLU A N 1
ATOM 2387 C CA . GLU A 1 323 ? -23.603 -5.947 23.487 1.00 76.31 323 GLU A CA 1
ATOM 2388 C C . GLU A 1 323 ? -24.707 -6.790 24.128 1.00 76.31 323 GLU A C 1
ATOM 2390 O O . GLU A 1 323 ? -25.003 -7.886 23.648 1.00 76.31 323 GLU A O 1
ATOM 2395 N N . PHE A 1 324 ? -25.331 -6.271 25.187 1.00 68.06 324 PHE A N 1
ATOM 2396 C CA . PHE A 1 324 ? -26.546 -6.839 25.791 1.00 68.06 324 PHE A CA 1
ATOM 2397 C C . PHE A 1 324 ? -26.407 -8.240 26.421 1.00 68.06 324 PHE A C 1
ATOM 2399 O O . PHE A 1 324 ? -27.414 -8.891 26.682 1.00 68.06 324 PHE A O 1
ATOM 2406 N N . GLU A 1 325 ? -25.187 -8.721 26.690 1.00 65.06 325 GLU A N 1
ATOM 2407 C CA . GLU A 1 325 ? -24.964 -10.015 27.368 1.00 65.06 325 GLU A CA 1
ATOM 2408 C C . GLU A 1 325 ? -24.841 -9.909 28.904 1.00 65.06 325 GLU A C 1
ATOM 2410 O O . GLU A 1 325 ? -24.709 -10.933 29.572 1.00 65.06 325 GLU A O 1
ATOM 2415 N N . GLY A 1 326 ? -24.861 -8.697 29.471 1.00 60.81 326 GLY A N 1
ATOM 2416 C CA . GLY A 1 326 ? -24.800 -8.449 30.919 1.00 60.81 326 GLY A CA 1
ATOM 2417 C C . GLY A 1 326 ? -26.129 -7.967 31.509 1.00 60.81 326 GLY A C 1
ATOM 2418 O O . GLY A 1 326 ? -27.051 -7.629 30.772 1.00 60.81 326 GLY A O 1
ATOM 2419 N N . GLU A 1 327 ? -26.209 -7.896 32.843 1.00 60.91 327 GLU A N 1
ATOM 2420 C CA . GLU A 1 327 ? -27.372 -7.321 33.547 1.00 60.91 327 GLU A CA 1
ATOM 2421 C C . GLU A 1 327 ? -27.586 -5.840 33.195 1.00 60.91 327 GLU A C 1
ATOM 2423 O O . GLU A 1 327 ? -28.720 -5.371 33.111 1.00 60.91 327 GLU A O 1
ATOM 2428 N N . ASP A 1 328 ? -26.498 -5.115 32.926 1.00 64.62 328 ASP A N 1
ATOM 2429 C CA . ASP A 1 328 ? -26.541 -3.771 32.368 1.00 64.62 328 ASP A CA 1
ATOM 2430 C C . ASP A 1 328 ? -26.396 -3.833 30.841 1.00 64.62 328 ASP A C 1
ATOM 2432 O O . ASP A 1 328 ? -25.336 -4.161 30.299 1.00 64.62 328 ASP A O 1
ATOM 2436 N N . ALA A 1 329 ? -27.467 -3.461 30.139 1.00 62.41 329 ALA A N 1
ATOM 2437 C CA . ALA A 1 329 ? -27.526 -3.387 28.680 1.00 62.41 329 ALA A CA 1
ATOM 2438 C C . ALA A 1 329 ? -26.473 -2.446 28.065 1.00 62.41 329 ALA A C 1
ATOM 2440 O O . ALA A 1 329 ? -26.212 -2.513 26.866 1.00 62.41 329 ALA A O 1
ATOM 2441 N N . ARG A 1 330 ? -25.854 -1.572 28.868 1.00 62.19 330 ARG A N 1
ATOM 2442 C CA . ARG A 1 330 ? -24.766 -0.696 28.429 1.00 62.19 330 ARG A CA 1
ATOM 2443 C C . ARG A 1 330 ? -23.446 -1.457 28.270 1.00 62.19 330 ARG A C 1
ATOM 2445 O O . ARG A 1 330 ? -22.551 -0.992 27.568 1.00 62.19 330 ARG A O 1
ATOM 2452 N N . TRP A 1 331 ? -23.266 -2.613 28.900 1.00 67.50 331 TRP A N 1
ATOM 2453 C CA . TRP A 1 331 ? -21.964 -3.277 28.920 1.00 67.50 331 TRP A CA 1
ATOM 2454 C C . TRP A 1 331 ? -21.591 -3.915 27.584 1.00 67.50 331 TRP A C 1
ATOM 2456 O O . TRP A 1 331 ? -22.390 -4.588 26.933 1.00 67.50 331 TRP A O 1
ATOM 2466 N N . ILE A 1 332 ? -20.320 -3.734 27.215 1.00 72.38 332 ILE A N 1
ATOM 2467 C CA . ILE A 1 332 ? -19.697 -4.454 26.108 1.00 72.38 332 ILE A CA 1
ATOM 2468 C C . ILE A 1 332 ? -18.819 -5.553 26.695 1.00 72.38 332 ILE A C 1
ATOM 2470 O O . ILE A 1 332 ? -17.860 -5.273 27.416 1.00 72.38 332 ILE A O 1
ATOM 2474 N N . THR A 1 333 ? -19.136 -6.802 26.371 1.00 71.69 333 THR A N 1
ATOM 2475 C CA . THR A 1 333 ? -18.355 -7.978 26.768 1.00 71.69 333 THR A CA 1
ATOM 2476 C C . THR A 1 333 ? -17.458 -8.431 25.617 1.00 71.69 333 THR A C 1
ATOM 2478 O O . THR A 1 333 ? -17.736 -8.166 24.446 1.00 71.69 333 THR A O 1
ATOM 2481 N N . THR A 1 334 ? -16.356 -9.118 25.933 1.00 73.12 334 THR A N 1
ATOM 2482 C CA . THR A 1 334 ? -15.475 -9.728 24.927 1.00 73.12 334 THR A CA 1
ATOM 2483 C C . THR A 1 334 ? -15.347 -11.229 25.176 1.00 73.12 334 THR A C 1
ATOM 2485 O O . THR A 1 334 ? -14.857 -11.653 26.221 1.00 73.12 334 THR A O 1
ATOM 2488 N N . ASP A 1 335 ? -15.730 -12.045 24.195 1.00 71.75 335 ASP A N 1
ATOM 2489 C CA . ASP A 1 335 ? -15.455 -13.480 24.157 1.00 71.75 335 ASP A CA 1
ATOM 2490 C C . ASP A 1 335 ? -13.981 -13.719 23.792 1.00 71.75 335 ASP A C 1
ATOM 2492 O O . ASP A 1 335 ? -13.574 -13.659 22.625 1.00 71.75 335 ASP A O 1
ATOM 2496 N N . HIS A 1 336 ? -13.161 -14.012 24.803 1.00 68.62 336 HIS A N 1
ATOM 2497 C CA . HIS A 1 336 ? -11.730 -14.269 24.628 1.00 68.62 336 HIS A CA 1
ATOM 2498 C C . HIS A 1 336 ? -11.425 -15.492 23.754 1.00 68.62 336 HIS A C 1
ATOM 2500 O O . HIS A 1 336 ? -10.343 -15.549 23.179 1.00 68.62 336 HIS A O 1
ATOM 2506 N N . ARG A 1 337 ? -12.356 -16.444 23.594 1.00 63.78 337 ARG A N 1
ATOM 2507 C CA . ARG A 1 337 ? -12.152 -17.607 22.711 1.00 63.78 337 ARG A CA 1
ATOM 2508 C C . ARG A 1 337 ? -12.255 -17.231 21.235 1.00 63.78 337 ARG A C 1
ATOM 2510 O O . ARG A 1 337 ? -11.690 -17.917 20.390 1.00 63.78 337 ARG A O 1
ATOM 2517 N N . ARG A 1 338 ? -12.971 -16.147 20.926 1.00 68.69 338 ARG A N 1
ATOM 2518 C CA . ARG A 1 338 ? -13.126 -15.605 19.566 1.00 68.69 338 ARG A CA 1
ATOM 2519 C C . ARG A 1 338 ? -12.186 -14.435 19.289 1.00 68.69 338 ARG A C 1
ATOM 2521 O O . ARG A 1 338 ? -11.988 -14.069 18.132 1.00 68.69 338 ARG A O 1
ATOM 2528 N N . CYS A 1 339 ? -11.633 -13.800 20.320 1.00 69.19 339 CYS A N 1
ATOM 2529 C CA . CYS A 1 339 ? -10.744 -12.657 20.156 1.00 69.19 339 CYS A CA 1
ATOM 2530 C C . CYS A 1 339 ? -9.395 -13.081 19.558 1.00 69.19 339 CYS A C 1
ATOM 2532 O O . CYS A 1 339 ? -8.650 -13.854 20.149 1.00 69.19 339 CYS A O 1
ATOM 2534 N N . ILE A 1 340 ? -9.047 -12.505 18.407 1.00 67.69 340 ILE A N 1
ATOM 2535 C CA . ILE A 1 340 ? -7.757 -12.741 17.733 1.00 67.69 340 ILE A CA 1
ATOM 2536 C C . ILE A 1 340 ? -6.699 -11.670 18.049 1.00 67.69 340 ILE A C 1
ATOM 2538 O O . ILE A 1 340 ? -5.627 -11.660 17.448 1.00 67.69 340 ILE A O 1
ATOM 2542 N N . GLY A 1 341 ? -7.002 -10.729 18.952 1.00 64.44 341 GLY A N 1
ATOM 2543 C CA . GLY A 1 341 ? -6.067 -9.676 19.367 1.00 64.44 341 GLY A CA 1
ATOM 2544 C C . GLY A 1 341 ? -5.718 -8.660 18.271 1.00 64.44 341 GLY A C 1
ATOM 2545 O O . GLY A 1 341 ? -4.632 -8.090 18.296 1.00 64.44 341 GLY A O 1
ATOM 2546 N N . CYS A 1 342 ? -6.613 -8.429 17.300 1.00 65.00 342 CYS A N 1
ATOM 2547 C CA . CYS A 1 342 ? -6.349 -7.554 16.144 1.00 65.00 342 CYS A CA 1
ATOM 2548 C C . CYS A 1 342 ? -6.343 -6.042 16.447 1.00 65.00 342 CYS A C 1
ATOM 2550 O O . CYS A 1 342 ? -6.049 -5.251 15.557 1.00 65.00 342 CYS A O 1
ATOM 2552 N N . GLY A 1 343 ? -6.716 -5.620 17.660 1.00 69.81 343 GLY A N 1
ATOM 2553 C CA . GLY A 1 343 ? -6.620 -4.221 18.103 1.00 69.81 343 GLY A CA 1
ATOM 2554 C C . GLY A 1 343 ? -7.634 -3.241 17.501 1.00 69.81 343 GLY A C 1
ATOM 2555 O O . GLY A 1 343 ? -7.636 -2.069 17.846 1.00 69.81 343 GLY A O 1
ATOM 2556 N N . THR A 1 344 ? -8.555 -3.673 16.645 1.00 72.44 344 THR A N 1
ATOM 2557 C CA . THR A 1 344 ? -9.449 -2.731 15.934 1.00 72.44 344 THR A CA 1
ATOM 2558 C C . THR A 1 344 ? -10.468 -2.060 16.835 1.00 72.44 344 THR A C 1
ATOM 2560 O O . THR A 1 344 ? -10.807 -0.900 16.644 1.00 72.44 344 THR A O 1
ATOM 2563 N N . CYS A 1 345 ? -10.928 -2.758 17.868 1.00 74.25 345 CYS A N 1
ATOM 2564 C CA . CYS A 1 345 ? -11.731 -2.129 18.909 1.00 74.25 345 CYS A CA 1
ATOM 2565 C C . CYS A 1 345 ? -10.981 -0.995 19.623 1.00 74.25 345 CYS A C 1
ATOM 2567 O O . CYS A 1 345 ? -11.628 -0.065 20.091 1.00 74.25 345 CYS A O 1
ATOM 2569 N N . VAL A 1 346 ? -9.644 -1.051 19.680 1.00 74.75 346 VAL A N 1
ATOM 2570 C CA . VAL A 1 346 ? -8.811 0.024 20.228 1.00 74.75 346 VAL A CA 1
ATOM 2571 C C . VAL A 1 346 ? -8.792 1.211 19.265 1.00 74.75 346 VAL A C 1
ATOM 2573 O O . VAL A 1 346 ? -9.073 2.323 19.700 1.00 74.75 346 VAL A O 1
ATOM 2576 N N . GLU A 1 347 ? -8.556 0.948 17.975 1.00 72.69 347 GLU A N 1
ATOM 2577 C CA . GLU A 1 347 ? -8.499 1.937 16.882 1.00 72.69 347 GLU A CA 1
ATOM 2578 C C . GLU A 1 347 ? -9.793 2.754 16.721 1.00 72.69 347 GLU A C 1
ATOM 2580 O O . GLU A 1 347 ? -9.747 3.955 16.478 1.00 72.69 347 GLU A O 1
ATOM 2585 N N . VAL A 1 348 ? -10.969 2.134 16.865 1.00 75.94 348 VAL A N 1
ATOM 2586 C CA . VAL A 1 348 ? -12.251 2.839 16.641 1.00 75.94 348 VAL A CA 1
ATOM 2587 C C . VAL A 1 348 ? -12.856 3.471 17.897 1.00 75.94 348 VAL A C 1
ATOM 2589 O O . VAL A 1 348 ? -13.900 4.139 17.825 1.00 75.94 348 VAL A O 1
ATOM 2592 N N . CYS A 1 349 ? -12.245 3.240 19.063 1.00 77.69 349 CYS A N 1
ATOM 2593 C CA . CYS A 1 349 ? -12.755 3.725 20.338 1.00 77.69 349 CYS A CA 1
ATOM 2594 C C . CYS A 1 349 ? -12.405 5.216 20.519 1.00 77.69 349 CYS A C 1
ATOM 2596 O O . CYS A 1 349 ? -11.229 5.562 20.642 1.00 77.69 349 CYS A O 1
ATOM 2598 N N . PRO A 1 350 ? -13.404 6.118 20.589 1.00 76.50 350 PRO A N 1
ATOM 2599 C CA . PRO A 1 350 ? -13.149 7.553 20.706 1.00 76.50 350 PRO A CA 1
ATOM 2600 C C . PRO A 1 350 ? -12.488 7.897 22.043 1.00 76.50 350 PRO A C 1
ATOM 2602 O O . PRO A 1 350 ? -11.594 8.733 22.094 1.00 76.50 350 PRO A O 1
ATOM 2605 N N . ALA A 1 351 ? -12.866 7.197 23.114 1.00 73.88 351 ALA A N 1
ATOM 2606 C CA . ALA A 1 351 ? -12.268 7.386 24.425 1.00 73.88 351 ALA A CA 1
ATOM 2607 C C . ALA A 1 351 ? -10.786 6.974 24.443 1.00 73.88 351 ALA A C 1
ATOM 2609 O O . ALA A 1 351 ? -9.980 7.686 25.029 1.00 73.88 351 ALA A O 1
ATOM 2610 N N . ASN A 1 352 ? -10.395 5.915 23.715 1.00 70.69 352 ASN A N 1
ATOM 2611 C CA . ASN A 1 352 ? -8.983 5.543 23.562 1.00 70.69 352 ASN A CA 1
ATOM 2612 C C . ASN A 1 352 ? -8.163 6.623 22.859 1.00 70.69 352 ASN A C 1
ATOM 2614 O O . ASN A 1 352 ? -7.044 6.893 23.282 1.00 70.69 352 ASN A O 1
ATOM 2618 N N . HIS A 1 353 ? -8.701 7.262 21.820 1.00 66.94 353 HIS A N 1
ATOM 2619 C CA . HIS A 1 353 ? -8.014 8.388 21.184 1.00 66.94 353 HIS A CA 1
ATOM 2620 C C . HIS A 1 353 ? -7.840 9.576 22.139 1.00 66.94 353 HIS A C 1
ATOM 2622 O O . HIS A 1 353 ? -6.813 10.245 22.092 1.00 66.94 353 HIS A O 1
ATOM 2628 N N . LEU A 1 354 ? -8.814 9.821 23.018 1.00 66.50 354 LEU A N 1
ATOM 2629 C CA . LEU A 1 354 ? -8.793 10.946 23.956 1.00 66.50 354 LEU A CA 1
ATOM 2630 C C . LEU A 1 354 ? -7.900 10.706 25.183 1.00 66.50 354 LEU A C 1
ATOM 2632 O O . LEU A 1 354 ? -7.355 11.664 25.723 1.00 66.50 354 LEU A O 1
ATOM 2636 N N . ASN A 1 355 ? -7.749 9.457 25.636 1.00 63.91 355 ASN A N 1
ATOM 2637 C CA . ASN A 1 355 ? -7.040 9.126 26.879 1.00 63.91 355 ASN A CA 1
ATOM 2638 C C . ASN A 1 355 ? -5.760 8.290 26.694 1.00 63.91 355 ASN A C 1
ATOM 2640 O O . ASN A 1 355 ? -5.204 7.825 27.688 1.00 63.91 355 ASN A O 1
ATOM 2644 N N . GLY A 1 356 ? -5.290 8.092 25.458 1.00 58.25 356 GLY A N 1
ATOM 2645 C CA . GLY A 1 356 ? -4.052 7.358 25.171 1.00 58.25 356 GLY A CA 1
ATOM 2646 C C . GLY A 1 356 ? -4.191 5.835 25.260 1.00 58.25 356 GLY A C 1
ATOM 2647 O O . GLY A 1 356 ? -3.302 5.163 25.772 1.00 58.25 356 GLY A O 1
ATOM 2648 N N . GLY A 1 357 ? -5.315 5.281 24.797 1.00 57.66 357 GLY A N 1
ATOM 2649 C CA . GLY A 1 357 ? -5.541 3.833 24.715 1.00 57.66 357 GLY A CA 1
ATOM 2650 C C . GLY A 1 357 ? -5.968 3.180 26.026 1.00 57.66 357 GLY A C 1
ATOM 2651 O O . GLY A 1 357 ? -5.927 1.959 26.142 1.00 57.66 357 GLY A O 1
ATOM 2652 N N . ARG A 1 358 ? -6.363 3.976 27.023 1.00 54.97 358 ARG A N 1
ATOM 2653 C CA . ARG A 1 358 ? -6.591 3.469 28.374 1.00 54.97 358 ARG A CA 1
ATOM 2654 C C . ARG A 1 358 ? -7.939 2.776 28.500 1.00 54.97 358 ARG A C 1
ATOM 2656 O O . ARG A 1 358 ? -8.000 1.818 29.247 1.00 54.97 358 ARG A O 1
ATOM 2663 N N . THR A 1 359 ? -8.979 3.191 27.769 1.00 58.12 359 THR A N 1
ATOM 2664 C CA . THR A 1 359 ? -10.390 2.756 27.950 1.00 58.12 359 THR A CA 1
ATOM 2665 C C . THR A 1 359 ? -10.588 1.246 28.011 1.00 58.12 359 THR A C 1
ATOM 2667 O O . THR A 1 359 ? -11.417 0.741 28.762 1.00 58.12 359 THR A O 1
ATOM 2670 N N . LEU A 1 360 ? -9.827 0.514 27.209 1.00 60.53 360 LEU A N 1
ATOM 2671 C CA . LEU A 1 360 ? -9.813 -0.937 27.240 1.00 60.53 360 LEU A CA 1
ATOM 2672 C C . LEU A 1 360 ? -8.621 -1.374 28.099 1.00 60.53 360 LEU A C 1
ATOM 2674 O O . LEU A 1 360 ? -7.521 -0.858 27.914 1.00 60.53 360 LEU A O 1
ATOM 2678 N N . ARG A 1 361 ? -8.809 -2.334 29.018 1.00 54.88 361 ARG A N 1
ATOM 2679 C CA . ARG A 1 361 ? -7.683 -2.958 29.730 1.00 54.88 361 ARG A CA 1
ATOM 2680 C C . ARG A 1 361 ? -6.891 -3.777 28.717 1.00 54.88 361 ARG A C 1
ATOM 2682 O O . ARG A 1 361 ? -7.191 -4.928 28.422 1.00 54.88 361 ARG A O 1
ATOM 2689 N N . VAL A 1 362 ? -5.924 -3.114 28.117 1.00 53.16 362 VAL A N 1
ATOM 2690 C CA . VAL A 1 362 ? -5.098 -3.628 27.046 1.00 53.16 362 VAL A CA 1
ATOM 2691 C C . VAL A 1 362 ? -3.774 -4.026 27.677 1.00 53.16 362 VAL A C 1
ATOM 2693 O O . VAL A 1 362 ? -3.005 -3.163 28.087 1.00 53.16 362 VAL A O 1
ATOM 2696 N N . MET A 1 363 ? -3.516 -5.327 27.790 1.00 49.44 363 MET A N 1
ATOM 2697 C CA . MET A 1 363 ? -2.145 -5.791 27.993 1.00 49.44 363 MET A CA 1
ATOM 2698 C C . MET A 1 363 ? -1.564 -6.157 26.643 1.00 49.44 363 MET A C 1
ATOM 2700 O O . MET A 1 363 ? -2.248 -6.767 25.815 1.00 49.44 363 MET A O 1
ATOM 2704 N N . GLU A 1 364 ? -0.306 -5.798 26.419 1.00 45.25 364 GLU A N 1
ATOM 2705 C CA . GLU A 1 364 ? 0.420 -6.372 25.301 1.00 45.25 364 GLU A CA 1
ATOM 2706 C C . GLU A 1 364 ? 0.424 -7.900 25.467 1.00 45.25 364 GLU A C 1
ATOM 2708 O O . GLU A 1 364 ? 0.628 -8.409 26.572 1.00 45.25 364 GLU A O 1
ATOM 2713 N N . ALA A 1 365 ? 0.083 -8.648 24.417 1.00 50.16 365 ALA A N 1
ATOM 2714 C CA . ALA A 1 365 ? 0.013 -10.090 24.516 1.00 50.16 365 ALA A CA 1
ATOM 2715 C C . ALA A 1 365 ? 1.415 -10.593 24.863 1.00 50.16 365 ALA A C 1
ATOM 2717 O O . ALA A 1 365 ? 2.383 -10.154 24.233 1.00 50.16 365 ALA A O 1
ATOM 2718 N N . PRO A 1 366 ? 1.520 -11.500 25.840 1.00 51.03 366 PRO A N 1
ATOM 2719 C CA . PRO A 1 366 ? 2.791 -11.903 26.395 1.00 51.03 366 PRO A CA 1
ATOM 2720 C C . PRO A 1 366 ? 3.756 -12.351 25.299 1.00 51.03 366 PRO A C 1
ATOM 2722 O O . PRO A 1 366 ? 3.407 -13.132 24.405 1.00 51.03 366 PRO A O 1
ATOM 2725 N N . THR A 1 367 ? 4.967 -11.801 25.351 1.00 50.47 367 THR A N 1
ATOM 2726 C CA . THR A 1 367 ? 6.051 -12.153 24.437 1.00 50.47 367 THR A CA 1
ATOM 2727 C C . THR A 1 367 ? 6.487 -13.595 24.683 1.00 50.47 367 THR A C 1
ATOM 2729 O O . THR A 1 367 ? 6.119 -14.227 25.674 1.00 50.47 367 THR A O 1
ATOM 2732 N N . ARG A 1 368 ? 7.309 -14.145 23.784 1.00 56.88 368 ARG A N 1
ATOM 2733 C CA . ARG A 1 368 ? 7.912 -15.465 24.012 1.00 56.88 368 ARG A CA 1
ATOM 2734 C C . ARG A 1 368 ? 8.675 -15.508 25.343 1.00 56.88 368 ARG A C 1
ATOM 2736 O O . ARG A 1 368 ? 8.620 -16.524 26.022 1.00 56.88 368 ARG A O 1
ATOM 2743 N N . ASP A 1 369 ? 9.291 -14.395 25.723 1.00 54.09 369 ASP A N 1
ATOM 2744 C CA . ASP A 1 369 ? 10.057 -14.255 26.962 1.00 54.09 369 ASP A CA 1
ATOM 2745 C C . ASP A 1 369 ? 9.163 -14.346 28.207 1.00 54.09 369 ASP A C 1
ATOM 2747 O O . ASP A 1 369 ? 9.576 -14.914 29.209 1.00 54.09 369 ASP A O 1
ATOM 2751 N N . TRP A 1 370 ? 7.906 -13.891 28.134 1.00 62.94 370 TRP A N 1
ATOM 2752 C CA . TRP A 1 370 ? 6.935 -14.072 29.219 1.00 62.94 370 TRP A CA 1
ATOM 2753 C C . TRP A 1 370 ? 6.587 -15.545 29.457 1.00 62.94 370 TRP A C 1
ATOM 2755 O O . TRP A 1 370 ? 6.492 -15.985 30.598 1.00 62.94 370 TRP A O 1
ATOM 2765 N N . PHE A 1 371 ? 6.408 -16.322 28.386 1.00 68.94 371 PHE A N 1
ATOM 2766 C CA . PHE A 1 371 ? 6.140 -17.758 28.511 1.00 68.94 371 PHE A CA 1
ATOM 2767 C C . PHE A 1 371 ? 7.364 -18.536 29.003 1.00 68.94 371 PHE A C 1
ATOM 2769 O O . PHE A 1 371 ? 7.201 -19.497 29.744 1.00 68.94 371 PHE A O 1
ATOM 2776 N N . VAL A 1 372 ? 8.573 -18.108 28.626 1.00 69.94 372 VAL A N 1
ATOM 2777 C CA . VAL A 1 372 ? 9.824 -18.654 29.177 1.00 69.94 372 VAL A CA 1
ATOM 2778 C C . VAL A 1 372 ? 9.932 -18.335 30.666 1.00 69.94 372 VAL A C 1
ATOM 2780 O O . VAL A 1 372 ? 10.189 -19.239 31.449 1.00 69.94 372 VAL A O 1
ATOM 2783 N N . ALA A 1 373 ? 9.651 -17.095 31.072 1.00 66.75 373 ALA A N 1
ATOM 2784 C CA . ALA A 1 373 ? 9.653 -16.708 32.479 1.00 66.75 373 ALA A CA 1
ATOM 2785 C C . ALA A 1 373 ? 8.616 -17.497 33.297 1.00 66.75 373 ALA A C 1
ATOM 2787 O O . ALA A 1 373 ? 8.927 -17.955 34.390 1.00 66.75 373 ALA A O 1
ATOM 2788 N N . LEU A 1 374 ? 7.401 -17.704 32.772 1.00 73.19 374 LEU A N 1
ATOM 2789 C CA . LEU A 1 374 ? 6.389 -18.550 33.419 1.00 73.19 374 LEU A CA 1
ATOM 2790 C C . LEU A 1 374 ? 6.864 -19.997 33.588 1.00 73.19 374 LEU A C 1
ATOM 2792 O O . LEU A 1 374 ? 6.733 -20.546 34.675 1.00 73.19 374 LEU A O 1
ATOM 2796 N N . ASP A 1 375 ? 7.449 -20.589 32.546 1.00 75.56 375 ASP A N 1
ATOM 2797 C CA . ASP A 1 375 ? 7.990 -21.953 32.586 1.00 75.56 375 ASP A CA 1
ATOM 2798 C C . ASP A 1 375 ? 9.162 -22.067 33.583 1.00 75.56 375 ASP A C 1
ATOM 2800 O O . ASP A 1 375 ? 9.289 -23.056 34.302 1.00 75.56 375 ASP A O 1
ATOM 2804 N N . GLU A 1 376 ? 9.998 -21.031 33.696 1.00 80.50 376 GLU A N 1
ATOM 2805 C CA . GLU A 1 376 ? 11.042 -20.935 34.725 1.00 80.50 376 GLU A CA 1
ATOM 2806 C C . GLU A 1 376 ? 10.458 -20.827 36.143 1.00 80.50 376 GLU A C 1
ATOM 2808 O O . GLU A 1 376 ? 10.934 -21.517 37.045 1.00 80.50 376 GLU A O 1
ATOM 2813 N N . PHE A 1 377 ? 9.413 -20.018 36.345 1.00 73.50 377 PHE A N 1
ATOM 2814 C CA . PHE A 1 377 ? 8.715 -19.893 37.629 1.00 73.50 377 PHE A CA 1
ATOM 2815 C C . PHE A 1 377 ? 8.023 -21.196 38.045 1.00 73.50 377 PHE A C 1
ATOM 2817 O O . PHE A 1 377 ? 8.125 -21.604 39.201 1.00 73.50 377 PHE A O 1
ATOM 2824 N N . GLU A 1 378 ? 7.348 -21.874 37.117 1.00 80.88 378 GLU A N 1
ATOM 2825 C CA . GLU A 1 378 ? 6.688 -23.157 37.372 1.00 80.88 378 GLU A CA 1
ATOM 2826 C C . GLU A 1 378 ? 7.707 -24.241 37.747 1.00 80.88 378 GLU A C 1
ATOM 2828 O O . GLU A 1 378 ? 7.482 -24.988 38.698 1.00 80.88 378 GLU A O 1
ATOM 2833 N N . LYS A 1 379 ? 8.874 -24.268 37.087 1.00 79.25 379 LYS A N 1
ATOM 2834 C CA . LYS A 1 379 ? 9.980 -25.181 37.428 1.00 79.25 379 LYS A CA 1
ATOM 2835 C C . LYS A 1 379 ? 10.587 -24.905 38.804 1.00 79.25 379 LYS A C 1
ATOM 2837 O O . LYS A 1 379 ? 10.983 -25.849 39.485 1.00 79.25 379 LYS A O 1
ATOM 2842 N N . GLN A 1 380 ? 10.649 -23.640 39.222 1.00 74.00 380 GLN A N 1
ATOM 2843 C CA . GLN A 1 380 ? 11.139 -23.242 40.548 1.00 74.00 380 GLN A CA 1
ATOM 2844 C C . GLN A 1 380 ? 10.129 -23.521 41.672 1.00 74.00 380 GLN A C 1
ATOM 2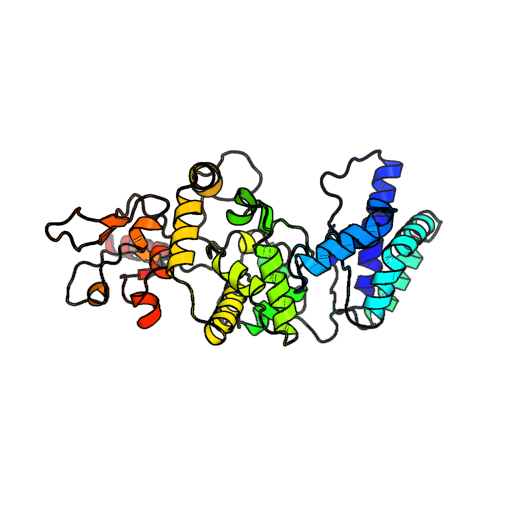846 O O . GLN A 1 380 ? 10.529 -23.696 42.817 1.00 74.00 380 GLN A O 1
ATOM 2851 N N . GLY A 1 381 ? 8.829 -23.591 41.367 1.00 57.62 381 GLY A N 1
ATOM 2852 C CA . GLY A 1 381 ? 7.780 -23.915 42.342 1.00 57.62 381 GLY A CA 1
ATOM 2853 C C . GLY A 1 381 ? 7.639 -25.408 42.668 1.00 57.62 381 GLY A C 1
ATOM 2854 O O . GLY A 1 381 ? 6.910 -25.759 43.592 1.00 57.62 381 GLY A O 1
ATOM 2855 N N . THR A 1 382 ? 8.315 -26.285 41.919 1.00 55.22 382 THR A N 1
ATOM 2856 C CA . THR A 1 382 ? 8.294 -27.750 42.101 1.00 55.22 382 THR A CA 1
ATOM 2857 C C . THR A 1 382 ? 9.523 -28.333 42.815 1.00 55.22 382 THR A C 1
ATOM 2859 O O . THR A 1 382 ? 9.677 -29.555 42.818 1.00 55.22 382 THR A O 1
ATOM 2862 N N . SER A 1 383 ? 10.394 -27.506 43.409 1.00 46.22 383 SER A N 1
ATOM 2863 C CA . SER A 1 383 ? 11.565 -27.961 44.185 1.00 46.22 383 SER A CA 1
ATOM 2864 C C . SER A 1 383 ? 11.347 -27.925 45.689 1.00 46.22 383 SER A C 1
ATOM 2866 O O . SER A 1 383 ? 10.917 -26.848 46.164 1.00 46.22 383 SER A O 1
#